Protein AF-A0A3M2DE42-F1 (afdb_monomer)

Mean predicted aligned error: 14.07 Å

Secondary structure (DSSP, 8-state):
-------------------------------B------S------------------------------------EEEEEETTBPPPP-SSSSPEEEETT-EEEEEEE-S---SSPPEEEEEEEETT--S--B---TT-SEEEEE--SSS-EEEEEEEEE-TT--EEEEEEEEEEEE--EEE---SS---EEEEEEETTEEEEEETTEEEEEETTTTEEEEHHHHSEESSS----S-EEEEEEETTTTEEEEEE-GGG-EEEEEETTTTEEEEE---TTSTT-TTPPEEEEEE-SSSEEEEETTEEEEETTSS-PPPP-SSPPS---EEEEETTEEEEESSSEEETTSTT-EE-TT---TT----EEEEEE-TTS-EEEEESSS-EEEE-TTT--EEEEE-GGGT-S-S-EEEEEEETTEEEEEETTEEEEEETTTTEEEEE-GGGTTTT--SEEEEEE-TTT--EEEEETTEEEEE---

Radius of gyration: 30.4 Å; Cα contacts (8 Å, |Δi|>4): 1182; chains: 1; bounding box: 80×72×104 Å

Foldseek 3Di:
DDDDDDDDDDDDDDPDDPDDPDPPPQPFPWLFAFDPDPDDQDDDPDDDDDDDDDDDDDDDDDDDDDDRPDPPDTKTKAKDKLNHGDRDDDPDQAAEFEQFIWIKIAIDDPGADVVGKWKWKFKDFPVPPDDTPTPDRHDRIDIDGDFFAPTWMWIKMWIAHNVGDIDIDRRHIYGYFFKAFQDDPPDQAFFQEWEDDPQWIWTAAQQAIWIARPVVSDIDGLQVQAAEPDPQGDGGAWREKYQDHVVRWIWTAHDDPSGAIWIAHPVRSYIYGQDADCQAQQPPVWGFQYWDQDVQFIKTWTLQAIWTDNVPRYIDHHLPPGPNGFNEWDDDVQWIWTKFCFIDTSNDPPDTHRLQPDDPDDRKIFQYWYDANPAWIKTQIQAQAIFTARPVRRHTPDGDAVVQPEQHSGWHYWEDQHQKIWTQGQFAIWIQDNVVRGIRGAGLSRNCPPFNGWHYKYADNVFRKIWTGGSRHIIITGGD

Solvent-accessible surface area (backbone atoms only — not comparable to full-atom values): 26750 Å² total; per-residue (Å²): 137,86,84,83,88,81,86,88,80,90,81,80,92,74,84,75,72,83,77,76,77,71,79,76,75,83,72,70,47,65,56,73,51,73,59,82,76,92,73,78,71,63,82,82,91,66,96,72,90,84,84,88,85,87,87,85,90,81,80,89,80,85,88,77,98,67,78,80,77,79,75,92,62,65,30,43,37,44,53,22,51,75,84,39,66,58,83,75,81,67,101,60,85,61,46,65,39,36,57,53,40,39,38,35,40,31,58,50,71,92,68,58,51,86,48,58,72,36,45,38,48,43,33,38,44,81,82,73,70,86,62,65,58,69,54,60,69,75,56,50,61,44,74,41,63,45,75,54,38,85,40,54,30,36,40,31,41,37,41,29,46,52,87,67,54,75,49,79,41,81,74,41,43,33,37,20,44,34,37,38,76,54,78,76,64,77,74,68,38,34,29,47,23,52,22,58,47,96,82,30,39,36,35,7,8,68,60,21,45,34,41,34,35,76,90,79,66,44,68,41,53,42,67,82,74,32,46,59,78,56,94,69,69,58,77,40,30,17,49,20,34,30,51,40,78,90,80,58,29,39,39,37,26,29,39,79,98,41,52,45,46,32,45,28,36,72,87,77,38,32,36,34,78,56,73,73,55,82,77,21,58,68,36,102,87,55,47,60,47,28,61,33,79,32,95,61,36,34,30,40,24,16,64,74,14,38,32,40,13,57,81,65,64,57,60,41,50,50,52,78,89,48,61,63,44,26,37,17,57,25,68,46,95,91,38,39,36,37,21,14,76,43,42,31,37,75,78,40,90,89,47,74,39,60,80,82,70,67,70,92,82,63,98,42,34,29,38,23,42,30,62,26,98,94,46,51,21,38,36,16,12,54,62,72,8,35,34,35,19,39,64,89,78,61,51,64,77,47,76,40,31,46,92,56,36,38,56,32,26,31,16,36,14,43,26,62,61,76,77,32,40,38,33,12,9,57,43,12,35,29,33,43,32,66,95,73,76,40,46,39,53,36,35,38,78,23,43,38,50,92,39,19,45,22,36,15,34,37,49,36,89,89,68,58,28,35,40,36,23,4,68,67,26,44,33,33,33,68,57,110

pLDDT: mean 72.66, std 22.52, range [23.69, 98.12]

Sequence (480 aa):
MSPRIPLARSATIVRRSPARSAPRARRNATATVALCAVAACSFDPRGAAGDAGTPPDAQADAARADAAPDCPAALLARISVDGQMPVPGASDPVVHIRLGDSVRLSAAGSCVQTPPIAYRWQIGPLDATTNTLVPSLQARDVDLVGRVPGRAYVAQLTVTDGAGNEAHANALAFDVHGWQKVDGLPGGQAIDDLSFGGGALWIASREGAFRFDPAAGTFTNLASAWTFTGPDTFDRDIGSVWYDPDAAVVWLAARGNAAGLWRGDPAAQTLSFVRYDAADALGASTTVNDIAPAFPGVRIATNLGVTTAPDGATFAGAIAPPPTVVEAIGAAPGTTWLGGIHLWALDRAGVDLDPFGVSAGGDSKIRDIAIADDGPMWLASDALGAAVADAATGEVTARYTMADGLPSDNVRAVAVDGRHAWLATKSGAARFNADRGQWIAMGAQSGLEDRTDLKSIVVDPATGDVYAGSGKGLVYIRRP

Nearest PDB structures (foldseek):
  7zcb-assembly2_C  TM=5.123E-01  e=1.378E+00  Homo sapiens
  4y5v-assembly1_C  TM=5.742E-01  e=2.079E+00  Homo sapiens
  5c14-assembly1_A  TM=3.780E-01  e=5.757E-01  Homo sapiens
  6xay-assembly3_C  TM=2.902E-01  e=4.019E-01  Homo sapiens
  6xay-assembly2_B  TM=2.920E-01  e=4.935E-01  Homo sapiens

Structure (mmCIF, N/CA/C/O backbone):
data_AF-A0A3M2DE42-F1
#
_entry.id   AF-A0A3M2DE42-F1
#
loop_
_atom_site.group_PDB
_atom_site.id
_atom_site.type_symbol
_atom_site.label_atom_id
_atom_site.label_alt_id
_atom_site.label_comp_id
_atom_site.label_asym_id
_atom_site.label_entity_id
_atom_site.label_seq_id
_atom_site.pdbx_PDB_ins_code
_atom_site.Cartn_x
_atom_site.Cartn_y
_atom_site.Cartn_z
_atom_site.occupancy
_atom_site.B_iso_or_equiv
_atom_site.auth_seq_id
_atom_site.auth_comp_id
_atom_site.auth_asym_id
_atom_site.auth_atom_id
_atom_site.pdbx_PDB_model_num
ATOM 1 N N . MET A 1 1 ? -49.576 44.672 -9.312 1.00 44.50 1 MET A N 1
ATOM 2 C CA . MET A 1 1 ? -48.518 43.758 -9.788 1.00 44.50 1 MET A CA 1
ATOM 3 C C . MET A 1 1 ? -49.187 42.498 -10.328 1.00 44.50 1 MET A C 1
ATOM 5 O O . MET A 1 1 ? -49.659 41.684 -9.553 1.00 44.50 1 MET A O 1
ATOM 9 N N . SER A 1 2 ? -49.342 42.411 -11.650 1.00 27.28 2 SER A N 1
ATOM 10 C CA . SER A 1 2 ? -49.655 41.168 -12.390 1.00 27.28 2 SER A CA 1
ATOM 11 C C . SER A 1 2 ? -48.386 40.291 -12.497 1.00 27.28 2 SER A C 1
ATOM 13 O O . SER A 1 2 ? -47.321 40.847 -12.220 1.00 27.28 2 SER A O 1
ATOM 15 N N . PRO A 1 3 ? -48.403 39.037 -13.020 1.00 40.84 3 PRO A N 1
ATOM 16 C CA . PRO A 1 3 ? -49.522 38.230 -13.550 1.00 40.84 3 PRO A CA 1
ATOM 17 C C . PRO A 1 3 ? -49.574 36.765 -13.005 1.00 40.84 3 PRO A C 1
ATOM 19 O O . PRO A 1 3 ? -48.603 36.251 -12.474 1.00 40.84 3 PRO A O 1
ATOM 22 N N . ARG A 1 4 ? -50.759 36.136 -12.945 1.00 26.62 4 ARG A N 1
ATOM 23 C CA . ARG A 1 4 ? -51.369 35.147 -13.883 1.00 26.62 4 ARG A CA 1
ATOM 24 C C . ARG A 1 4 ? -50.809 33.712 -13.858 1.00 26.62 4 ARG A C 1
ATOM 26 O O . ARG A 1 4 ? -49.694 33.457 -14.286 1.00 26.62 4 ARG A O 1
ATOM 33 N N . ILE A 1 5 ? -51.716 32.776 -13.572 1.00 32.75 5 ILE A N 1
ATOM 34 C CA . ILE A 1 5 ? -51.838 31.489 -14.283 1.00 32.75 5 ILE A CA 1
ATOM 35 C C . ILE A 1 5 ? -52.582 31.776 -15.610 1.00 32.75 5 ILE A C 1
ATOM 37 O O . ILE A 1 5 ? -53.513 32.590 -15.593 1.00 32.75 5 ILE A O 1
ATOM 41 N N . PRO A 1 6 ? -52.174 31.198 -16.762 1.00 32.88 6 PRO A N 1
ATOM 42 C CA . PRO A 1 6 ? -53.028 30.177 -17.383 1.00 32.88 6 PRO A CA 1
ATOM 43 C C . PRO A 1 6 ? -52.311 29.044 -18.157 1.00 32.88 6 PRO A C 1
ATOM 45 O O . PRO A 1 6 ? -51.353 29.264 -18.886 1.00 32.88 6 PRO A O 1
ATOM 48 N N . LEU A 1 7 ? -52.935 27.865 -18.047 1.00 25.08 7 LEU A N 1
ATOM 49 C CA . LEU A 1 7 ? -53.270 26.870 -19.083 1.00 25.08 7 LEU A CA 1
ATOM 50 C C . LEU A 1 7 ? -52.182 26.143 -19.899 1.00 25.08 7 LEU A C 1
ATOM 52 O O . LEU A 1 7 ? -51.386 26.703 -20.644 1.00 25.08 7 LEU A O 1
ATOM 56 N N . ALA A 1 8 ? -52.318 24.818 -19.824 1.00 30.25 8 ALA A N 1
ATOM 57 C CA . ALA A 1 8 ? -51.646 23.775 -20.577 1.00 30.25 8 ALA A CA 1
ATOM 58 C C . ALA A 1 8 ? -51.877 23.825 -22.098 1.00 30.25 8 ALA A C 1
ATOM 60 O O . ALA A 1 8 ? -52.965 24.159 -22.571 1.00 30.25 8 ALA A O 1
ATOM 61 N N . ARG A 1 9 ? -50.886 23.318 -22.846 1.00 24.36 9 ARG A N 1
ATOM 62 C CA . ARG A 1 9 ? -51.076 22.627 -24.130 1.00 24.36 9 ARG A CA 1
ATOM 63 C C . ARG A 1 9 ? -50.109 21.445 -24.241 1.00 24.36 9 ARG A C 1
ATOM 65 O O . ARG A 1 9 ? -48.910 21.590 -24.030 1.00 24.36 9 ARG A O 1
ATOM 72 N N . SER A 1 10 ? -50.678 20.290 -24.570 1.00 27.48 10 SER A N 1
ATOM 73 C CA . SER A 1 10 ? -50.025 19.031 -24.931 1.00 27.48 10 SER A CA 1
ATOM 74 C C . SER A 1 10 ? -48.992 19.175 -26.051 1.00 27.48 10 SER A C 1
ATOM 76 O O . SER A 1 10 ? -49.263 19.884 -27.016 1.00 27.48 10 SER A O 1
ATOM 78 N N . ALA A 1 11 ? -47.909 18.387 -25.998 1.00 23.69 11 ALA A N 1
ATOM 79 C CA . ALA A 1 11 ? -47.334 17.727 -27.178 1.00 23.69 11 ALA A CA 1
ATOM 80 C C . ALA A 1 11 ? -46.311 16.634 -26.800 1.00 23.69 11 ALA A C 1
ATOM 82 O O . ALA A 1 11 ? -45.236 16.908 -26.281 1.00 23.69 11 ALA A O 1
ATOM 83 N N . THR A 1 12 ? -46.684 15.399 -27.138 1.00 25.12 12 THR A N 1
ATOM 84 C CA . THR A 1 12 ? -45.858 14.361 -27.777 1.00 25.12 12 THR A CA 1
ATOM 85 C C . THR A 1 12 ? -44.583 13.881 -27.076 1.00 25.12 12 THR A C 1
ATOM 87 O O . THR A 1 12 ? -43.485 14.403 -27.248 1.00 25.12 12 THR A O 1
ATOM 90 N N . ILE A 1 13 ? -44.737 12.730 -26.418 1.00 28.19 13 ILE A N 1
ATOM 91 C CA . ILE A 1 13 ? -43.675 11.767 -26.121 1.00 28.19 13 ILE A CA 1
ATOM 92 C C . ILE A 1 13 ? -43.023 11.338 -27.443 1.00 28.19 13 ILE A C 1
ATOM 94 O O . ILE A 1 13 ? -43.613 10.585 -28.217 1.00 28.19 13 ILE A O 1
ATOM 98 N N . VAL A 1 14 ? -41.787 11.772 -27.683 1.00 26.17 14 VAL A N 1
ATOM 99 C CA . VAL A 1 14 ? -40.884 11.112 -28.632 1.00 26.17 14 VAL A CA 1
ATOM 100 C C . VAL A 1 14 ? -39.875 10.328 -27.806 1.00 26.17 14 VAL A C 1
ATOM 102 O O . VAL A 1 14 ? -38.907 10.878 -27.283 1.00 26.17 14 VAL A O 1
ATOM 105 N N . ARG A 1 15 ? -40.118 9.019 -27.676 1.00 24.53 15 ARG A N 1
ATOM 106 C CA . ARG A 1 15 ? -39.108 8.055 -27.229 1.00 24.53 15 ARG A CA 1
ATOM 107 C C . ARG A 1 15 ? -37.929 8.135 -28.201 1.00 24.53 15 ARG A C 1
ATOM 109 O O . ARG A 1 15 ? -38.027 7.642 -29.322 1.00 24.53 15 ARG A O 1
ATOM 116 N N . ARG A 1 16 ? -36.815 8.743 -27.792 1.00 24.03 16 ARG A N 1
ATOM 117 C CA . ARG A 1 16 ? -35.533 8.516 -28.464 1.00 24.03 16 ARG A CA 1
ATOM 118 C C . ARG A 1 16 ? -34.977 7.193 -27.955 1.00 24.03 16 ARG A C 1
ATOM 120 O O . ARG A 1 16 ? -34.574 7.090 -26.801 1.00 24.03 16 ARG A O 1
ATOM 127 N N . SER A 1 17 ? -35.004 6.184 -28.823 1.00 28.19 17 SER A N 1
ATOM 128 C CA . SER A 1 17 ? -34.215 4.962 -28.671 1.00 28.19 17 SER A CA 1
ATOM 129 C C . SER A 1 17 ? -32.753 5.301 -28.363 1.00 28.19 17 SER A C 1
ATOM 131 O O . SER A 1 17 ? -32.256 6.321 -28.855 1.00 28.19 17 SER A O 1
ATOM 133 N N . PRO A 1 18 ? -32.046 4.452 -27.599 1.00 24.92 18 PRO A N 1
ATOM 134 C CA . PRO A 1 18 ? -30.633 4.650 -27.341 1.00 24.92 18 PRO A CA 1
ATOM 135 C C . PRO A 1 18 ? -29.898 4.587 -28.678 1.00 24.92 18 PRO A C 1
ATOM 137 O O . PRO A 1 18 ? -29.973 3.591 -29.402 1.00 24.92 18 PRO A O 1
ATOM 140 N N . ALA A 1 19 ? -29.215 5.675 -29.028 1.00 26.08 19 ALA A N 1
ATOM 141 C CA . ALA A 1 19 ? -28.252 5.650 -30.108 1.00 26.08 19 ALA A CA 1
ATOM 142 C C . ALA A 1 19 ? -27.223 4.575 -29.746 1.00 26.08 19 ALA A C 1
ATOM 144 O O . ALA A 1 19 ? -26.476 4.729 -28.781 1.00 26.08 19 ALA A O 1
ATOM 145 N N . ARG A 1 20 ? -27.230 3.466 -30.497 1.00 26.92 20 ARG A N 1
ATOM 146 C CA . ARG A 1 20 ? -26.116 2.522 -30.537 1.00 26.92 20 ARG A CA 1
ATOM 147 C C . ARG A 1 20 ? -24.858 3.357 -30.727 1.00 26.92 20 ARG A C 1
ATOM 149 O O . ARG A 1 20 ? -24.689 3.988 -31.770 1.00 26.92 20 ARG A O 1
ATOM 156 N N . SER A 1 21 ? -24.017 3.386 -29.702 1.00 29.05 21 SER A N 1
ATOM 157 C CA . SER A 1 21 ? -22.652 3.860 -29.810 1.00 29.05 21 SER A CA 1
ATOM 158 C C . SER A 1 21 ? -22.003 3.068 -30.939 1.00 29.05 21 SER A C 1
ATOM 160 O O . SER A 1 21 ? -21.794 1.859 -30.845 1.00 29.05 21 SER A O 1
ATOM 162 N N . ALA A 1 22 ? -21.738 3.743 -32.057 1.00 26.97 22 ALA A N 1
ATOM 163 C CA . ALA A 1 22 ? -20.791 3.229 -33.028 1.00 26.97 22 ALA A CA 1
ATOM 164 C C . ALA A 1 22 ? -19.487 2.936 -32.266 1.00 26.97 22 ALA A C 1
ATOM 166 O O . ALA A 1 22 ? -19.117 3.734 -31.394 1.00 26.97 22 ALA A O 1
ATOM 167 N N . PRO A 1 23 ? -18.803 1.813 -32.533 1.00 25.14 23 PRO A N 1
ATOM 168 C CA . PRO A 1 23 ? -17.558 1.526 -31.852 1.00 25.14 23 PRO A CA 1
ATOM 169 C C . PRO A 1 23 ? -16.604 2.671 -32.186 1.00 25.14 23 PRO A C 1
ATOM 171 O O . PRO A 1 23 ? -16.227 2.860 -33.344 1.00 25.14 23 PRO A O 1
ATOM 174 N N . ARG A 1 24 ? -16.237 3.474 -31.178 1.00 28.38 24 ARG A N 1
ATOM 175 C CA . ARG A 1 24 ? -15.046 4.315 -31.272 1.00 28.38 24 ARG A CA 1
ATOM 176 C C . ARG A 1 24 ? -13.919 3.344 -31.582 1.00 28.38 24 ARG A C 1
ATOM 178 O O . ARG A 1 24 ? -13.542 2.546 -30.727 1.00 28.38 24 ARG A O 1
ATOM 185 N N . ALA A 1 25 ? -13.457 3.356 -32.829 1.00 26.00 25 ALA A N 1
ATOM 186 C CA . ALA A 1 25 ? -12.282 2.613 -33.231 1.00 26.00 25 ALA A CA 1
ATOM 187 C C . ALA A 1 25 ? -11.173 2.981 -32.243 1.00 26.00 25 ALA A C 1
ATOM 189 O O . ALA A 1 25 ? -10.797 4.152 -32.146 1.00 26.00 25 ALA A O 1
ATOM 190 N N . ARG A 1 26 ? -10.713 1.993 -31.468 1.00 26.19 26 ARG A N 1
ATOM 191 C CA . ARG A 1 26 ? -9.524 2.102 -30.627 1.00 26.19 26 ARG A CA 1
ATOM 192 C C . ARG A 1 26 ? -8.364 2.404 -31.573 1.00 26.19 26 ARG A C 1
ATOM 194 O O . ARG A 1 26 ? -7.813 1.501 -32.194 1.00 26.19 26 ARG A O 1
ATOM 201 N N . ARG A 1 27 ? -8.061 3.683 -31.788 1.00 28.02 27 ARG A N 1
ATOM 202 C CA . ARG A 1 27 ? -6.847 4.078 -32.498 1.00 28.02 27 ARG A CA 1
ATOM 203 C C . ARG A 1 27 ? -5.706 3.900 -31.508 1.00 28.02 27 ARG A C 1
ATOM 205 O O . ARG A 1 27 ? -5.534 4.712 -30.609 1.00 28.02 27 ARG A O 1
ATOM 212 N N . ASN A 1 28 ? -4.995 2.787 -31.656 1.00 30.47 28 ASN A N 1
ATOM 213 C CA . ASN A 1 28 ? -3.758 2.503 -30.939 1.00 30.47 28 ASN A CA 1
ATOM 214 C C . ASN A 1 28 ? -2.756 3.636 -31.201 1.00 30.47 28 ASN A C 1
ATOM 216 O O . ASN A 1 28 ? -2.583 4.029 -32.360 1.00 30.47 28 ASN A O 1
ATOM 220 N N . ALA A 1 29 ? -2.071 4.127 -30.166 1.00 35.31 29 ALA A N 1
ATOM 221 C CA . ALA A 1 29 ? -0.900 4.975 -30.353 1.00 35.31 29 ALA A CA 1
ATOM 222 C C . ALA A 1 29 ? 0.185 4.153 -31.064 1.00 35.31 29 ALA A C 1
ATOM 224 O O . ALA A 1 29 ? 0.868 3.330 -30.465 1.00 35.31 29 ALA A O 1
ATOM 225 N N . THR A 1 30 ? 0.287 4.310 -32.379 1.00 35.94 30 THR A N 1
ATOM 226 C CA . THR A 1 30 ? 1.344 3.699 -33.186 1.00 35.94 30 THR A CA 1
ATOM 227 C C . THR A 1 30 ? 2.334 4.811 -33.491 1.00 35.94 30 THR A C 1
ATOM 229 O O . THR A 1 30 ? 2.049 5.663 -34.332 1.00 35.94 30 THR A O 1
ATOM 232 N N . ALA A 1 31 ? 3.469 4.846 -32.794 1.00 36.69 31 ALA A N 1
ATOM 233 C CA . ALA A 1 31 ? 4.582 5.693 -33.204 1.00 36.69 31 ALA A CA 1
ATOM 234 C C . ALA A 1 31 ? 5.193 5.062 -34.464 1.00 36.69 31 ALA A C 1
ATOM 236 O O . ALA A 1 31 ? 5.896 4.058 -34.405 1.00 36.69 31 ALA A O 1
ATOM 237 N N . THR A 1 32 ? 4.847 5.591 -35.636 1.00 36.38 32 THR A N 1
ATOM 238 C CA . THR A 1 32 ? 5.406 5.096 -36.900 1.00 36.38 32 THR A CA 1
ATOM 239 C C . THR A 1 32 ? 6.760 5.760 -37.101 1.00 36.38 32 THR A C 1
ATOM 241 O O . THR A 1 32 ? 6.822 6.958 -37.363 1.00 36.38 32 THR A O 1
ATOM 244 N N . VAL A 1 33 ? 7.840 4.995 -36.963 1.00 38.34 33 VAL A N 1
ATOM 245 C CA . VAL A 1 33 ? 9.197 5.465 -37.251 1.00 38.34 33 VAL A CA 1
ATOM 246 C C . VAL A 1 33 ? 9.554 4.999 -38.658 1.00 38.34 33 VAL A C 1
ATOM 248 O O . VAL A 1 33 ? 10.023 3.885 -38.855 1.00 38.34 33 VAL A O 1
ATOM 251 N N . ALA A 1 34 ? 9.306 5.835 -39.665 1.00 35.16 34 ALA A N 1
ATOM 252 C CA . ALA A 1 34 ? 9.734 5.530 -41.025 1.00 35.16 34 ALA A CA 1
ATOM 253 C C . ALA A 1 34 ? 11.256 5.716 -41.134 1.00 35.16 34 ALA A C 1
ATOM 255 O O . ALA A 1 34 ? 11.751 6.840 -41.099 1.00 35.16 34 ALA A O 1
ATOM 256 N N . LEU A 1 35 ? 11.996 4.613 -41.258 1.00 39.19 35 LEU A N 1
ATOM 257 C CA . LEU A 1 35 ? 13.424 4.630 -41.566 1.00 39.19 35 LEU A CA 1
ATOM 258 C C . LEU A 1 35 ? 13.627 4.092 -42.984 1.00 39.19 35 LEU A C 1
ATOM 260 O O . LEU A 1 35 ? 13.427 2.903 -43.229 1.00 39.19 35 LEU A O 1
ATOM 264 N N . CYS A 1 36 ? 14.024 4.957 -43.918 1.00 34.19 36 CYS A N 1
ATOM 265 C CA . CYS A 1 36 ? 14.547 4.517 -45.209 1.00 34.19 36 CYS A CA 1
ATOM 266 C C . CYS A 1 36 ? 15.982 4.028 -44.992 1.00 34.19 36 CYS A C 1
ATOM 268 O O . CYS A 1 36 ? 16.924 4.817 -45.040 1.00 34.19 36 CYS A O 1
ATOM 270 N N . ALA A 1 37 ? 16.154 2.737 -44.710 1.00 37.44 37 ALA A N 1
ATOM 271 C CA . ALA A 1 37 ? 17.471 2.121 -44.797 1.00 37.44 37 ALA A CA 1
ATOM 272 C C . ALA A 1 37 ? 17.848 2.030 -46.282 1.00 37.44 37 ALA A C 1
ATOM 274 O O . ALA A 1 37 ? 17.185 1.355 -47.072 1.00 37.44 37 ALA A O 1
ATOM 275 N N . VAL A 1 38 ? 18.884 2.765 -46.680 1.00 38.50 38 VAL A N 1
ATOM 276 C CA . VAL A 1 38 ? 19.410 2.730 -48.044 1.00 38.50 38 VAL A CA 1
ATOM 277 C C . VAL A 1 38 ? 20.218 1.443 -48.204 1.00 38.50 38 VAL A C 1
ATOM 279 O O . VAL A 1 38 ? 21.396 1.439 -47.877 1.00 38.50 38 VAL A O 1
ATOM 282 N N . ALA A 1 39 ? 19.567 0.365 -48.658 1.00 38.09 39 ALA A N 1
ATOM 283 C CA . ALA A 1 39 ? 20.072 -0.629 -49.622 1.00 38.09 39 ALA A CA 1
ATOM 284 C C . ALA A 1 39 ? 19.337 -1.985 -49.517 1.00 38.09 39 ALA A C 1
ATOM 286 O O . ALA A 1 39 ? 19.281 -2.615 -48.467 1.00 38.09 39 ALA A O 1
ATOM 287 N N . ALA A 1 40 ? 18.834 -2.443 -50.671 1.00 36.25 40 ALA A N 1
ATOM 288 C CA . ALA A 1 40 ? 18.553 -3.834 -51.046 1.00 36.25 40 ALA A CA 1
ATOM 289 C C . ALA A 1 40 ? 17.618 -4.678 -50.147 1.00 36.25 40 ALA A C 1
ATOM 291 O O . ALA A 1 40 ? 18.006 -5.716 -49.615 1.00 36.25 40 ALA A O 1
ATOM 292 N N . CYS A 1 41 ? 16.327 -4.336 -50.102 1.00 35.16 41 CYS A N 1
ATOM 293 C CA . CYS A 1 41 ? 15.296 -5.341 -49.825 1.00 35.16 41 CYS A CA 1
ATOM 294 C C . CYS A 1 41 ? 15.014 -6.131 -51.120 1.00 35.16 41 CYS A C 1
ATOM 296 O O . CYS A 1 41 ? 14.378 -5.594 -52.026 1.00 35.16 41 CYS A O 1
ATOM 298 N N . SER A 1 42 ? 15.470 -7.385 -51.245 1.00 33.47 42 SER A N 1
ATOM 299 C CA . SER A 1 42 ? 15.010 -8.259 -52.337 1.00 33.47 42 SER A CA 1
ATOM 300 C C . SER A 1 42 ? 13.737 -8.985 -51.913 1.00 33.47 42 SER A C 1
ATOM 302 O O . SER A 1 42 ? 13.725 -9.687 -50.902 1.00 33.47 42 SER A O 1
ATOM 304 N N . PHE A 1 43 ? 12.671 -8.832 -52.689 1.00 27.44 43 PHE A N 1
ATOM 305 C CA . PHE A 1 43 ? 11.444 -9.604 -52.537 1.00 27.44 43 PHE A CA 1
ATOM 306 C C . PHE A 1 43 ? 11.585 -10.890 -53.365 1.00 27.44 43 PHE A C 1
ATOM 308 O O . PHE A 1 43 ? 11.820 -10.790 -54.567 1.00 27.44 43 PHE A O 1
ATOM 315 N N . ASP A 1 44 ? 11.446 -12.073 -52.760 1.00 27.97 44 ASP A N 1
ATOM 316 C CA . ASP A 1 44 ? 11.162 -13.301 -53.516 1.00 27.97 44 ASP A CA 1
ATOM 317 C C . ASP A 1 44 ? 9.634 -13.428 -53.642 1.00 27.97 44 ASP A C 1
ATOM 319 O O . ASP A 1 44 ? 8.962 -13.703 -52.644 1.00 27.97 44 ASP A O 1
ATOM 323 N N . PRO A 1 45 ? 9.036 -13.191 -54.825 1.00 27.25 45 PRO A N 1
ATOM 324 C CA . PRO A 1 45 ? 7.593 -13.254 -54.982 1.00 27.25 45 PRO A CA 1
ATOM 325 C C . PRO A 1 45 ? 7.078 -14.683 -55.204 1.00 27.25 45 PRO A C 1
ATOM 327 O O . PRO A 1 45 ? 5.888 -14.836 -55.483 1.00 27.25 45 PRO A O 1
ATOM 330 N N . ARG A 1 46 ? 7.913 -15.736 -55.154 1.00 25.91 46 ARG A N 1
ATOM 331 C CA . ARG A 1 46 ? 7.472 -17.097 -55.497 1.00 25.91 46 ARG A CA 1
ATOM 332 C C . ARG A 1 46 ? 7.964 -18.148 -54.511 1.00 25.91 46 ARG A C 1
ATOM 334 O O . ARG A 1 46 ? 8.940 -18.850 -54.740 1.00 25.91 46 ARG A O 1
ATOM 341 N N . GLY A 1 47 ? 7.138 -18.407 -53.503 1.00 31.03 47 GLY A N 1
ATOM 342 C CA . GLY A 1 47 ? 7.050 -19.761 -52.970 1.00 31.03 47 GLY A CA 1
ATOM 343 C C . GLY A 1 47 ? 6.496 -20.708 -54.041 1.00 31.03 47 GLY A C 1
ATOM 344 O O . GLY A 1 47 ? 5.288 -20.724 -54.255 1.00 31.03 47 GLY A O 1
ATOM 345 N N . ALA A 1 48 ? 7.359 -21.476 -54.713 1.00 26.47 48 ALA A N 1
ATOM 346 C CA . ALA A 1 48 ? 7.039 -22.788 -55.290 1.00 26.47 48 ALA A CA 1
ATOM 347 C C . ALA A 1 48 ? 8.314 -23.532 -55.737 1.00 26.47 48 ALA A C 1
ATOM 349 O O . ALA A 1 48 ? 9.165 -22.972 -56.422 1.00 26.47 48 ALA A O 1
ATOM 350 N N . ALA A 1 49 ? 8.410 -24.812 -55.372 1.00 34.69 49 ALA A N 1
ATOM 351 C CA . ALA A 1 49 ? 9.415 -25.759 -55.853 1.00 34.69 49 ALA A CA 1
ATOM 352 C C . ALA A 1 49 ? 9.171 -26.163 -57.326 1.00 34.69 49 ALA A C 1
ATOM 354 O O . ALA A 1 49 ? 8.014 -26.300 -57.722 1.00 34.69 49 ALA A O 1
ATOM 355 N N . GLY A 1 50 ? 10.237 -26.428 -58.101 1.00 27.23 50 GLY A N 1
ATOM 356 C CA . GLY A 1 50 ? 10.147 -27.142 -59.388 1.00 27.23 50 GLY A CA 1
ATOM 357 C C . GLY A 1 50 ? 11.252 -26.851 -60.422 1.00 27.23 50 GLY A C 1
ATOM 358 O O . GLY A 1 50 ? 11.222 -25.816 -61.073 1.00 27.23 50 GLY A O 1
ATOM 359 N N . ASP A 1 51 ? 12.189 -27.798 -60.540 1.00 28.34 51 ASP A N 1
ATOM 360 C CA . ASP A 1 51 ? 13.006 -28.291 -61.672 1.00 28.34 51 ASP A CA 1
ATOM 361 C C . ASP A 1 51 ? 13.377 -27.461 -62.936 1.00 28.34 51 ASP A C 1
ATOM 363 O O . ASP A 1 51 ? 12.538 -26.962 -63.676 1.00 28.34 51 ASP A O 1
ATOM 367 N N . ALA A 1 52 ? 14.691 -27.533 -63.228 1.00 32.56 52 ALA A N 1
ATOM 368 C CA . ALA A 1 52 ? 15.410 -27.753 -64.503 1.00 32.56 52 ALA A CA 1
ATOM 369 C C . ALA A 1 52 ? 15.139 -26.906 -65.778 1.00 32.56 52 ALA A C 1
ATOM 371 O O . ALA A 1 52 ? 14.078 -26.976 -66.388 1.00 32.56 52 ALA A O 1
ATOM 372 N N . GLY A 1 53 ? 16.209 -26.286 -66.316 1.00 27.03 53 GLY A N 1
ATOM 373 C CA . GLY A 1 53 ? 16.317 -25.891 -67.736 1.00 27.03 53 GLY A CA 1
ATOM 374 C C . GLY A 1 53 ? 17.301 -24.741 -68.033 1.00 27.03 53 GLY A C 1
ATOM 375 O O . GLY A 1 53 ? 17.254 -23.709 -67.387 1.00 27.03 53 GLY A O 1
ATOM 376 N N . THR A 1 54 ? 18.188 -24.944 -69.010 1.00 26.23 54 THR A N 1
ATOM 377 C CA . THR A 1 54 ? 19.390 -24.186 -69.460 1.00 26.23 54 THR A CA 1
ATOM 378 C C . THR A 1 54 ? 19.219 -22.734 -70.003 1.00 26.23 54 THR A C 1
ATOM 380 O O . THR A 1 54 ? 18.111 -22.370 -70.388 1.00 26.23 54 THR A O 1
ATOM 383 N N . PRO A 1 55 ? 20.319 -21.931 -70.108 1.00 38.22 55 PRO A N 1
ATOM 384 C CA . PRO A 1 55 ? 20.364 -20.510 -70.540 1.00 38.22 55 PRO A CA 1
ATOM 385 C C . PRO A 1 55 ? 20.627 -20.362 -72.071 1.00 38.22 55 PRO A C 1
ATOM 387 O O . PRO A 1 55 ? 20.948 -21.389 -72.681 1.00 38.22 55 PRO A O 1
ATOM 390 N N . PRO A 1 56 ? 20.505 -19.174 -72.734 1.00 41.75 56 PRO A N 1
ATOM 391 C CA . PRO A 1 56 ? 21.589 -18.159 -72.719 1.00 41.75 56 PRO A CA 1
ATOM 392 C C . PRO A 1 56 ? 21.205 -16.671 -73.006 1.00 41.75 56 PRO A C 1
ATOM 394 O O . PRO A 1 56 ? 20.082 -16.365 -73.394 1.00 41.75 56 PRO A O 1
ATOM 397 N N . ASP A 1 57 ? 22.224 -15.802 -72.865 1.00 24.80 57 ASP A N 1
ATOM 398 C CA . ASP A 1 57 ? 22.471 -14.499 -73.532 1.00 24.80 57 ASP A CA 1
ATOM 399 C C . ASP A 1 57 ? 21.556 -13.292 -73.220 1.00 24.80 57 ASP A C 1
ATOM 401 O O . ASP A 1 57 ? 20.346 -13.409 -73.120 1.00 24.80 57 ASP A O 1
ATOM 405 N N . ALA A 1 58 ? 22.007 -12.039 -73.124 1.00 27.88 58 ALA A N 1
ATOM 406 C CA . ALA A 1 58 ? 23.308 -11.380 -73.067 1.00 27.88 58 ALA A CA 1
ATOM 407 C C . ALA A 1 58 ? 23.033 -9.880 -72.788 1.00 27.88 58 ALA A C 1
ATOM 409 O O . ALA A 1 58 ? 21.911 -9.406 -72.944 1.00 27.88 58 ALA A O 1
ATOM 410 N N . GLN A 1 59 ? 24.109 -9.153 -72.484 1.00 26.55 59 GLN A N 1
ATOM 411 C CA . GLN A 1 59 ? 24.272 -7.695 -72.569 1.00 26.55 59 GLN A CA 1
ATOM 412 C C . GLN A 1 59 ? 23.841 -6.848 -71.367 1.00 26.55 59 GLN A C 1
ATOM 414 O O . GLN A 1 59 ? 22.708 -6.411 -71.194 1.00 26.55 59 GLN A O 1
ATOM 419 N N . ALA A 1 60 ? 24.881 -6.548 -70.587 1.00 32.31 60 ALA A N 1
ATOM 420 C CA . ALA A 1 60 ? 25.049 -5.295 -69.887 1.00 32.31 60 ALA A CA 1
ATOM 421 C C . ALA A 1 60 ? 24.927 -4.107 -70.852 1.00 32.31 60 ALA A C 1
ATOM 423 O O . ALA A 1 60 ? 25.594 -4.088 -71.883 1.00 32.31 60 ALA A O 1
ATOM 424 N N . ASP A 1 61 ? 24.171 -3.097 -70.439 1.00 25.70 61 ASP A N 1
ATOM 425 C CA . ASP A 1 61 ? 24.505 -1.707 -70.714 1.00 25.70 61 ASP A CA 1
ATOM 426 C C . ASP A 1 61 ? 24.235 -0.898 -69.448 1.00 25.70 61 ASP A C 1
ATOM 428 O O . ASP A 1 61 ? 23.141 -0.897 -68.880 1.00 25.70 61 ASP A O 1
ATOM 432 N N . ALA A 1 62 ? 25.301 -0.274 -68.962 1.00 29.58 62 ALA A N 1
ATOM 433 C CA . ALA A 1 62 ? 25.291 0.582 -67.799 1.00 29.58 62 ALA A CA 1
ATOM 434 C C . ALA A 1 62 ? 24.972 2.026 -68.204 1.00 29.58 62 ALA A C 1
ATOM 436 O O . ALA A 1 62 ? 25.398 2.505 -69.252 1.00 29.58 62 ALA A O 1
ATOM 437 N N . ALA A 1 63 ? 24.343 2.720 -67.255 1.00 32.44 63 ALA A N 1
ATOM 438 C CA . ALA A 1 63 ? 24.230 4.169 -67.114 1.00 32.44 63 ALA A CA 1
ATOM 439 C C . ALA A 1 63 ? 23.061 4.868 -67.832 1.00 32.44 63 ALA A C 1
ATOM 441 O O . ALA A 1 63 ? 23.209 5.506 -68.872 1.00 32.44 63 ALA A O 1
ATOM 442 N N . ARG A 1 64 ? 21.939 4.953 -67.110 1.00 24.89 64 ARG A N 1
ATOM 443 C CA . ARG A 1 64 ? 21.258 6.235 -66.892 1.00 24.89 64 ARG A CA 1
ATOM 444 C C . ARG A 1 64 ? 20.726 6.299 -65.465 1.00 24.89 64 ARG A C 1
ATOM 446 O O . ARG A 1 64 ? 20.279 5.302 -64.914 1.00 24.89 64 ARG A O 1
ATOM 453 N N . ALA A 1 65 ? 20.907 7.467 -64.861 1.00 32.53 65 ALA A N 1
ATOM 454 C CA . ALA A 1 65 ? 20.502 7.790 -63.509 1.00 32.53 65 ALA A CA 1
ATOM 455 C C . ALA A 1 65 ? 18.976 7.747 -63.399 1.00 32.53 65 ALA A C 1
ATOM 457 O O . ALA A 1 65 ? 18.316 8.691 -63.819 1.00 32.53 65 ALA A O 1
ATOM 458 N N . ASP A 1 66 ? 18.453 6.675 -62.817 1.00 24.08 66 ASP A N 1
ATOM 459 C CA . ASP A 1 66 ? 17.065 6.581 -62.388 1.00 24.08 66 ASP A CA 1
ATOM 460 C C . ASP A 1 66 ? 17.042 6.387 -60.871 1.00 24.08 66 ASP A C 1
ATOM 462 O O . ASP A 1 66 ? 17.922 5.753 -60.286 1.00 24.08 66 ASP A O 1
ATOM 466 N N . ALA A 1 67 ? 16.080 7.060 -60.248 1.00 29.34 67 ALA A N 1
ATOM 467 C CA . ALA A 1 67 ? 15.917 7.256 -58.818 1.00 29.34 67 ALA A CA 1
ATOM 468 C C . ALA A 1 67 ? 16.219 6.013 -57.961 1.00 29.34 67 ALA A C 1
ATOM 470 O O . ALA A 1 67 ? 15.879 4.886 -58.321 1.00 29.34 67 ALA A O 1
ATOM 471 N N . ALA A 1 68 ? 16.812 6.245 -56.783 1.00 31.06 68 ALA A N 1
ATOM 472 C CA . ALA A 1 68 ? 16.862 5.251 -55.716 1.00 31.06 68 ALA A CA 1
ATOM 473 C C . ALA A 1 68 ? 15.466 4.616 -55.549 1.00 31.06 68 ALA A C 1
ATOM 475 O O . ALA A 1 68 ? 14.486 5.363 -55.524 1.00 31.06 68 ALA A O 1
ATOM 476 N N . PRO A 1 69 ? 15.344 3.279 -55.468 1.00 38.47 69 PRO A N 1
ATOM 477 C CA . PRO A 1 69 ? 14.035 2.653 -55.391 1.00 38.47 69 PRO A CA 1
ATOM 478 C C . PRO A 1 69 ? 13.343 3.103 -54.104 1.00 38.47 69 PRO A C 1
ATOM 480 O O . PRO A 1 69 ? 13.884 2.935 -53.008 1.00 38.47 69 PRO A O 1
ATOM 483 N N . ASP A 1 70 ? 12.159 3.696 -54.263 1.00 39.06 70 ASP A N 1
ATOM 484 C CA . ASP A 1 70 ? 11.237 4.032 -53.184 1.00 39.06 70 ASP A CA 1
ATOM 485 C C . ASP A 1 70 ? 11.104 2.837 -52.233 1.00 39.06 70 ASP A C 1
ATOM 487 O O . ASP A 1 70 ? 10.714 1.742 -52.635 1.00 39.06 70 ASP A O 1
ATOM 491 N N . CYS A 1 71 ? 11.458 3.043 -50.965 1.00 43.38 71 CYS A N 1
ATOM 492 C CA . CYS A 1 71 ? 11.397 2.038 -49.910 1.00 43.38 71 CYS A CA 1
ATOM 493 C C . CYS A 1 71 ? 9.920 1.844 -49.509 1.00 43.38 71 CYS A C 1
ATOM 495 O O . CYS A 1 71 ? 9.366 2.725 -48.849 1.00 43.38 71 CYS A O 1
ATOM 497 N N . PRO A 1 72 ? 9.228 0.745 -49.875 1.00 42.03 72 PRO A N 1
ATOM 498 C CA . PRO A 1 72 ? 7.770 0.712 -49.776 1.00 42.03 72 PRO A CA 1
ATOM 499 C C . PRO A 1 72 ? 7.252 0.302 -48.390 1.00 42.03 72 PRO A C 1
ATOM 501 O O . PRO A 1 72 ? 6.049 0.109 -48.228 1.00 42.03 72 PRO A O 1
ATOM 504 N N . ALA A 1 73 ? 8.109 0.148 -47.375 1.00 46.19 73 ALA A N 1
ATOM 505 C CA . ALA A 1 73 ? 7.668 -0.345 -46.078 1.00 46.19 73 ALA A CA 1
ATOM 506 C C . ALA A 1 73 ? 8.276 0.411 -44.898 1.00 46.19 73 ALA A C 1
ATOM 508 O O . ALA A 1 73 ? 9.480 0.374 -44.650 1.00 46.19 73 ALA A O 1
ATOM 509 N N . ALA A 1 74 ? 7.398 1.076 -44.148 1.00 47.50 74 ALA A N 1
ATOM 510 C CA . ALA A 1 74 ? 7.740 1.713 -42.891 1.00 47.50 74 ALA A CA 1
ATOM 511 C C . ALA A 1 74 ? 8.116 0.652 -41.846 1.00 47.50 74 ALA A C 1
ATOM 513 O O . ALA A 1 74 ? 7.369 -0.302 -41.614 1.00 47.50 74 ALA A O 1
ATOM 514 N N . LEU A 1 75 ? 9.255 0.850 -41.184 1.00 50.12 75 LEU A N 1
ATOM 515 C CA . LEU A 1 75 ? 9.564 0.167 -39.935 1.00 50.12 75 LEU A CA 1
ATOM 516 C C . LEU A 1 75 ? 8.495 0.565 -38.902 1.00 50.12 75 LEU A C 1
ATOM 518 O O . LEU A 1 75 ? 8.188 1.745 -38.723 1.00 50.12 75 LEU A O 1
ATOM 522 N N . LEU A 1 76 ? 7.882 -0.414 -38.241 1.00 53.19 76 LEU A N 1
ATOM 523 C CA . LEU A 1 76 ? 6.888 -0.139 -37.204 1.00 53.19 76 LEU A CA 1
ATOM 524 C C . LEU A 1 76 ? 7.518 -0.382 -35.839 1.00 53.19 76 LEU A C 1
ATOM 526 O O . LEU A 1 76 ? 7.934 -1.504 -35.542 1.00 53.19 76 LEU A O 1
ATOM 530 N N . ALA A 1 77 ? 7.549 0.669 -35.017 1.00 56.94 77 ALA A N 1
ATOM 531 C CA . ALA A 1 77 ? 7.836 0.566 -33.597 1.00 56.94 77 ALA A CA 1
ATOM 532 C C . ALA A 1 77 ? 6.520 0.614 -32.808 1.00 56.94 77 ALA A C 1
ATOM 534 O O . ALA A 1 77 ? 5.643 1.430 -33.100 1.00 56.94 77 ALA A O 1
ATOM 535 N N . ARG A 1 78 ? 6.336 -0.269 -31.822 1.00 61.84 78 ARG A N 1
ATOM 536 C CA . ARG A 1 78 ? 5.175 -0.200 -30.910 1.00 61.84 78 ARG A CA 1
ATOM 537 C C . ARG A 1 78 ? 5.627 -0.155 -29.466 1.00 61.84 78 ARG A C 1
ATOM 539 O O . ARG A 1 78 ? 6.648 -0.747 -29.127 1.00 61.84 78 ARG A O 1
ATOM 546 N N . ILE A 1 79 ? 4.833 0.527 -28.647 1.00 63.03 79 ILE A N 1
ATOM 547 C CA . ILE A 1 79 ? 5.103 0.756 -27.231 1.00 63.03 79 ILE A CA 1
ATOM 548 C C . ILE A 1 79 ? 3.883 0.325 -26.428 1.00 63.03 79 ILE A C 1
ATOM 550 O O . ILE A 1 79 ? 2.769 0.739 -26.748 1.00 63.03 79 ILE A O 1
ATOM 554 N N . SER A 1 80 ? 4.100 -0.440 -25.365 1.00 66.31 80 SER A N 1
ATOM 555 C CA . SER A 1 80 ? 3.099 -0.652 -24.320 1.00 66.31 80 SER A CA 1
ATOM 556 C C . SER A 1 80 ? 3.712 -0.457 -22.938 1.00 66.31 80 SER A C 1
ATOM 558 O O . SER A 1 80 ? 4.818 -0.936 -22.702 1.00 66.31 80 SER A O 1
ATOM 560 N N . VAL A 1 81 ? 2.992 0.197 -22.034 1.00 70.25 81 VAL A N 1
ATOM 561 C CA . VAL A 1 81 ? 3.343 0.363 -20.618 1.00 70.25 81 VAL A CA 1
ATOM 562 C C . VAL A 1 81 ? 2.504 -0.626 -19.811 1.00 70.25 81 VAL A C 1
ATOM 564 O O . VAL A 1 81 ? 1.283 -0.638 -19.951 1.00 70.25 81 VAL A O 1
ATOM 567 N N . ASP A 1 82 ? 3.150 -1.512 -19.051 1.00 69.06 82 ASP A N 1
ATOM 568 C CA . ASP A 1 82 ? 2.525 -2.634 -18.327 1.00 69.06 82 ASP A CA 1
ATOM 569 C C . ASP A 1 82 ? 1.555 -3.447 -19.213 1.00 69.06 82 ASP A C 1
ATOM 571 O O . ASP A 1 82 ? 0.434 -3.802 -18.840 1.00 69.06 82 ASP A O 1
ATOM 575 N N . GLY A 1 83 ? 1.967 -3.680 -20.463 1.00 66.94 83 GLY A N 1
ATOM 576 C CA . GLY A 1 83 ? 1.176 -4.397 -21.466 1.00 66.94 83 GLY A CA 1
ATOM 577 C C . GLY A 1 83 ? -0.010 -3.618 -22.056 1.00 66.94 83 GLY A C 1
ATOM 578 O O . GLY A 1 83 ? -0.726 -4.166 -22.894 1.00 66.94 83 GLY A O 1
ATOM 579 N N . GLN A 1 84 ? -0.223 -2.351 -21.680 1.00 66.75 84 GLN A N 1
ATOM 580 C CA . GLN A 1 84 ? -1.256 -1.471 -22.242 1.00 66.75 84 GLN A CA 1
ATOM 581 C C . GLN A 1 84 ? -0.661 -0.443 -23.217 1.00 66.75 84 GLN A C 1
ATOM 583 O O . GLN A 1 84 ? 0.380 0.154 -22.960 1.00 66.75 84 GLN A O 1
ATOM 588 N N . MET A 1 85 ? -1.321 -0.202 -24.354 1.00 63.19 85 MET A N 1
ATOM 589 C CA . MET A 1 85 ? -0.892 0.843 -25.297 1.00 63.19 85 MET A CA 1
ATOM 590 C C . MET A 1 85 ? -1.139 2.238 -24.688 1.00 63.19 85 MET A C 1
ATOM 592 O O . MET A 1 85 ? -2.256 2.471 -24.216 1.00 63.19 85 MET A O 1
ATOM 596 N N . PRO A 1 86 ? -0.179 3.183 -24.753 1.00 60.28 86 PRO A N 1
ATOM 597 C CA . PRO A 1 86 ? -0.401 4.562 -24.317 1.00 60.28 86 PRO A CA 1
ATOM 598 C C . PRO A 1 86 ? -1.610 5.191 -25.027 1.00 60.28 86 PRO A C 1
ATOM 600 O O . PRO A 1 86 ? -1.832 4.953 -26.220 1.00 60.28 86 PRO A O 1
ATOM 603 N N . VAL A 1 87 ? -2.402 5.996 -24.313 1.00 53.34 87 VAL A N 1
ATOM 604 C CA . VAL A 1 87 ? -3.578 6.680 -24.880 1.00 53.34 87 VAL A CA 1
ATOM 605 C C . VAL A 1 87 ? -3.122 7.939 -25.637 1.00 53.34 87 VAL A C 1
ATOM 607 O O . VAL A 1 87 ? -2.497 8.807 -25.034 1.00 53.34 87 VAL A O 1
ATOM 610 N N . PRO A 1 88 ? -3.423 8.096 -26.941 1.00 43.03 88 PRO A N 1
ATOM 611 C CA . PRO A 1 88 ? -3.043 9.298 -27.682 1.00 43.03 88 PRO A CA 1
ATOM 612 C C . PRO A 1 88 ? -3.993 10.470 -27.376 1.00 43.03 88 PRO A C 1
ATOM 614 O O . PRO A 1 88 ? -5.210 10.324 -27.511 1.00 43.03 88 PRO A O 1
ATOM 617 N N . GLY A 1 89 ? -3.452 11.646 -27.018 1.00 44.00 89 GLY A N 1
ATOM 618 C CA . GLY A 1 89 ? -4.276 12.851 -26.834 1.00 44.00 89 GLY A CA 1
ATOM 619 C C . GLY A 1 89 ? -3.654 14.088 -26.172 1.00 44.00 89 GLY A C 1
ATOM 620 O O . GLY A 1 89 ? -4.247 15.156 -26.295 1.00 44.00 89 GLY A O 1
ATOM 621 N N . ALA A 1 90 ? -2.496 14.009 -25.514 1.00 37.78 90 ALA A N 1
ATOM 622 C CA . ALA A 1 90 ? -1.792 15.205 -25.045 1.00 37.78 90 ALA A CA 1
ATOM 623 C C . ALA A 1 90 ? -0.856 15.716 -26.149 1.00 37.78 90 ALA A C 1
ATOM 625 O O . ALA A 1 90 ? -0.258 14.928 -26.876 1.00 37.78 90 ALA A O 1
ATOM 626 N N . SER A 1 91 ? -0.758 17.028 -26.319 1.00 40.09 91 SER A N 1
ATOM 627 C CA . SER A 1 91 ? 0.048 17.695 -27.345 1.00 40.09 91 SER A CA 1
ATOM 628 C C . SER A 1 91 ? 1.564 17.641 -27.075 1.00 40.09 91 SER A C 1
ATOM 630 O O . SER A 1 91 ? 2.235 18.658 -27.203 1.00 40.09 91 SER A O 1
ATOM 632 N N . ASP A 1 92 ? 2.094 16.465 -26.731 1.00 48.56 92 ASP A N 1
ATOM 633 C CA . ASP A 1 92 ? 3.525 16.181 -26.568 1.00 48.56 92 ASP A CA 1
ATOM 634 C C . ASP A 1 92 ? 3.808 14.697 -26.914 1.00 48.56 92 ASP A C 1
ATOM 636 O O . ASP A 1 92 ? 2.984 13.838 -26.592 1.00 48.56 92 ASP A O 1
ATOM 640 N N . PRO A 1 93 ? 4.934 14.338 -27.565 1.00 55.66 93 PRO A N 1
ATOM 641 C CA . PRO A 1 93 ? 5.298 12.942 -27.830 1.00 55.66 93 PRO A CA 1
ATOM 642 C C . PRO A 1 93 ? 5.910 12.221 -26.613 1.00 55.66 93 PRO A C 1
ATOM 644 O O . PRO A 1 93 ? 6.297 11.058 -26.742 1.00 55.66 93 PRO A O 1
ATOM 647 N N . VAL A 1 94 ? 6.048 12.896 -25.464 1.00 62.56 94 VAL A N 1
ATOM 648 C CA . VAL A 1 94 ? 6.694 12.344 -24.265 1.00 62.56 94 VAL A CA 1
ATOM 649 C C . VAL A 1 94 ? 5.721 11.438 -23.513 1.00 62.56 94 VAL A C 1
ATOM 651 O O . VAL A 1 94 ? 4.660 11.870 -23.068 1.00 62.56 94 VAL A O 1
ATOM 654 N N . VAL A 1 95 ? 6.080 10.161 -23.368 1.00 72.12 95 VAL A N 1
ATOM 655 C CA . VAL A 1 95 ? 5.313 9.210 -22.549 1.00 72.12 95 VAL A CA 1
ATOM 656 C C . VAL A 1 95 ? 5.734 9.376 -21.091 1.00 72.12 95 VAL A C 1
ATOM 658 O O . VAL A 1 95 ? 6.912 9.280 -20.766 1.00 72.12 95 VAL A O 1
ATOM 661 N N . HIS A 1 96 ? 4.783 9.608 -20.197 1.00 76.69 96 HIS A N 1
ATOM 662 C CA . HIS A 1 96 ? 5.041 9.619 -18.762 1.00 76.69 96 HIS A CA 1
ATOM 663 C C . HIS A 1 96 ? 4.859 8.207 -18.209 1.00 76.69 96 HIS A C 1
ATOM 665 O O . HIS A 1 96 ? 3.834 7.578 -18.460 1.00 76.69 96 HIS A O 1
ATOM 671 N N . ILE A 1 97 ? 5.852 7.705 -17.478 1.00 77.62 97 ILE A N 1
ATOM 672 C CA . ILE A 1 97 ? 5.796 6.388 -16.837 1.00 77.62 97 ILE A CA 1
ATOM 673 C C . ILE A 1 97 ? 6.111 6.510 -15.356 1.00 77.62 97 ILE A C 1
ATOM 675 O O . ILE A 1 97 ? 6.896 7.363 -14.934 1.00 77.62 97 ILE A O 1
ATOM 679 N N . ARG A 1 98 ? 5.524 5.635 -14.553 1.00 83.81 98 ARG A N 1
ATOM 680 C CA . ARG A 1 98 ? 5.868 5.500 -13.148 1.00 83.81 98 ARG A CA 1
ATOM 681 C C . ARG A 1 98 ? 7.183 4.743 -13.002 1.00 83.81 98 ARG A C 1
ATOM 683 O O . ARG A 1 98 ? 7.493 3.813 -13.747 1.00 83.81 98 ARG A O 1
ATOM 690 N N . LEU A 1 99 ? 7.954 5.097 -11.983 1.00 80.81 99 LEU A N 1
ATOM 691 C CA . LEU A 1 99 ? 9.086 4.304 -11.548 1.00 80.81 99 LEU A CA 1
ATOM 692 C C . LEU A 1 99 ? 8.632 2.875 -11.223 1.00 80.81 99 LEU A C 1
ATOM 694 O O . LEU A 1 99 ? 7.722 2.647 -10.425 1.00 80.81 99 LEU A O 1
ATOM 698 N N . GLY A 1 100 ? 9.269 1.911 -11.876 1.00 73.88 100 GLY A N 1
ATOM 699 C CA . GLY A 1 100 ? 8.891 0.509 -11.788 1.00 73.88 100 GLY A CA 1
ATOM 700 C C . GLY A 1 100 ? 7.898 0.009 -12.842 1.00 73.88 100 GLY A C 1
ATOM 701 O O . GLY A 1 100 ? 7.666 -1.196 -12.877 1.00 73.88 100 GLY A O 1
ATOM 702 N N . ASP A 1 101 ? 7.345 0.876 -13.699 1.00 77.19 101 ASP A N 1
ATOM 703 C CA . ASP A 1 101 ? 6.577 0.435 -14.873 1.00 77.19 101 ASP A CA 1
ATOM 704 C C . ASP A 1 101 ? 7.472 -0.344 -15.845 1.00 77.19 101 ASP A C 1
ATOM 706 O O . ASP A 1 101 ? 8.665 -0.048 -15.999 1.00 77.19 101 ASP A O 1
ATOM 710 N N . SER A 1 102 ? 6.866 -1.304 -16.545 1.00 73.12 102 SER A N 1
ATOM 711 C CA . SER A 1 102 ? 7.483 -2.019 -17.661 1.00 73.12 102 SER A CA 1
ATOM 712 C C . SER A 1 102 ? 7.107 -1.359 -18.976 1.00 73.12 102 SER A C 1
ATOM 714 O O . SER A 1 102 ? 5.945 -1.384 -19.375 1.00 73.12 102 SER A O 1
ATOM 716 N N . VAL A 1 103 ? 8.078 -0.821 -19.707 1.00 71.88 103 VAL A N 1
ATOM 717 C CA . VAL A 1 103 ? 7.838 -0.308 -21.063 1.00 71.88 103 VAL A CA 1
ATOM 718 C C . VAL A 1 103 ? 8.308 -1.327 -22.076 1.00 71.88 103 VAL A C 1
ATOM 720 O O . VAL A 1 103 ? 9.509 -1.462 -22.279 1.00 71.88 103 VAL A O 1
ATOM 723 N N . ARG A 1 104 ? 7.386 -2.015 -22.745 1.00 72.75 104 ARG A N 1
ATOM 724 C CA . ARG A 1 104 ? 7.717 -2.916 -23.847 1.00 72.75 104 ARG A CA 1
ATOM 725 C C . ARG A 1 104 ? 7.844 -2.140 -25.148 1.00 72.75 104 ARG A C 1
ATOM 727 O O . ARG A 1 104 ? 6.890 -1.499 -25.587 1.00 72.75 104 ARG A O 1
ATOM 734 N N . LEU A 1 105 ? 9.013 -2.234 -25.766 1.00 70.00 105 LEU A N 1
ATOM 735 C CA . LEU A 1 105 ? 9.319 -1.692 -27.083 1.00 70.00 105 LEU A CA 1
ATOM 736 C C . LEU A 1 105 ? 9.421 -2.822 -28.088 1.00 70.00 105 LEU A C 1
ATOM 738 O O . LEU A 1 105 ? 10.175 -3.759 -27.854 1.00 70.00 105 LEU A O 1
ATOM 742 N N . SER A 1 106 ? 8.743 -2.696 -29.223 1.00 65.25 106 SER A N 1
ATOM 743 C CA . SER A 1 106 ? 8.879 -3.646 -30.323 1.00 65.25 106 SER A CA 1
ATOM 744 C C . SER A 1 106 ? 9.310 -2.979 -31.610 1.00 65.25 106 SER A C 1
ATOM 746 O O . SER A 1 106 ? 8.952 -1.828 -31.850 1.00 65.25 106 SER A O 1
ATOM 748 N N . ALA A 1 107 ? 10.071 -3.701 -32.430 1.00 64.12 107 ALA A N 1
ATOM 749 C CA . ALA A 1 107 ? 10.469 -3.272 -33.765 1.00 64.12 107 ALA A CA 1
ATOM 750 C C . ALA A 1 107 ? 10.276 -4.417 -34.762 1.00 64.12 107 ALA A C 1
ATOM 752 O O . ALA A 1 107 ? 10.685 -5.553 -34.514 1.00 64.12 107 ALA A O 1
ATOM 753 N N . ALA A 1 108 ? 9.665 -4.111 -35.905 1.00 58.56 108 ALA A N 1
ATOM 754 C CA . ALA A 1 108 ? 9.528 -5.049 -37.010 1.00 58.56 108 ALA A CA 1
ATOM 755 C C . ALA A 1 108 ? 9.797 -4.351 -38.345 1.00 58.56 108 ALA A C 1
ATOM 757 O O . ALA A 1 108 ? 9.256 -3.278 -38.621 1.00 58.56 108 ALA A O 1
ATOM 758 N N . GLY A 1 109 ? 10.625 -4.988 -39.174 1.00 58.31 109 GLY A N 1
ATOM 759 C CA . GLY A 1 109 ? 10.801 -4.658 -40.584 1.00 58.31 109 GLY A CA 1
ATOM 760 C C . GLY A 1 109 ? 10.137 -5.705 -41.470 1.00 58.31 109 GLY A C 1
ATOM 761 O O . GLY A 1 109 ? 10.015 -6.868 -41.092 1.00 58.31 109 GLY A O 1
ATOM 762 N N . SER A 1 110 ? 9.703 -5.296 -42.657 1.00 51.84 110 SER A N 1
ATOM 763 C CA . SER A 1 110 ? 9.110 -6.194 -43.656 1.00 51.84 110 SER A CA 1
ATOM 764 C C . SER A 1 110 ? 10.133 -6.768 -44.642 1.00 51.84 110 SER A C 1
ATOM 766 O O . SER A 1 110 ? 9.750 -7.500 -45.550 1.00 51.84 110 SER A O 1
ATOM 768 N N . CYS A 1 111 ? 11.410 -6.397 -44.524 1.00 53.75 111 CYS A N 1
ATOM 769 C CA . CYS A 1 111 ? 12.460 -6.803 -45.453 1.00 53.75 111 CYS A CA 1
ATOM 770 C C . CYS A 1 111 ? 13.232 -8.020 -44.938 1.00 53.75 111 CYS A C 1
ATOM 772 O O . CYS A 1 111 ? 13.629 -8.064 -43.774 1.00 53.75 111 CYS A O 1
ATOM 774 N N . VAL A 1 112 ? 13.493 -8.976 -45.831 1.00 56.94 112 VAL A N 1
ATOM 775 C CA . VAL A 1 112 ? 14.348 -10.144 -45.585 1.00 56.94 112 VAL A CA 1
ATOM 776 C C . VAL A 1 112 ? 15.642 -9.958 -46.379 1.00 56.94 112 VAL A C 1
ATOM 778 O O . VAL A 1 112 ? 15.592 -9.661 -47.569 1.00 56.94 112 VAL A O 1
ATOM 781 N N . GLN A 1 113 ? 16.793 -10.106 -45.724 1.00 62.66 113 GLN A N 1
ATOM 782 C CA . GLN A 1 113 ? 18.120 -10.061 -46.349 1.00 62.66 113 GLN A CA 1
ATOM 783 C C . GLN A 1 113 ? 19.049 -11.103 -45.712 1.00 62.66 113 GLN A C 1
ATOM 785 O O . GLN A 1 113 ? 18.750 -11.622 -44.636 1.00 62.66 113 GLN A O 1
ATOM 790 N N . THR A 1 114 ? 20.145 -11.439 -46.399 1.00 65.94 114 THR A N 1
ATOM 791 C CA . THR A 1 114 ? 21.189 -12.347 -45.901 1.00 65.94 114 THR A CA 1
ATOM 792 C C . THR A 1 114 ? 22.540 -11.637 -45.977 1.00 65.94 114 THR A C 1
ATOM 794 O O . THR A 1 114 ? 22.964 -11.323 -47.090 1.00 65.94 114 THR A O 1
ATOM 797 N N . PRO A 1 115 ? 23.242 -11.414 -44.850 1.00 70.00 115 PRO A N 1
ATOM 798 C CA . PRO A 1 115 ? 22.845 -11.678 -43.459 1.00 70.00 115 PRO A CA 1
ATOM 799 C C . PRO A 1 115 ? 21.567 -10.931 -43.015 1.00 70.00 115 PRO A C 1
ATOM 801 O O . PRO A 1 115 ? 21.225 -9.911 -43.612 1.00 70.00 115 PRO A O 1
ATOM 804 N N . PRO A 1 116 ? 20.835 -11.434 -42.003 1.00 69.56 116 PRO A N 1
ATOM 805 C CA . PRO A 1 116 ? 19.588 -10.824 -41.546 1.00 69.56 116 PRO A CA 1
ATOM 806 C C . PRO A 1 116 ? 19.809 -9.452 -40.903 1.00 69.56 116 PRO A C 1
ATOM 808 O O . PRO A 1 116 ? 20.859 -9.190 -40.321 1.00 69.56 116 PRO A O 1
ATOM 811 N N . ILE A 1 117 ? 18.769 -8.612 -40.950 1.00 70.75 117 ILE A N 1
ATOM 812 C CA . ILE A 1 117 ? 18.729 -7.339 -40.220 1.00 70.75 117 ILE A CA 1
ATOM 813 C C . ILE A 1 117 ? 18.877 -7.612 -38.724 1.00 70.75 117 ILE A C 1
ATOM 815 O O . ILE A 1 117 ? 18.144 -8.434 -38.165 1.00 70.75 117 ILE A O 1
ATOM 819 N N . ALA A 1 118 ? 19.772 -6.874 -38.077 1.00 73.19 118 ALA A N 1
ATOM 820 C CA . ALA A 1 118 ? 19.890 -6.842 -36.629 1.00 73.19 118 ALA A CA 1
ATOM 821 C C . ALA A 1 118 ? 19.237 -5.576 -36.060 1.00 73.19 118 ALA A C 1
ATOM 823 O O . ALA A 1 118 ? 19.294 -4.497 -36.655 1.00 73.19 118 ALA A O 1
ATOM 824 N N . TYR A 1 119 ? 18.633 -5.714 -34.881 1.00 71.69 119 TYR A N 1
ATOM 825 C CA . TYR A 1 119 ? 18.034 -4.613 -34.133 1.00 71.69 119 TYR A CA 1
ATOM 826 C C . TYR A 1 119 ? 18.780 -4.448 -32.815 1.00 71.69 119 TYR A C 1
ATOM 828 O O . TYR A 1 119 ? 18.989 -5.417 -32.084 1.00 71.69 119 TYR A O 1
ATOM 836 N N . ARG A 1 120 ? 19.157 -3.212 -32.496 1.00 73.75 120 ARG A N 1
ATOM 837 C CA . ARG A 1 120 ? 19.800 -2.859 -31.231 1.00 73.75 120 ARG A CA 1
ATOM 838 C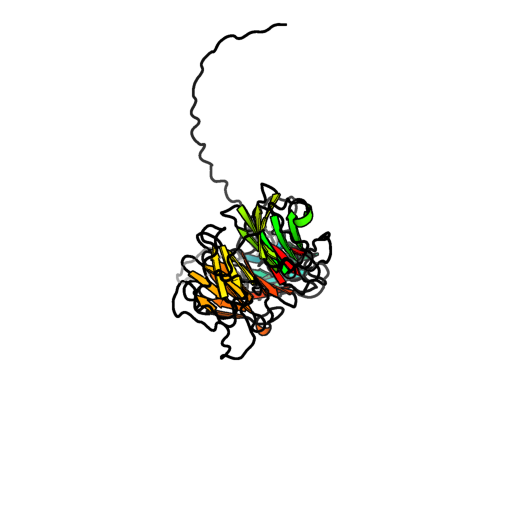 C . ARG A 1 120 ? 19.106 -1.646 -30.645 1.00 73.75 120 ARG A C 1
ATOM 840 O O . ARG A 1 120 ? 19.045 -0.598 -31.272 1.00 73.75 120 ARG A O 1
ATOM 847 N N . TRP A 1 121 ? 18.629 -1.772 -29.419 1.00 71.25 121 TRP A N 1
ATOM 848 C CA . TRP A 1 121 ? 18.080 -0.652 -28.667 1.00 71.25 121 TRP A CA 1
ATOM 849 C C . TRP A 1 121 ? 19.161 -0.052 -27.762 1.00 71.25 121 TRP A C 1
ATOM 851 O O . TRP A 1 121 ? 19.974 -0.770 -27.185 1.00 71.25 121 TRP A O 1
ATOM 861 N N . GLN A 1 122 ? 19.182 1.266 -27.637 1.00 70.75 122 GLN A N 1
ATOM 862 C CA . GLN A 1 122 ? 19.979 1.992 -26.655 1.00 70.75 122 GLN A CA 1
ATOM 863 C C . GLN A 1 122 ? 19.033 2.880 -25.860 1.00 70.75 122 GLN A C 1
ATOM 865 O O . GLN A 1 122 ? 18.277 3.659 -26.437 1.00 70.75 122 GLN A O 1
ATOM 870 N N . ILE A 1 123 ? 19.047 2.735 -24.536 1.00 71.12 123 ILE A N 1
ATOM 871 C CA . ILE A 1 123 ? 18.216 3.533 -23.636 1.00 71.12 123 ILE A CA 1
ATOM 872 C C . ILE A 1 123 ? 19.120 4.251 -22.658 1.00 71.12 123 ILE A C 1
ATOM 874 O O . ILE A 1 123 ? 19.944 3.616 -22.012 1.00 71.12 123 ILE A O 1
ATOM 878 N N . GLY A 1 124 ? 18.955 5.555 -22.512 1.00 66.75 124 GLY A N 1
ATOM 879 C CA . GLY A 1 124 ? 19.707 6.306 -21.521 1.00 66.75 124 GLY A CA 1
ATOM 880 C C . GLY A 1 124 ? 19.037 7.627 -21.184 1.00 66.75 124 GLY A C 1
ATOM 881 O O . GLY A 1 124 ? 18.209 8.112 -21.962 1.00 66.75 124 GLY A O 1
ATOM 882 N N . PRO A 1 125 ? 19.377 8.211 -20.026 1.00 63.16 125 PRO A N 1
ATOM 883 C CA . PRO A 1 125 ? 19.071 9.608 -19.790 1.00 63.16 125 PRO A CA 1
ATOM 884 C C . PRO A 1 125 ? 19.808 10.454 -20.838 1.00 63.16 125 PRO A C 1
ATOM 886 O O . PRO A 1 125 ? 20.946 10.151 -21.207 1.00 63.16 125 PRO A O 1
ATOM 889 N N . LEU A 1 126 ? 19.166 11.523 -21.314 1.00 58.22 126 LEU A N 1
ATOM 890 C CA . LEU A 1 126 ? 19.749 12.455 -22.295 1.00 58.22 126 LEU A CA 1
ATOM 891 C C . LEU A 1 126 ? 21.095 13.062 -21.842 1.00 58.22 126 LEU A C 1
ATOM 893 O O . LEU A 1 126 ? 21.852 13.561 -22.669 1.00 58.22 126 LEU A O 1
ATOM 897 N N . ASP A 1 127 ? 21.404 12.992 -20.544 1.00 52.38 127 ASP A N 1
ATOM 898 C CA . ASP A 1 127 ? 22.602 13.542 -19.903 1.00 52.38 127 ASP A CA 1
ATOM 899 C C . ASP A 1 127 ? 23.800 12.568 -19.798 1.00 52.38 127 ASP A C 1
ATOM 901 O O . ASP A 1 127 ? 24.786 12.874 -19.129 1.00 52.38 127 ASP A O 1
ATOM 905 N N . ALA A 1 128 ? 23.742 11.406 -20.463 1.00 46.72 128 ALA A N 1
ATOM 906 C CA . ALA A 1 128 ? 24.820 10.409 -20.548 1.00 46.72 128 ALA A CA 1
ATOM 907 C C . ALA A 1 128 ? 25.287 9.782 -19.212 1.00 46.72 128 ALA A C 1
ATOM 909 O O . ALA A 1 128 ? 26.289 9.061 -19.187 1.00 46.72 128 ALA A O 1
ATOM 910 N N . THR A 1 129 ? 24.561 9.967 -18.103 1.00 43.03 129 THR A N 1
ATOM 911 C CA . THR A 1 129 ? 24.901 9.303 -16.834 1.00 43.03 129 THR A CA 1
ATOM 912 C C . THR A 1 129 ? 24.346 7.868 -16.774 1.00 43.03 129 THR A C 1
ATOM 914 O O . THR A 1 129 ? 23.186 7.625 -16.459 1.00 43.03 129 THR A O 1
ATOM 917 N N . THR A 1 130 ? 25.211 6.925 -17.165 1.00 40.72 130 THR A N 1
ATOM 918 C CA . THR A 1 130 ? 25.254 5.481 -16.837 1.00 40.72 130 THR A CA 1
ATOM 919 C C . THR A 1 130 ? 23.941 4.773 -16.467 1.00 40.72 130 THR A C 1
ATOM 921 O O . THR A 1 130 ? 23.599 4.609 -15.299 1.00 40.72 130 THR A O 1
ATOM 924 N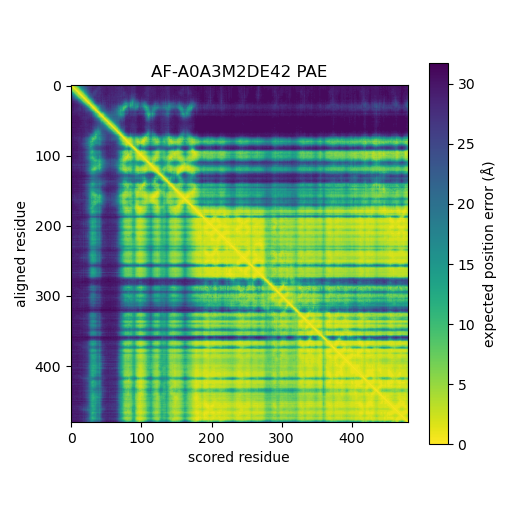 N . ASN A 1 131 ? 23.274 4.220 -17.482 1.00 41.06 131 ASN A N 1
ATOM 925 C CA . ASN A 1 131 ? 22.869 2.808 -17.543 1.00 41.06 131 ASN A CA 1
ATOM 926 C C . ASN A 1 131 ? 22.180 2.569 -18.887 1.00 41.06 131 ASN A C 1
ATOM 928 O O . ASN A 1 131 ? 20.954 2.570 -18.992 1.00 41.06 131 ASN A O 1
ATOM 932 N N . THR A 1 132 ? 22.983 2.367 -19.929 1.00 43.19 132 THR A N 1
ATOM 933 C CA . THR A 1 132 ? 22.494 1.749 -21.154 1.00 43.19 132 THR A CA 1
ATOM 934 C C . THR A 1 132 ? 22.209 0.288 -20.859 1.00 43.19 132 THR A C 1
ATOM 936 O O . THR A 1 132 ? 23.107 -0.551 -20.849 1.00 43.19 132 THR A O 1
ATOM 939 N N . LEU A 1 133 ? 20.937 -0.036 -20.616 1.00 46.56 133 LEU A N 1
ATOM 940 C CA . LEU A 1 133 ? 20.476 -1.385 -20.914 1.00 46.56 133 LEU A CA 1
ATOM 941 C C . LEU A 1 133 ? 20.758 -1.576 -22.403 1.00 46.56 133 LEU A C 1
ATOM 943 O O . LEU A 1 133 ? 20.225 -0.829 -23.220 1.00 46.56 133 LEU A O 1
ATOM 947 N N . VAL A 1 134 ? 21.658 -2.500 -22.733 1.00 45.62 134 VAL A N 1
ATOM 948 C CA . VAL A 1 134 ? 21.867 -2.977 -24.098 1.00 45.62 134 VAL A CA 1
ATOM 949 C C . VAL A 1 134 ? 20.960 -4.194 -24.229 1.00 45.62 134 VAL A C 1
ATOM 951 O O . VAL A 1 134 ? 21.295 -5.254 -23.695 1.00 45.62 134 VAL A O 1
ATOM 954 N N . PRO A 1 135 ? 19.778 -4.087 -24.850 1.00 49.69 135 PRO A N 1
ATOM 955 C CA . PRO A 1 135 ? 18.938 -5.246 -25.063 1.00 49.69 135 PRO A CA 1
ATOM 956 C C . PRO A 1 135 ? 19.621 -6.147 -26.086 1.00 49.69 135 PRO A C 1
ATOM 958 O O . PRO A 1 135 ? 20.346 -5.674 -26.965 1.00 49.69 135 PRO A O 1
ATOM 961 N N . SER A 1 136 ? 19.419 -7.454 -25.941 1.00 42.84 136 SER A N 1
ATOM 962 C CA . SER A 1 136 ? 20.052 -8.463 -26.793 1.00 42.84 136 SER A CA 1
ATOM 963 C C . SER A 1 136 ? 19.888 -8.142 -28.283 1.00 42.84 136 SER A C 1
ATOM 965 O O . SER A 1 136 ? 18.830 -7.663 -28.692 1.00 42.84 136 SER A O 1
ATOM 967 N N . LEU A 1 137 ? 20.889 -8.514 -29.087 1.00 42.84 137 LEU A N 1
ATOM 968 C CA . LEU A 1 137 ? 20.985 -8.322 -30.546 1.00 42.84 137 LEU A CA 1
ATOM 969 C C . LEU A 1 137 ? 19.821 -8.922 -31.380 1.00 42.84 137 LEU A C 1
ATOM 971 O O . LEU A 1 137 ? 19.853 -8.858 -32.606 1.00 42.84 137 LEU A O 1
ATOM 975 N N . GLN A 1 138 ? 18.813 -9.534 -30.745 1.00 47.91 138 GLN A N 1
ATOM 976 C CA . GLN A 1 138 ? 17.703 -10.250 -31.389 1.00 47.91 138 GLN A CA 1
ATOM 977 C C . GLN A 1 138 ? 16.305 -9.909 -30.833 1.00 47.91 138 GLN A C 1
ATOM 979 O O . GLN A 1 138 ? 15.315 -10.498 -31.269 1.00 47.91 138 GLN A O 1
ATOM 984 N N . ALA A 1 139 ? 16.180 -8.991 -29.871 1.00 50.16 139 ALA A N 1
ATOM 985 C CA . ALA A 1 139 ? 14.903 -8.768 -29.195 1.00 50.16 139 ALA A CA 1
ATOM 986 C C . ALA A 1 139 ? 13.915 -7.969 -30.067 1.00 50.16 139 ALA A C 1
ATOM 988 O O . ALA A 1 139 ? 14.071 -6.765 -30.267 1.00 50.16 139 ALA A O 1
ATOM 989 N N . ARG A 1 140 ? 12.861 -8.646 -30.550 1.00 55.56 140 ARG A N 1
ATOM 990 C CA . ARG A 1 140 ? 11.667 -8.006 -31.135 1.00 55.56 140 ARG A CA 1
ATOM 991 C C . ARG A 1 140 ? 10.822 -7.268 -30.100 1.00 55.56 140 ARG A C 1
ATOM 993 O O . ARG A 1 140 ? 10.029 -6.442 -30.522 1.00 55.56 140 ARG A O 1
ATOM 1000 N N . ASP A 1 141 ? 11.012 -7.560 -28.812 1.00 58.38 141 ASP A N 1
ATOM 1001 C CA . ASP A 1 141 ? 10.360 -6.938 -27.659 1.00 58.38 141 ASP A CA 1
ATOM 1002 C C . ASP A 1 141 ? 11.401 -6.679 -26.555 1.00 58.38 141 ASP A C 1
ATOM 1004 O O . ASP A 1 141 ? 12.135 -7.588 -26.170 1.00 58.38 141 ASP A O 1
ATOM 1008 N N . VAL A 1 142 ? 11.471 -5.457 -26.028 1.00 62.91 142 VAL A N 1
ATOM 1009 C CA . VAL A 1 142 ? 12.358 -5.074 -24.918 1.00 62.91 142 VAL A CA 1
ATOM 1010 C C . VAL A 1 142 ? 11.524 -4.437 -23.824 1.00 62.91 142 VAL A C 1
ATOM 1012 O O . VAL A 1 142 ? 10.965 -3.376 -24.080 1.00 62.91 142 VAL A O 1
ATOM 1015 N N . ASP A 1 143 ? 11.489 -5.000 -22.609 1.00 62.69 143 ASP A N 1
ATOM 1016 C CA . ASP A 1 143 ? 10.932 -4.252 -21.473 1.00 62.69 143 ASP A CA 1
ATOM 1017 C C . ASP A 1 143 ? 11.992 -3.368 -20.803 1.00 62.69 143 ASP A C 1
ATOM 1019 O O . ASP A 1 143 ? 13.100 -3.805 -20.461 1.00 62.69 143 ASP A O 1
ATOM 1023 N N . LEU A 1 144 ? 11.632 -2.110 -20.601 1.00 63.34 144 LEU A N 1
ATOM 1024 C CA . LEU A 1 144 ? 12.404 -1.128 -19.864 1.00 63.34 144 LEU A CA 1
ATOM 1025 C C . LEU A 1 144 ? 11.805 -0.968 -18.485 1.00 63.34 144 LEU A C 1
ATOM 1027 O O . LEU A 1 144 ? 10.590 -0.959 -18.334 1.00 63.34 144 LEU A O 1
ATOM 1031 N N . VAL A 1 145 ? 12.677 -0.771 -17.508 1.00 65.38 145 VAL A N 1
ATOM 1032 C CA . VAL A 1 145 ? 12.279 -0.371 -16.167 1.00 65.38 145 VAL A CA 1
ATOM 1033 C C . VAL A 1 145 ? 12.919 0.979 -15.901 1.00 65.38 145 VAL A C 1
ATOM 1035 O O . VAL A 1 145 ? 14.149 1.077 -15.851 1.00 65.38 145 VAL A O 1
ATOM 1038 N N . GLY A 1 146 ? 12.099 2.018 -15.742 1.00 63.47 146 GLY A N 1
ATOM 1039 C CA . GLY A 1 146 ? 12.572 3.302 -15.232 1.00 63.47 146 GLY A CA 1
ATOM 1040 C C . GLY A 1 146 ? 13.188 3.094 -13.848 1.00 63.47 146 GLY A C 1
ATOM 1041 O O . GLY A 1 146 ? 12.573 2.448 -12.999 1.00 63.47 146 GLY A O 1
ATOM 1042 N N . ARG A 1 147 ? 14.410 3.597 -13.625 1.00 66.06 147 ARG A N 1
ATOM 1043 C CA . ARG A 1 147 ? 15.138 3.434 -12.347 1.00 66.06 147 ARG A CA 1
ATOM 1044 C C . ARG A 1 147 ? 15.459 4.746 -11.639 1.00 66.06 147 ARG A C 1
ATOM 1046 O O . ARG A 1 147 ? 15.659 4.729 -10.428 1.00 66.06 147 ARG A O 1
ATOM 1053 N N . VAL A 1 148 ? 15.469 5.867 -12.360 1.00 71.69 148 VAL A N 1
ATOM 1054 C CA . VAL A 1 148 ? 15.738 7.187 -11.783 1.00 71.69 148 VAL A CA 1
ATOM 1055 C C . VAL A 1 148 ? 14.660 8.160 -12.253 1.00 71.69 148 VAL A C 1
ATOM 1057 O O . VAL A 1 148 ? 14.489 8.322 -13.459 1.00 71.69 148 VAL A O 1
ATOM 1060 N N . PRO A 1 149 ? 13.913 8.789 -11.340 1.00 77.06 149 PRO A N 1
ATOM 1061 C CA . PRO A 1 149 ? 12.893 9.755 -11.706 1.00 77.06 149 PRO A CA 1
ATOM 1062 C C . PRO A 1 149 ? 13.465 11.141 -12.023 1.00 77.06 149 PRO A C 1
ATOM 1064 O O . PRO A 1 149 ? 14.618 11.436 -11.711 1.00 77.06 149 PRO A O 1
ATOM 1067 N N . GLY A 1 150 ? 12.643 12.007 -12.623 1.00 72.06 150 GLY A N 1
ATOM 1068 C CA . GLY A 1 150 ? 13.006 13.406 -12.898 1.00 72.06 150 GLY A CA 1
ATOM 1069 C C . GLY A 1 150 ? 14.031 13.572 -14.023 1.00 72.06 150 GLY A C 1
ATOM 1070 O O . GLY A 1 150 ? 14.677 14.613 -14.128 1.00 72.06 150 GLY A O 1
ATOM 1071 N N . ARG A 1 151 ? 14.198 12.537 -14.851 1.00 70.50 151 ARG A N 1
ATOM 1072 C CA . ARG A 1 151 ? 15.067 12.535 -16.027 1.00 70.50 151 ARG A CA 1
ATOM 1073 C C . ARG A 1 151 ? 14.264 12.167 -17.261 1.00 70.50 151 ARG A C 1
ATOM 1075 O O . ARG A 1 151 ? 13.476 11.222 -17.222 1.00 70.50 151 ARG A O 1
ATOM 1082 N N . ALA A 1 152 ? 14.546 12.871 -18.350 1.00 74.00 152 ALA A N 1
ATOM 1083 C CA . ALA A 1 152 ? 14.073 12.500 -19.668 1.00 74.00 152 ALA A CA 1
ATOM 1084 C C . ALA A 1 152 ? 14.959 11.375 -20.219 1.00 74.00 152 ALA A C 1
ATOM 1086 O O . ALA A 1 152 ? 16.179 11.522 -20.373 1.00 74.00 152 ALA A O 1
ATOM 1087 N N . TYR A 1 153 ? 14.334 10.238 -20.493 1.00 75.44 153 TYR A N 1
ATOM 1088 C CA . TYR A 1 153 ? 14.949 9.090 -21.137 1.00 75.44 153 TYR A CA 1
ATOM 1089 C C . TYR A 1 153 ? 14.643 9.108 -22.625 1.00 75.44 153 TYR A C 1
ATOM 1091 O O . TYR A 1 153 ? 13.551 9.489 -23.043 1.00 75.44 153 TYR A O 1
ATOM 1099 N N . VAL A 1 154 ? 15.594 8.629 -23.422 1.00 74.56 154 VAL A N 1
ATOM 1100 C CA . VAL A 1 154 ? 15.365 8.355 -24.840 1.00 74.56 154 VAL A CA 1
ATOM 1101 C C . VAL A 1 154 ? 15.633 6.888 -25.120 1.00 74.56 154 VAL A C 1
ATOM 1103 O O . VAL A 1 154 ? 16.652 6.343 -24.695 1.00 74.56 154 VAL A O 1
ATOM 1106 N N . ALA A 1 155 ? 14.713 6.258 -25.846 1.00 73.50 155 ALA A N 1
ATOM 1107 C CA . ALA A 1 155 ? 14.930 4.967 -26.473 1.00 73.50 155 ALA A CA 1
ATOM 1108 C C . ALA A 1 155 ? 15.296 5.185 -27.942 1.00 73.50 155 ALA A C 1
ATOM 1110 O O . ALA A 1 155 ? 14.480 5.636 -28.752 1.00 73.50 155 ALA A O 1
ATOM 1111 N N . GLN A 1 156 ? 16.536 4.858 -28.280 1.00 74.38 156 GLN A N 1
ATOM 1112 C CA . GLN A 1 156 ? 17.062 4.916 -29.631 1.00 74.38 156 GLN A CA 1
ATOM 1113 C C . GLN A 1 156 ? 17.139 3.504 -30.213 1.00 74.38 156 GLN A C 1
ATOM 1115 O O . GLN A 1 156 ? 17.658 2.587 -29.578 1.00 74.38 156 GLN A O 1
ATOM 1120 N N . LEU A 1 157 ? 16.626 3.327 -31.425 1.00 73.50 157 LEU A N 1
ATOM 1121 C CA . LEU A 1 157 ? 16.750 2.095 -32.193 1.00 73.50 157 LEU A CA 1
ATOM 1122 C C . LEU A 1 157 ? 17.868 2.258 -33.221 1.00 73.50 157 LEU A C 1
ATOM 1124 O O . LEU A 1 157 ? 17.819 3.163 -34.052 1.00 73.50 157 LEU A O 1
ATOM 1128 N N . THR A 1 158 ? 18.844 1.359 -33.188 1.00 75.19 158 THR A N 1
ATOM 1129 C CA . THR A 1 158 ? 19.771 1.110 -34.287 1.00 75.19 158 THR A CA 1
ATOM 1130 C C . THR A 1 158 ? 19.307 -0.110 -35.071 1.00 75.19 158 THR A C 1
ATOM 1132 O O . THR A 1 158 ? 19.032 -1.167 -34.497 1.00 75.19 158 THR A O 1
ATOM 1135 N N . VAL A 1 159 ? 19.260 0.033 -36.388 1.00 73.81 159 VAL A N 1
ATOM 1136 C CA . VAL A 1 159 ? 19.037 -1.056 -37.337 1.00 73.81 159 VAL A CA 1
ATOM 1137 C C . VAL A 1 159 ? 20.328 -1.264 -38.115 1.00 73.81 159 VAL A C 1
ATOM 1139 O O . VAL A 1 159 ? 20.849 -0.302 -38.674 1.00 73.81 159 VAL A O 1
ATOM 1142 N N . THR A 1 160 ? 20.829 -2.497 -38.153 1.00 75.56 160 THR A N 1
ATOM 1143 C CA . THR A 1 160 ? 22.023 -2.867 -38.923 1.00 75.56 160 THR A CA 1
ATOM 1144 C C . THR A 1 160 ? 21.617 -3.807 -40.050 1.00 75.56 160 THR A C 1
ATOM 1146 O O . THR A 1 160 ? 20.948 -4.814 -39.799 1.00 75.56 160 THR A O 1
ATOM 1149 N N . ASP A 1 161 ? 21.981 -3.477 -41.287 1.00 72.94 161 ASP A N 1
ATOM 1150 C CA . ASP A 1 161 ? 21.741 -4.344 -42.443 1.00 72.94 161 ASP A CA 1
ATOM 1151 C C . ASP A 1 161 ? 22.767 -5.496 -42.532 1.00 72.94 161 ASP A C 1
ATOM 1153 O O . ASP A 1 161 ? 23.719 -5.579 -41.753 1.00 72.94 161 ASP A O 1
ATOM 1157 N N . GLY A 1 162 ? 22.582 -6.407 -43.490 1.00 68.44 162 GLY A N 1
ATOM 1158 C CA . GLY A 1 162 ? 23.477 -7.545 -43.708 1.00 68.44 162 GLY A CA 1
ATOM 1159 C C . GLY A 1 162 ? 24.866 -7.164 -44.235 1.00 68.44 162 GLY A C 1
ATOM 1160 O O . GLY A 1 162 ? 25.787 -7.977 -44.166 1.00 68.44 162 GLY A O 1
ATOM 1161 N N . ALA A 1 163 ? 25.040 -5.938 -44.732 1.00 74.75 163 ALA A N 1
ATOM 1162 C CA . ALA A 1 163 ? 26.329 -5.391 -45.147 1.00 74.75 163 ALA A CA 1
ATOM 1163 C C . ALA A 1 163 ? 27.070 -4.683 -43.995 1.00 74.75 163 ALA A C 1
ATOM 1165 O O . ALA A 1 163 ? 28.230 -4.303 -44.158 1.00 74.75 163 ALA A O 1
ATOM 1166 N N . GLY A 1 164 ? 26.431 -4.538 -42.828 1.00 72.56 164 GLY A N 1
ATOM 1167 C CA . GLY A 1 164 ? 26.986 -3.879 -41.650 1.00 72.56 164 GLY A CA 1
ATOM 1168 C C . GLY A 1 164 ? 26.728 -2.371 -41.583 1.00 72.56 164 GLY A C 1
ATOM 1169 O O . GLY A 1 164 ? 27.295 -1.714 -40.711 1.00 72.56 164 GLY A O 1
ATOM 1170 N N . ASN A 1 165 ? 25.889 -1.803 -42.455 1.00 73.62 165 ASN A N 1
ATOM 1171 C CA . ASN A 1 165 ? 25.509 -0.393 -42.365 1.00 73.62 165 ASN A CA 1
ATOM 1172 C C . ASN A 1 165 ? 24.497 -0.192 -41.234 1.00 73.62 165 ASN A C 1
ATOM 1174 O O . ASN A 1 165 ? 23.527 -0.944 -41.122 1.00 73.62 165 ASN A O 1
ATOM 1178 N N . GLU A 1 166 ? 24.695 0.847 -40.420 1.00 77.25 166 GLU A N 1
ATOM 1179 C CA . GLU A 1 166 ? 23.797 1.201 -39.317 1.00 77.25 166 GLU A CA 1
ATOM 1180 C C . GLU A 1 166 ? 22.931 2.423 -39.664 1.00 77.25 166 GLU A C 1
ATOM 1182 O O . GLU A 1 166 ? 23.404 3.409 -40.231 1.00 77.25 166 GLU A O 1
ATOM 1187 N N . ALA A 1 167 ? 21.662 2.384 -39.262 1.00 66.19 167 ALA A N 1
ATOM 1188 C CA . ALA A 1 167 ? 20.762 3.531 -39.247 1.00 66.19 167 ALA A CA 1
ATOM 1189 C C . ALA A 1 167 ? 20.162 3.697 -37.846 1.00 66.19 167 ALA A C 1
ATOM 1191 O O . ALA A 1 167 ? 19.810 2.713 -37.195 1.00 66.19 167 ALA A O 1
ATOM 1192 N N . HIS A 1 168 ? 20.034 4.941 -37.379 1.00 71.31 168 HIS A N 1
ATOM 1193 C CA . HIS A 1 168 ? 19.574 5.253 -36.025 1.00 71.31 168 HIS A CA 1
ATOM 1194 C C . HIS A 1 168 ? 18.280 6.063 -36.046 1.00 71.31 168 HIS A C 1
ATOM 1196 O O . HIS A 1 168 ? 18.125 6.973 -36.860 1.00 71.31 168 HIS A O 1
ATOM 1202 N N . ALA A 1 169 ? 17.388 5.786 -35.099 1.00 65.31 169 ALA A N 1
ATOM 1203 C CA . ALA A 1 169 ? 16.170 6.551 -34.887 1.00 65.31 169 ALA A CA 1
ATOM 1204 C C . ALA A 1 169 ? 15.895 6.743 -33.397 1.00 65.31 169 ALA A C 1
ATOM 1206 O O . ALA A 1 169 ? 15.873 5.771 -32.642 1.00 65.31 169 ALA A O 1
ATOM 1207 N N . ASN A 1 170 ? 15.626 7.980 -32.975 1.00 65.38 170 ASN A N 1
ATOM 1208 C CA . ASN A 1 170 ? 15.026 8.222 -31.665 1.00 65.38 170 ASN A CA 1
ATOM 1209 C C . ASN A 1 170 ? 13.568 7.781 -31.754 1.00 65.38 170 ASN A C 1
ATOM 1211 O O . ASN A 1 170 ? 12.761 8.433 -32.413 1.00 65.38 170 ASN A O 1
ATOM 1215 N N . ALA A 1 171 ? 13.251 6.638 -31.154 1.00 60.59 171 ALA A N 1
ATOM 1216 C CA . ALA A 1 171 ? 11.917 6.070 -31.248 1.00 60.59 171 ALA A CA 1
ATOM 1217 C C . ALA A 1 171 ? 10.965 6.689 -30.221 1.00 60.59 171 ALA A C 1
ATOM 1219 O O . ALA A 1 171 ? 9.767 6.774 -30.482 1.00 60.59 171 ALA A O 1
ATOM 1220 N N . LEU A 1 172 ? 11.487 7.094 -29.055 1.00 68.19 172 LEU A N 1
ATOM 1221 C CA . LEU A 1 172 ? 10.670 7.594 -27.954 1.00 68.19 172 LEU A CA 1
ATOM 1222 C C . LEU A 1 172 ? 11.476 8.443 -26.969 1.00 68.19 172 LEU A C 1
ATOM 1224 O O . LEU A 1 172 ? 12.572 8.042 -26.579 1.00 68.19 172 LEU A O 1
ATOM 1228 N N . ALA A 1 173 ? 10.885 9.549 -26.516 1.00 72.94 173 ALA A N 1
ATOM 1229 C CA . ALA A 1 173 ? 11.254 10.215 -25.272 1.00 72.94 173 ALA A CA 1
ATOM 1230 C C . ALA A 1 173 ? 10.218 9.866 -24.193 1.00 72.94 173 ALA A C 1
ATOM 1232 O O . ALA A 1 173 ? 9.017 9.844 -24.474 1.00 72.94 173 ALA A O 1
ATOM 1233 N N . PHE A 1 174 ? 10.665 9.566 -22.979 1.00 75.50 174 PHE A N 1
ATOM 1234 C CA . PHE A 1 174 ? 9.771 9.306 -21.856 1.00 75.50 174 PHE A CA 1
ATOM 1235 C C . PHE A 1 174 ? 10.330 9.871 -20.555 1.00 75.50 174 PHE A C 1
ATOM 1237 O O . PHE A 1 174 ? 11.540 9.847 -20.326 1.00 75.50 174 PHE A O 1
ATOM 1244 N N . ASP A 1 175 ? 9.435 10.342 -19.696 1.00 78.50 175 ASP A N 1
ATOM 1245 C CA . ASP A 1 175 ? 9.779 10.823 -18.363 1.00 78.50 175 ASP A CA 1
ATOM 1246 C C . ASP A 1 175 ? 9.404 9.773 -17.332 1.00 78.50 175 ASP A C 1
ATOM 1248 O O . ASP A 1 175 ? 8.288 9.249 -17.323 1.00 78.50 175 ASP A O 1
ATOM 1252 N N . VAL A 1 176 ? 10.342 9.501 -16.433 1.00 78.69 176 VAL A N 1
ATOM 1253 C CA . VAL A 1 176 ? 10.103 8.628 -15.289 1.00 78.69 176 VAL A CA 1
ATOM 1254 C C . VAL A 1 176 ? 9.703 9.486 -14.095 1.00 78.69 176 VAL A C 1
ATOM 1256 O O . VAL A 1 176 ? 10.476 10.326 -13.627 1.00 78.69 176 VAL A O 1
ATOM 1259 N N . HIS A 1 177 ? 8.507 9.248 -13.572 1.00 84.56 177 HIS A N 1
ATOM 1260 C CA . HIS A 1 177 ? 8.017 9.850 -12.336 1.00 84.56 177 HIS A CA 1
ATOM 1261 C C . HIS A 1 177 ? 8.347 8.949 -11.158 1.00 84.56 177 HIS A C 1
ATOM 1263 O O . HIS A 1 177 ? 8.135 7.744 -11.222 1.00 84.56 177 HIS A O 1
ATOM 1269 N N . GLY A 1 178 ? 8.878 9.525 -10.086 1.00 88.12 178 GLY A N 1
ATOM 1270 C CA . GLY A 1 178 ? 9.237 8.803 -8.867 1.00 88.12 178 GLY A CA 1
ATOM 1271 C C . GLY A 1 178 ? 8.368 9.215 -7.701 1.00 88.12 178 GLY A C 1
ATOM 1272 O O . GLY A 1 178 ? 7.336 9.861 -7.872 1.00 88.12 178 GLY A O 1
ATOM 1273 N N . TRP A 1 179 ? 8.828 8.863 -6.508 1.00 93.38 179 TRP A N 1
ATOM 1274 C CA . TRP A 1 179 ? 8.198 9.313 -5.282 1.00 93.38 179 TRP A CA 1
ATOM 1275 C C . TRP A 1 179 ? 8.299 10.832 -5.156 1.00 93.38 179 TRP A C 1
ATOM 1277 O O . TRP A 1 179 ? 9.323 11.440 -5.459 1.00 93.38 179 TRP A O 1
ATOM 1287 N N . GLN A 1 180 ? 7.211 11.434 -4.710 1.00 93.56 180 GLN A N 1
ATOM 1288 C CA . GLN A 1 180 ? 7.078 12.853 -4.451 1.00 93.56 180 GLN A CA 1
ATOM 1289 C C . GLN A 1 180 ? 6.721 13.039 -2.988 1.00 93.56 180 GLN A C 1
ATOM 1291 O O . GLN A 1 180 ? 5.849 12.356 -2.450 1.00 93.56 180 GLN A O 1
ATOM 1296 N N . LYS A 1 181 ? 7.404 13.973 -2.336 1.00 92.69 181 LYS A N 1
ATOM 1297 C CA . LYS A 1 181 ? 7.117 14.347 -0.958 1.00 92.69 181 LYS A CA 1
ATOM 1298 C C . LYS A 1 181 ? 5.789 15.096 -0.874 1.00 92.69 181 LYS A C 1
ATOM 1300 O O . LYS A 1 181 ? 5.502 15.954 -1.707 1.00 92.69 181 LYS A O 1
ATOM 1305 N N . VAL A 1 182 ? 5.023 14.814 0.175 1.00 93.56 182 VAL A N 1
ATOM 1306 C CA . VAL A 1 182 ? 3.906 15.660 0.594 1.00 93.56 182 VAL A CA 1
ATOM 1307 C C . VAL A 1 182 ? 4.323 16.434 1.839 1.00 93.56 182 VAL A C 1
ATOM 1309 O O . VAL A 1 182 ? 4.628 15.851 2.880 1.00 93.56 182 VAL A O 1
ATOM 1312 N N . ASP A 1 183 ? 4.358 17.755 1.716 1.00 88.56 183 ASP A N 1
ATOM 1313 C CA . ASP A 1 183 ? 4.633 18.679 2.813 1.00 88.56 183 ASP A CA 1
ATOM 1314 C C . ASP A 1 183 ? 3.349 19.103 3.532 1.00 88.56 183 AS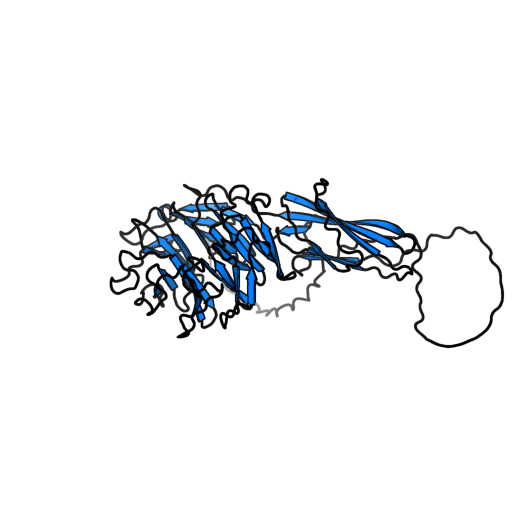P A C 1
ATOM 1316 O O . ASP A 1 183 ? 2.260 19.069 2.965 1.00 88.56 183 ASP A O 1
ATOM 1320 N N . GLY A 1 184 ? 3.486 19.570 4.775 1.00 86.62 184 GLY A N 1
ATOM 1321 C CA . GLY A 1 184 ? 2.390 20.218 5.500 1.00 86.62 184 GLY A CA 1
ATOM 1322 C C . GLY A 1 184 ? 1.566 19.304 6.405 1.00 86.62 184 GLY A C 1
ATOM 1323 O O . GLY A 1 184 ? 0.538 19.753 6.909 1.00 86.62 184 GLY A O 1
ATOM 1324 N N . LEU A 1 185 ? 2.011 18.067 6.662 1.00 89.44 185 LEU A N 1
ATOM 1325 C CA . LEU A 1 185 ? 1.447 17.257 7.745 1.00 89.44 185 LEU A CA 1
ATOM 1326 C C . LEU A 1 185 ? 1.671 18.002 9.080 1.00 89.44 185 LEU A C 1
ATOM 1328 O O . LEU A 1 185 ? 2.825 18.302 9.400 1.00 89.44 185 LEU A O 1
ATOM 1332 N N . PRO A 1 186 ? 0.623 18.366 9.842 1.00 83.19 186 PRO A N 1
ATOM 1333 C CA . PRO A 1 186 ? 0.798 19.128 11.076 1.00 83.19 186 PRO A CA 1
ATOM 1334 C C . PRO A 1 186 ? 1.449 18.293 12.187 1.00 83.19 186 PRO A C 1
ATOM 1336 O O . PRO A 1 18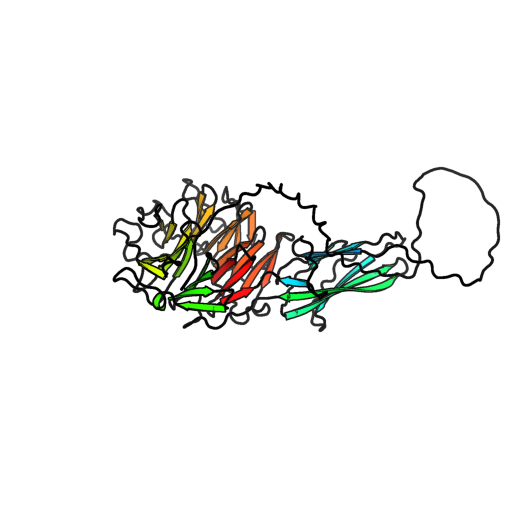6 ? 1.072 17.147 12.402 1.00 83.19 186 PRO A O 1
ATOM 1339 N N . GLY A 1 187 ? 2.378 18.897 12.935 1.00 78.19 187 GLY A N 1
ATOM 1340 C CA . GLY A 1 187 ? 3.103 18.230 14.022 1.00 78.19 187 GLY A CA 1
ATOM 1341 C C . GLY A 1 187 ? 4.327 17.436 13.550 1.00 78.19 187 GLY A C 1
ATOM 1342 O O . GLY A 1 187 ? 4.925 17.714 12.503 1.00 78.19 187 GLY A O 1
ATOM 1343 N N . GLY A 1 188 ? 4.741 16.466 14.363 1.00 73.75 188 GLY A N 1
ATOM 1344 C CA . GLY A 1 188 ? 5.712 15.445 13.971 1.00 73.75 188 GLY A CA 1
ATOM 1345 C C . GLY A 1 188 ? 5.289 14.707 12.694 1.00 73.75 188 GLY A C 1
ATOM 1346 O O . GLY A 1 188 ? 4.121 14.435 12.451 1.00 73.75 188 GLY A O 1
ATOM 1347 N N . GLN A 1 189 ? 6.263 14.395 11.843 1.00 84.06 189 GLN A N 1
ATOM 1348 C CA . GLN A 1 189 ? 6.002 13.872 10.497 1.00 84.06 189 GLN A CA 1
ATOM 1349 C C . GLN A 1 189 ? 5.834 12.343 10.455 1.00 84.06 189 GLN A C 1
ATOM 1351 O O . GLN A 1 189 ? 5.711 11.766 9.381 1.00 84.06 189 GLN A O 1
ATOM 1356 N N . ALA A 1 190 ? 5.913 11.653 11.593 1.00 91.81 190 ALA A N 1
ATOM 1357 C CA . ALA A 1 190 ? 5.951 10.197 11.611 1.00 91.81 190 ALA A CA 1
ATOM 1358 C C . ALA A 1 190 ? 4.573 9.607 11.308 1.00 91.81 190 ALA A C 1
ATOM 1360 O O . ALA A 1 190 ? 3.661 9.763 12.105 1.00 91.81 190 ALA A O 1
ATOM 1361 N N . ILE A 1 191 ? 4.446 8.883 10.203 1.00 95.62 191 ILE A N 1
ATOM 1362 C CA . ILE A 1 191 ? 3.243 8.122 9.863 1.00 95.62 191 ILE A CA 1
ATOM 1363 C C . ILE A 1 191 ? 3.454 6.689 10.328 1.00 95.62 191 ILE A C 1
ATOM 1365 O O . ILE A 1 191 ? 4.514 6.118 10.067 1.00 95.62 191 ILE A O 1
ATOM 1369 N N . ASP A 1 192 ? 2.476 6.143 11.042 1.00 94.25 192 ASP A N 1
ATOM 1370 C CA . ASP A 1 192 ? 2.491 4.760 11.515 1.00 94.25 192 ASP A CA 1
ATOM 1371 C C . ASP A 1 192 ? 1.658 3.856 10.606 1.00 94.25 192 ASP A C 1
ATOM 1373 O O . ASP A 1 192 ? 2.132 2.778 10.263 1.00 94.25 192 ASP A O 1
ATOM 1377 N N . ASP A 1 193 ? 0.494 4.325 10.148 1.00 96.12 193 ASP A N 1
ATOM 1378 C CA . ASP A 1 193 ? -0.408 3.548 9.296 1.00 96.12 193 ASP A CA 1
ATOM 1379 C C . ASP A 1 193 ? -1.210 4.447 8.333 1.00 96.12 193 ASP A C 1
ATOM 1381 O O . ASP A 1 193 ? -1.364 5.653 8.567 1.00 96.12 193 ASP A O 1
ATOM 1385 N N . LEU A 1 194 ? -1.669 3.874 7.221 1.00 97.56 194 LEU A N 1
ATOM 1386 C CA . LEU A 1 194 ? -2.404 4.549 6.155 1.00 97.56 194 LEU A CA 1
ATOM 1387 C C . LEU A 1 194 ? -3.593 3.703 5.702 1.00 97.56 194 LEU A C 1
ATOM 1389 O O . LEU A 1 194 ? -3.472 2.503 5.511 1.00 97.56 194 LEU A O 1
ATOM 1393 N N . SER A 1 195 ? -4.708 4.358 5.391 1.00 96.75 195 SER A N 1
ATOM 1394 C CA . SER A 1 195 ? -5.833 3.728 4.701 1.00 96.75 195 SER A CA 1
ATOM 1395 C C . SER A 1 195 ? -6.419 4.683 3.674 1.00 96.75 195 SER A C 1
ATOM 1397 O O . SER A 1 195 ? -6.565 5.873 3.947 1.00 96.75 195 SER A O 1
ATOM 1399 N N . PHE A 1 196 ? -6.745 4.195 2.479 1.00 96.38 196 PHE A N 1
ATOM 1400 C CA . PHE A 1 196 ? -7.355 5.018 1.438 1.00 96.38 196 PHE A CA 1
ATOM 1401 C C . PHE A 1 196 ? -8.822 4.647 1.245 1.00 96.38 196 PHE A C 1
ATOM 1403 O O . PHE A 1 196 ? -9.164 3.478 1.087 1.00 96.38 196 PHE A O 1
ATOM 1410 N N . GLY A 1 197 ? -9.694 5.651 1.206 1.00 95.62 197 GLY A N 1
ATOM 1411 C CA . GLY A 1 197 ? -11.103 5.444 0.906 1.00 95.62 197 GLY A CA 1
ATOM 1412 C C . GLY A 1 197 ? -11.954 6.689 1.126 1.00 95.62 197 GLY A C 1
ATOM 1413 O O . GLY A 1 197 ? -11.529 7.665 1.747 1.00 95.62 197 GLY A O 1
ATOM 1414 N N . GLY A 1 198 ? -13.148 6.707 0.529 1.00 94.56 198 GLY A N 1
ATOM 1415 C CA . GLY A 1 198 ? -13.999 7.902 0.516 1.00 94.56 198 GLY A CA 1
ATOM 1416 C C . GLY A 1 198 ? -13.360 9.090 -0.220 1.00 94.56 198 GLY A C 1
ATOM 1417 O O . GLY A 1 198 ? -13.653 10.243 0.095 1.00 94.56 198 GLY A O 1
ATOM 1418 N N . GLY A 1 199 ? -12.446 8.815 -1.161 1.00 94.38 199 GLY A N 1
ATOM 1419 C CA . GLY A 1 199 ? -11.692 9.827 -1.910 1.00 94.38 199 GLY A CA 1
ATOM 1420 C C . GLY A 1 199 ? -10.624 10.560 -1.092 1.00 94.38 199 GLY A C 1
ATOM 1421 O O . GLY A 1 199 ? -10.210 11.651 -1.479 1.00 94.38 199 GLY A O 1
ATOM 1422 N N . ALA A 1 200 ? -10.207 10.009 0.049 1.00 96.56 200 ALA A N 1
ATOM 1423 C CA . ALA A 1 200 ? -9.192 10.599 0.910 1.00 96.56 200 ALA A CA 1
ATOM 1424 C C . ALA A 1 200 ? -8.224 9.548 1.449 1.00 96.56 200 ALA A C 1
ATOM 1426 O O . ALA A 1 200 ? -8.539 8.360 1.526 1.00 96.56 200 ALA A O 1
ATOM 1427 N N . LEU A 1 201 ? -7.060 10.029 1.876 1.00 97.69 201 LEU A N 1
ATOM 1428 C CA . LEU A 1 201 ? -6.100 9.241 2.628 1.00 97.69 201 LEU A CA 1
ATOM 1429 C C . LEU A 1 201 ? -6.295 9.513 4.125 1.00 97.69 201 LEU A C 1
ATOM 1431 O O . LEU A 1 201 ? -6.240 10.658 4.575 1.00 97.69 201 LEU A O 1
ATOM 1435 N N . TRP A 1 202 ? -6.515 8.459 4.892 1.00 98.12 202 TRP A N 1
ATOM 1436 C CA . TRP A 1 202 ? -6.609 8.466 6.345 1.00 98.12 202 TRP A CA 1
ATOM 1437 C C . TRP A 1 202 ? -5.268 8.044 6.927 1.00 98.12 202 TRP A C 1
ATOM 1439 O O . TRP A 1 202 ? -4.649 7.094 6.453 1.00 98.12 202 TRP A O 1
ATOM 1449 N N . ILE A 1 203 ? -4.796 8.787 7.922 1.00 97.62 203 ILE A N 1
ATOM 1450 C CA . ILE A 1 203 ? -3.420 8.707 8.405 1.00 97.62 203 ILE A CA 1
ATOM 1451 C C . ILE A 1 203 ? -3.436 8.536 9.916 1.00 97.62 203 ILE A C 1
ATOM 1453 O O . ILE A 1 203 ? -3.943 9.401 10.636 1.00 97.62 203 ILE A O 1
ATOM 1457 N N . ALA A 1 204 ? -2.827 7.452 10.382 1.00 95.88 204 ALA A N 1
ATOM 1458 C CA . ALA A 1 204 ? -2.485 7.244 11.777 1.00 95.88 204 ALA A CA 1
ATOM 1459 C C . ALA A 1 204 ? -1.049 7.715 12.026 1.00 95.88 204 ALA A C 1
ATOM 1461 O O . ALA A 1 204 ? -0.122 7.374 11.283 1.00 95.88 204 ALA A O 1
ATOM 1462 N N . SER A 1 205 ? -0.852 8.503 13.078 1.00 94.44 205 SER A N 1
ATOM 1463 C CA . SER A 1 205 ? 0.476 8.922 13.512 1.00 94.44 205 SER A CA 1
ATOM 1464 C C . SER A 1 205 ? 0.567 9.076 15.022 1.00 94.44 205 SER A C 1
ATOM 1466 O O . SER A 1 205 ? -0.432 9.292 15.718 1.00 94.44 205 SER A O 1
ATOM 1468 N N . ARG A 1 206 ? 1.810 9.138 15.507 1.00 89.81 206 ARG A N 1
ATOM 1469 C CA . ARG A 1 206 ? 2.140 9.546 16.881 1.00 89.81 206 ARG A CA 1
ATOM 1470 C C . ARG A 1 206 ? 1.564 10.895 17.300 1.00 89.81 206 ARG A C 1
ATOM 1472 O O . ARG A 1 206 ? 1.417 11.131 18.492 1.00 89.81 206 ARG A O 1
ATOM 1479 N N . GLU A 1 207 ? 1.229 11.759 16.349 1.00 90.00 207 GLU A N 1
ATOM 1480 C CA . GLU A 1 207 ? 0.744 13.125 16.586 1.00 90.00 207 GLU A CA 1
ATOM 1481 C C . GLU A 1 207 ? -0.774 13.251 16.416 1.00 90.00 207 GLU A C 1
ATOM 1483 O O . GLU A 1 207 ? -1.329 14.334 16.577 1.00 90.00 207 GLU A O 1
ATOM 1488 N N . GLY A 1 208 ? -1.452 12.146 16.094 1.00 92.50 208 GLY A N 1
ATOM 1489 C CA . GLY A 1 208 ? -2.901 12.087 15.962 1.00 92.50 208 GLY A CA 1
ATOM 1490 C C . GLY A 1 208 ? -3.368 11.418 14.675 1.00 92.50 208 GLY A C 1
ATOM 1491 O O . GLY A 1 208 ? -2.594 10.817 13.925 1.00 92.50 208 GLY A O 1
ATOM 1492 N N . ALA A 1 209 ? -4.672 11.532 14.433 1.00 95.00 209 ALA A N 1
ATOM 1493 C CA . ALA A 1 209 ? -5.303 11.091 13.198 1.00 95.00 209 ALA A CA 1
ATOM 1494 C C . ALA A 1 209 ? -5.475 12.270 12.241 1.00 95.00 209 ALA A C 1
ATOM 1496 O O . ALA A 1 209 ? -5.954 13.343 12.632 1.00 95.00 209 ALA A O 1
ATOM 1497 N N . PHE A 1 210 ? -5.145 12.048 10.973 1.00 96.75 210 PHE A N 1
ATOM 1498 C CA . PHE A 1 210 ? -5.268 13.055 9.928 1.00 96.75 210 PHE A CA 1
ATOM 1499 C C . PHE A 1 210 ? -6.032 12.509 8.726 1.00 96.75 210 PHE A C 1
ATOM 1501 O O . PHE A 1 210 ? -5.925 11.337 8.377 1.00 96.75 210 PHE A O 1
ATOM 1508 N N . ARG A 1 211 ? -6.774 13.393 8.062 1.00 97.00 211 ARG A N 1
ATOM 1509 C CA . ARG A 1 211 ? -7.300 13.176 6.712 1.00 97.00 211 ARG A CA 1
ATOM 1510 C C . ARG A 1 211 ? -6.495 14.023 5.739 1.00 97.00 211 ARG A C 1
ATOM 1512 O O . ARG A 1 211 ? -6.390 15.231 5.938 1.00 97.00 211 ARG A O 1
ATOM 1519 N N . PHE A 1 212 ? -5.970 13.412 4.690 1.00 97.56 212 PHE A N 1
ATOM 1520 C CA . PHE A 1 212 ? -5.336 14.090 3.570 1.00 97.56 212 PHE A CA 1
ATOM 1521 C C . PHE A 1 212 ? -6.245 14.032 2.343 1.00 97.56 212 PHE A C 1
ATOM 1523 O O . PHE A 1 212 ? -6.687 12.962 1.923 1.00 97.56 212 PHE A O 1
ATOM 1530 N N . ASP A 1 213 ? -6.539 15.204 1.791 1.00 95.75 213 ASP A N 1
ATOM 1531 C CA . ASP A 1 213 ? -7.262 15.349 0.535 1.00 95.75 213 ASP A CA 1
ATOM 1532 C C . ASP A 1 213 ? -6.254 15.382 -0.625 1.00 95.75 213 ASP A C 1
ATOM 1534 O O . ASP A 1 213 ? -5.528 16.374 -0.755 1.00 95.75 213 ASP A O 1
ATOM 1538 N N . PRO A 1 214 ? -6.177 14.336 -1.466 1.00 93.81 214 PRO A N 1
ATOM 1539 C CA . PRO A 1 214 ? -5.189 14.273 -2.540 1.00 93.81 214 PRO A CA 1
ATOM 1540 C C . PRO A 1 214 ? -5.464 15.266 -3.677 1.00 93.81 214 PRO A C 1
ATOM 1542 O O . PRO A 1 214 ? -4.531 15.639 -4.390 1.00 93.81 214 PRO A O 1
ATOM 1545 N N . ALA A 1 215 ? -6.711 15.721 -3.844 1.00 91.62 215 ALA A N 1
ATOM 1546 C CA . ALA A 1 215 ? -7.072 16.698 -4.866 1.00 91.62 215 ALA A CA 1
ATOM 1547 C C . ALA A 1 215 ? -6.704 18.123 -4.431 1.00 91.62 215 ALA A C 1
ATOM 1549 O O . ALA A 1 215 ? -6.193 18.904 -5.234 1.00 91.62 215 ALA A O 1
ATOM 1550 N N . ALA A 1 216 ? -6.937 18.454 -3.159 1.00 92.81 216 ALA A N 1
ATOM 1551 C CA . ALA A 1 216 ? -6.594 19.759 -2.597 1.00 92.81 216 ALA A CA 1
ATOM 1552 C C . ALA A 1 216 ? -5.144 19.847 -2.089 1.00 92.81 216 ALA A C 1
ATOM 1554 O O . ALA A 1 216 ? -4.621 20.948 -1.930 1.00 92.81 216 ALA A O 1
ATOM 1555 N N . GLY A 1 217 ? -4.497 18.714 -1.804 1.00 93.31 217 GLY A N 1
ATOM 1556 C CA . GLY A 1 217 ? -3.171 18.663 -1.187 1.00 93.31 217 GLY A CA 1
ATOM 1557 C C . GLY A 1 217 ? -3.163 19.170 0.258 1.00 93.31 217 GLY A C 1
ATOM 1558 O O . GLY A 1 217 ? -2.194 19.794 0.680 1.00 93.31 217 GLY A O 1
ATOM 1559 N N . THR A 1 218 ? -4.250 18.958 1.009 1.00 94.62 218 THR A N 1
ATOM 1560 C CA . THR A 1 218 ? -4.420 19.533 2.356 1.00 94.62 218 THR A CA 1
ATOM 1561 C C . THR A 1 218 ? -4.653 18.473 3.421 1.00 94.62 218 THR A C 1
ATOM 1563 O O . THR A 1 218 ? -5.327 17.470 3.186 1.00 94.62 218 THR A O 1
ATOM 1566 N N . PHE A 1 219 ? -4.108 18.720 4.613 1.00 96.12 219 PHE A N 1
ATOM 1567 C CA . PHE A 1 219 ? -4.297 17.883 5.795 1.00 96.12 219 PHE A CA 1
ATOM 1568 C C . PHE A 1 219 ? -5.332 18.492 6.739 1.00 96.12 219 PHE A C 1
ATOM 1570 O O . PHE A 1 219 ? -5.354 19.699 6.971 1.00 96.12 219 PHE A O 1
ATOM 1577 N N . THR A 1 220 ? -6.151 17.635 7.337 1.00 95.31 220 THR A N 1
ATOM 1578 C CA . THR A 1 220 ? -7.101 17.971 8.401 1.00 95.31 220 THR A CA 1
ATOM 1579 C C . THR A 1 220 ? -6.800 17.106 9.618 1.00 95.31 220 THR A C 1
ATOM 1581 O O . THR A 1 220 ? -6.850 15.882 9.516 1.00 95.31 220 THR A O 1
ATOM 1584 N N . ASN A 1 221 ? -6.499 17.719 10.767 1.00 94.94 221 ASN A N 1
ATOM 1585 C CA . ASN A 1 221 ? -6.378 16.997 12.037 1.00 94.94 221 ASN A CA 1
ATOM 1586 C C . ASN A 1 221 ? -7.781 16.688 12.575 1.00 94.94 221 ASN A C 1
ATOM 1588 O O . ASN A 1 221 ? -8.536 17.613 12.895 1.00 94.94 221 ASN A O 1
ATOM 1592 N N . LEU A 1 222 ? -8.109 15.399 12.690 1.00 95.38 222 LEU A N 1
ATOM 1593 C CA . LEU A 1 222 ? -9.454 14.953 13.052 1.00 95.38 222 LEU A CA 1
ATOM 1594 C C . LEU A 1 222 ? -9.844 15.378 14.469 1.00 95.38 222 LEU A C 1
ATOM 1596 O O . LEU A 1 222 ? -10.946 15.878 14.656 1.00 95.38 222 LEU A O 1
ATOM 1600 N N . ALA A 1 223 ? -8.939 15.274 15.445 1.00 91.75 223 ALA A N 1
ATOM 1601 C CA . ALA A 1 223 ? -9.230 15.628 16.836 1.00 91.75 223 ALA A CA 1
ATOM 1602 C C . ALA A 1 223 ? -9.584 17.116 17.014 1.00 91.75 223 ALA A C 1
ATOM 1604 O O . ALA A 1 223 ? -10.347 17.472 17.907 1.00 91.75 223 ALA A O 1
ATOM 1605 N N . SER A 1 224 ? -9.041 17.992 16.161 1.00 93.06 224 SER A N 1
ATOM 1606 C CA . SER A 1 224 ? -9.345 19.432 16.190 1.00 93.06 224 SER A CA 1
ATOM 1607 C C . SER A 1 224 ? -10.519 19.847 15.303 1.00 93.06 224 SER A C 1
ATOM 1609 O O . SER A 1 224 ? -11.163 20.859 15.573 1.00 93.06 224 SER A O 1
ATOM 1611 N N . ALA A 1 225 ? -10.766 19.109 14.221 1.00 95.38 225 ALA A N 1
ATOM 1612 C CA . ALA A 1 225 ? -11.738 19.490 13.204 1.00 95.38 225 ALA A CA 1
ATOM 1613 C C . ALA A 1 225 ? -13.095 18.802 13.386 1.00 95.38 225 ALA A C 1
ATOM 1615 O O . ALA A 1 225 ? -14.094 19.301 12.873 1.00 95.38 225 ALA A O 1
ATOM 1616 N N . TRP A 1 226 ? -13.135 17.642 14.043 1.00 96.75 226 TRP A N 1
ATOM 1617 C CA . TRP A 1 226 ? -14.335 16.820 14.188 1.00 96.75 226 TRP A CA 1
ATOM 1618 C C . TRP A 1 226 ? -14.873 16.870 15.617 1.00 96.75 226 TRP A C 1
ATOM 1620 O O . TRP A 1 226 ? -14.149 17.131 16.576 1.00 96.75 226 TRP A O 1
ATOM 1630 N N . THR A 1 227 ? -16.172 16.612 15.760 1.00 97.31 227 THR A N 1
ATOM 1631 C CA . THR A 1 227 ? -16.854 16.650 17.060 1.00 97.31 227 THR A CA 1
ATOM 1632 C C . THR A 1 227 ? -16.835 15.277 17.725 1.00 97.31 227 THR A C 1
ATOM 1634 O O . THR A 1 227 ? -17.324 14.302 17.157 1.00 97.31 227 THR A O 1
ATOM 1637 N N . PHE A 1 228 ? -16.336 15.196 18.957 1.00 94.81 228 PHE A N 1
ATOM 1638 C CA . PHE A 1 228 ? -16.477 13.996 19.783 1.00 94.81 228 PHE A CA 1
ATOM 1639 C C . PHE A 1 228 ? -17.918 13.869 20.296 1.00 94.81 228 PHE A C 1
ATOM 1641 O O . PHE A 1 228 ? -18.468 14.813 20.861 1.00 94.81 228 PHE A O 1
ATOM 1648 N N . THR A 1 229 ? -18.547 12.707 20.113 1.00 93.44 229 THR A N 1
ATOM 1649 C CA . THR A 1 229 ? -19.950 12.474 20.513 1.00 93.44 229 THR A CA 1
ATOM 1650 C C . THR A 1 229 ? -20.109 12.066 21.982 1.00 93.44 229 THR A C 1
ATOM 1652 O O . THR A 1 229 ? -21.219 11.774 22.423 1.00 93.44 229 THR A O 1
ATOM 1655 N N . GLY A 1 230 ? -19.013 12.008 22.740 1.00 88.50 230 GLY A N 1
ATOM 1656 C CA . GLY A 1 230 ? -18.971 11.570 24.133 1.00 88.50 230 GLY A CA 1
ATOM 1657 C C . GLY A 1 230 ? -17.912 12.320 24.949 1.00 88.50 230 GLY A C 1
ATOM 1658 O O . GLY A 1 230 ? -17.259 13.220 24.426 1.00 88.50 230 GLY A O 1
ATOM 1659 N N . PRO A 1 231 ? -17.758 11.977 26.242 1.00 88.44 231 PRO A N 1
ATOM 1660 C CA . PRO A 1 231 ? -16.786 12.622 27.128 1.00 88.44 231 PRO A CA 1
ATOM 1661 C C . PRO A 1 231 ? -15.341 12.193 26.847 1.00 88.44 231 PRO A C 1
ATOM 1663 O O . PRO A 1 231 ? -14.408 12.895 27.228 1.00 88.44 231 PRO A O 1
ATOM 1666 N N . ASP A 1 232 ? -15.172 11.032 26.217 1.00 88.62 232 ASP A N 1
ATOM 1667 C CA . ASP A 1 232 ? -13.883 10.459 25.867 1.00 88.62 232 ASP A CA 1
ATOM 1668 C C . ASP A 1 232 ? -13.289 11.232 24.676 1.00 88.62 232 ASP A C 1
ATOM 1670 O O . ASP A 1 232 ? -14.000 11.547 23.716 1.00 88.62 232 ASP A O 1
ATOM 1674 N N . THR A 1 233 ? -11.974 11.471 24.683 1.00 89.56 233 THR A N 1
ATOM 1675 C CA . THR A 1 233 ? -11.241 12.080 23.558 1.00 89.56 233 THR A CA 1
ATOM 1676 C C . THR A 1 233 ? -9.879 11.416 23.340 1.00 89.56 233 THR A C 1
ATOM 1678 O O . THR A 1 233 ? -9.374 10.703 24.208 1.00 89.56 233 THR A O 1
ATOM 1681 N N . PHE A 1 234 ? -9.265 11.678 22.186 1.00 88.75 234 PHE A N 1
ATOM 1682 C CA . PHE A 1 234 ? -7.844 11.437 21.941 1.00 88.75 234 PHE A CA 1
ATOM 1683 C C . PHE A 1 234 ? -7.217 12.694 21.347 1.00 88.75 234 PHE A C 1
ATOM 1685 O O . PHE A 1 234 ? -7.869 13.435 20.610 1.00 88.75 234 PHE A O 1
ATOM 1692 N N . ASP A 1 235 ? -5.945 12.931 21.646 1.00 81.50 235 ASP A N 1
ATOM 1693 C CA . ASP A 1 235 ? -5.195 14.061 21.100 1.00 81.50 235 ASP A CA 1
ATOM 1694 C C . ASP A 1 235 ? -4.004 13.625 20.238 1.00 81.50 235 ASP A C 1
ATOM 1696 O O . ASP A 1 235 ? -3.545 14.408 19.411 1.00 81.50 235 ASP A O 1
ATOM 1700 N N . ARG A 1 236 ? -3.508 12.392 20.411 1.00 88.50 236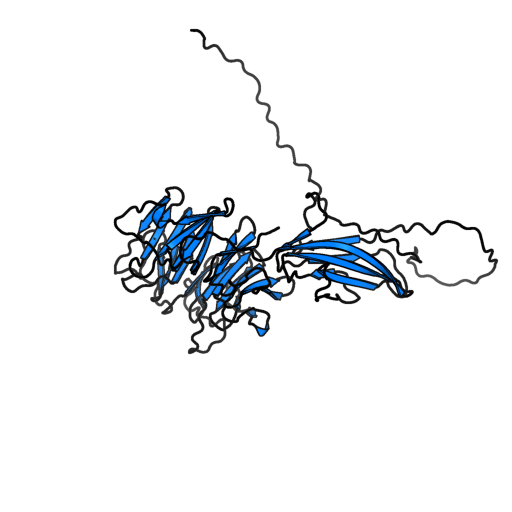 ARG A N 1
ATOM 1701 C CA . ARG A 1 236 ? -2.322 11.866 19.723 1.00 88.50 236 ARG A CA 1
ATOM 1702 C C . ARG A 1 236 ? -2.257 10.334 19.754 1.00 88.50 236 ARG A C 1
ATOM 1704 O O . ARG A 1 236 ? -3.156 9.687 20.279 1.00 88.50 236 ARG A O 1
ATOM 1711 N N . ASP A 1 237 ? -1.156 9.792 19.233 1.00 89.81 237 ASP A N 1
ATOM 1712 C CA . ASP A 1 237 ? -0.775 8.372 19.296 1.00 89.81 237 ASP A CA 1
ATOM 1713 C C . ASP A 1 237 ? -1.818 7.417 18.709 1.00 89.81 237 ASP A C 1
ATOM 1715 O O . ASP A 1 237 ? -2.379 6.551 19.379 1.00 89.81 237 ASP A O 1
ATOM 1719 N N . ILE A 1 238 ? -2.076 7.602 17.416 1.00 92.88 238 ILE A N 1
ATOM 1720 C CA . ILE A 1 238 ? -2.922 6.710 16.631 1.00 92.88 238 ILE A CA 1
ATOM 1721 C C . ILE A 1 238 ? -2.025 5.699 15.942 1.00 92.88 238 ILE A C 1
ATOM 1723 O O . ILE A 1 238 ? -1.099 6.050 15.214 1.00 92.88 238 ILE A O 1
ATOM 1727 N N . GLY A 1 239 ? -2.296 4.434 16.226 1.00 90.25 239 GLY A N 1
ATOM 1728 C CA . GLY A 1 239 ? -1.449 3.322 15.853 1.00 90.25 239 GLY A CA 1
ATOM 1729 C C . GLY A 1 239 ? -1.832 2.607 14.572 1.00 90.25 239 GLY A C 1
ATOM 1730 O O . GLY A 1 239 ? -0.945 2.073 13.916 1.00 90.25 239 GLY A O 1
ATOM 1731 N N . SER A 1 240 ? -3.127 2.577 14.269 1.00 92.06 240 SER A N 1
ATOM 1732 C CA . SER A 1 240 ? -3.692 1.944 13.080 1.00 92.06 240 SER A CA 1
ATOM 1733 C C . SER A 1 240 ? -4.944 2.700 12.642 1.00 92.06 240 SER A C 1
ATOM 1735 O O . SER A 1 240 ? -5.629 3.323 13.470 1.00 92.06 240 SER A O 1
ATOM 1737 N N . VAL A 1 241 ? -5.207 2.687 11.338 1.00 95.12 241 VAL A N 1
ATOM 1738 C CA . VAL A 1 241 ? -6.364 3.324 10.714 1.00 95.12 241 VAL A CA 1
ATOM 1739 C C . VAL A 1 241 ? -6.917 2.451 9.601 1.00 95.12 241 VAL A C 1
ATOM 1741 O O . VAL A 1 241 ? -6.175 1.948 8.770 1.00 95.12 241 VAL A O 1
ATOM 1744 N N . TRP A 1 242 ? -8.239 2.350 9.522 1.00 94.38 242 TRP A N 1
ATOM 1745 C CA . TRP A 1 242 ? -8.902 1.660 8.423 1.00 94.38 242 TRP A CA 1
ATOM 1746 C C . TRP A 1 242 ? -10.164 2.400 7.996 1.00 94.38 242 TRP A C 1
ATOM 1748 O O . TRP A 1 242 ? -10.996 2.757 8.827 1.00 94.38 242 TRP A O 1
ATOM 1758 N N . TYR A 1 243 ? -10.315 2.650 6.700 1.00 94.00 243 TYR A N 1
ATOM 1759 C CA . TYR A 1 243 ? -11.568 3.127 6.135 1.00 94.00 243 TYR A CA 1
ATOM 1760 C C . TYR A 1 243 ? -12.418 1.944 5.683 1.00 94.00 243 TYR A C 1
ATOM 1762 O O . TYR A 1 243 ? -12.009 1.175 4.818 1.00 94.00 243 TYR A O 1
ATOM 1770 N N . ASP A 1 244 ? -13.617 1.852 6.242 1.00 91.00 244 ASP A N 1
ATOM 1771 C CA . ASP A 1 244 ? -14.653 0.910 5.851 1.00 91.00 244 ASP A CA 1
ATOM 1772 C C . ASP A 1 244 ? -15.458 1.502 4.681 1.00 91.00 244 ASP A C 1
ATOM 1774 O O . ASP A 1 244 ? -16.226 2.453 4.890 1.00 91.00 244 ASP A O 1
ATOM 1778 N N . PRO A 1 245 ? -15.301 0.989 3.446 1.00 88.69 245 PRO A N 1
ATOM 1779 C CA . PRO A 1 245 ? -16.029 1.504 2.294 1.00 88.69 245 PRO A CA 1
ATOM 1780 C C . PRO A 1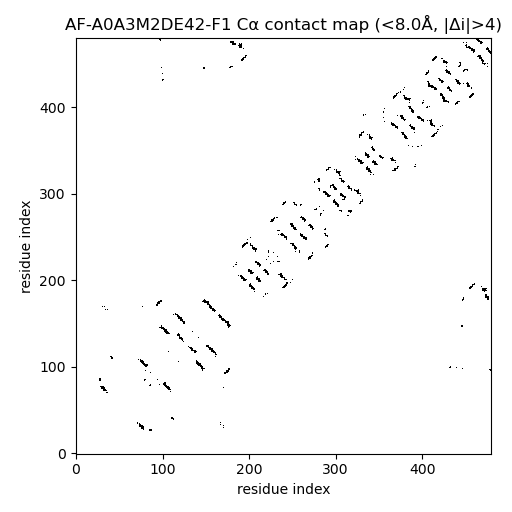 245 ? -17.514 1.133 2.296 1.00 88.69 245 PRO A C 1
ATOM 1782 O O . PRO A 1 245 ? -18.304 1.865 1.699 1.00 88.69 245 PRO A O 1
ATOM 1785 N N . ASP A 1 246 ? -17.907 0.051 2.971 1.00 86.81 246 ASP A N 1
ATOM 1786 C CA . ASP A 1 246 ? -19.288 -0.432 2.982 1.00 86.81 246 ASP A CA 1
ATOM 1787 C C . ASP A 1 246 ? -20.142 0.384 3.953 1.00 86.81 246 ASP A C 1
ATOM 1789 O O . ASP A 1 246 ? -21.260 0.793 3.630 1.00 86.81 246 ASP A O 1
ATOM 1793 N N . ALA A 1 247 ? -19.598 0.671 5.138 1.00 88.75 247 ALA A N 1
ATOM 1794 C CA . ALA A 1 247 ? -20.245 1.533 6.124 1.00 88.75 247 ALA A CA 1
ATOM 1795 C C . ALA A 1 247 ? -19.898 3.023 5.955 1.00 88.75 247 ALA A C 1
ATOM 1797 O O . ALA A 1 247 ? -20.483 3.864 6.641 1.00 88.75 247 ALA A O 1
ATOM 1798 N N . ALA A 1 248 ? -18.966 3.350 5.053 1.00 93.06 248 ALA A N 1
ATOM 1799 C CA . ALA A 1 248 ? -18.441 4.690 4.800 1.00 93.06 248 ALA A CA 1
ATOM 1800 C C . ALA A 1 248 ? -17.898 5.392 6.060 1.00 93.06 248 ALA A C 1
ATOM 1802 O O . ALA A 1 248 ? -18.091 6.596 6.240 1.00 93.06 248 ALA A O 1
ATOM 1803 N N . VAL A 1 249 ? -17.205 4.651 6.929 1.00 93.38 249 VAL A N 1
ATOM 1804 C CA . VAL A 1 249 ? -16.654 5.155 8.199 1.00 93.38 249 VAL A CA 1
ATOM 1805 C C . VAL A 1 249 ? -15.165 4.906 8.326 1.00 93.38 249 VAL A C 1
ATOM 1807 O O . VAL A 1 249 ? -14.609 4.045 7.659 1.00 93.38 249 VAL A O 1
ATOM 1810 N N . VAL A 1 250 ? -14.510 5.664 9.201 1.00 95.50 250 VAL A N 1
ATOM 1811 C CA . VAL A 1 250 ? -13.098 5.462 9.533 1.00 95.50 250 VAL A CA 1
ATOM 1812 C C . VAL A 1 250 ? -12.962 4.890 10.938 1.00 95.50 250 VAL A C 1
ATOM 1814 O O . VAL A 1 250 ? -13.566 5.385 11.887 1.00 95.50 250 VAL A O 1
ATOM 1817 N N . TRP A 1 251 ? -12.153 3.855 11.072 1.00 94.06 251 TRP A N 1
ATOM 1818 C CA . TRP A 1 251 ? -11.775 3.227 12.325 1.00 94.06 251 TRP A CA 1
ATOM 1819 C C . TRP A 1 251 ? -10.366 3.663 12.711 1.00 94.06 251 TRP A C 1
ATOM 1821 O O . TRP A 1 251 ? -9.476 3.698 11.864 1.00 94.06 251 TRP A O 1
ATOM 1831 N N . LEU A 1 252 ? -10.164 4.013 13.982 1.00 93.44 252 LEU A N 1
ATOM 1832 C CA . LEU A 1 252 ? -8.875 4.467 14.505 1.00 93.44 252 LEU A CA 1
ATOM 1833 C C . LEU A 1 252 ? -8.551 3.735 15.804 1.00 93.44 252 LEU A C 1
ATOM 1835 O O . LEU A 1 252 ? -9.359 3.719 16.734 1.00 93.44 252 LEU A O 1
ATOM 1839 N N . ALA A 1 253 ? -7.345 3.189 15.888 1.00 90.31 253 ALA A N 1
ATOM 1840 C CA . ALA A 1 253 ? -6.802 2.612 17.110 1.00 90.31 253 ALA A CA 1
ATOM 1841 C C . ALA A 1 253 ? -5.907 3.629 17.817 1.00 90.31 253 ALA A C 1
ATOM 1843 O O . ALA A 1 253 ? -4.760 3.837 17.416 1.00 90.31 253 ALA A O 1
ATOM 1844 N N . ALA A 1 254 ? -6.410 4.246 18.882 1.00 88.88 254 ALA A N 1
ATOM 1845 C CA . ALA A 1 254 ? -5.596 5.083 19.751 1.00 88.88 254 ALA A CA 1
ATOM 1846 C C . ALA A 1 254 ? -4.799 4.216 20.738 1.00 88.88 254 ALA A C 1
ATOM 1848 O O . ALA A 1 254 ? -5.259 3.157 21.177 1.00 88.88 254 ALA A O 1
ATOM 1849 N N . ARG A 1 255 ? -3.597 4.671 21.094 1.00 84.62 255 ARG A N 1
ATOM 1850 C CA . ARG A 1 255 ? -2.687 4.043 22.059 1.00 84.62 255 ARG A CA 1
ATOM 1851 C C . ARG A 1 255 ? -2.466 4.967 23.268 1.00 84.62 255 ARG A C 1
ATOM 1853 O O . ARG A 1 255 ? -2.953 6.096 23.331 1.00 84.62 255 ARG A O 1
ATOM 1860 N N . GLY A 1 256 ? -1.748 4.464 24.272 1.00 74.12 256 GLY A N 1
ATOM 1861 C CA . GLY A 1 256 ? -1.346 5.249 25.440 1.00 74.12 256 GLY A CA 1
ATOM 1862 C C . GLY A 1 256 ? -2.519 5.699 26.318 1.00 74.12 256 GLY A C 1
ATOM 1863 O O . GLY A 1 256 ? -3.398 4.912 26.656 1.00 74.12 256 GLY A O 1
ATOM 1864 N N . ASN A 1 257 ? -2.524 6.971 26.722 1.00 62.88 257 ASN A N 1
ATOM 1865 C CA . ASN A 1 257 ? -3.493 7.505 27.692 1.00 62.88 257 ASN A CA 1
ATOM 1866 C C . ASN A 1 257 ? -4.921 7.651 27.138 1.00 62.88 257 ASN A C 1
ATOM 1868 O O . ASN A 1 257 ? -5.848 7.849 27.919 1.00 62.88 257 ASN A O 1
ATOM 1872 N N . ALA A 1 258 ? -5.088 7.557 25.818 1.00 65.62 258 ALA A N 1
ATOM 1873 C CA . ALA A 1 258 ? -6.378 7.544 25.133 1.00 65.62 258 ALA A CA 1
ATOM 1874 C C . ALA A 1 258 ? -6.634 6.188 24.449 1.00 65.62 258 ALA A C 1
ATOM 1876 O O . ALA A 1 258 ? -7.354 6.130 23.452 1.00 65.62 258 ALA A O 1
ATOM 1877 N N . ALA A 1 259 ? -6.000 5.115 24.947 1.00 75.50 259 ALA A N 1
ATOM 1878 C CA . ALA A 1 259 ? -6.064 3.795 24.338 1.00 75.50 259 ALA A CA 1
ATOM 1879 C C . ALA A 1 259 ? -7.508 3.330 24.132 1.00 75.50 259 ALA A C 1
ATOM 1881 O O . ALA A 1 259 ? -8.328 3.363 25.050 1.00 75.50 259 ALA A O 1
ATOM 1882 N N . GLY A 1 260 ? -7.792 2.877 22.917 1.00 80.19 260 GLY A N 1
ATOM 1883 C CA . GLY A 1 260 ? -9.086 2.325 22.561 1.00 80.19 260 GLY A CA 1
ATOM 1884 C C . GLY A 1 260 ? -9.419 2.523 21.093 1.00 80.19 260 GLY A C 1
ATOM 1885 O O . GLY A 1 260 ? -8.645 3.088 20.314 1.00 80.19 260 GLY A O 1
ATOM 1886 N N . LEU A 1 261 ? -10.586 2.013 20.722 1.00 86.31 261 LEU A N 1
ATOM 1887 C CA . LEU A 1 261 ? -11.063 2.021 19.353 1.00 86.31 261 LEU A CA 1
ATOM 1888 C C . LEU A 1 261 ? -12.055 3.162 19.145 1.00 86.31 261 LEU A C 1
ATOM 1890 O O . LEU A 1 261 ? -12.971 3.373 19.939 1.00 86.31 261 LEU A O 1
ATOM 1894 N N . TRP A 1 262 ? -11.882 3.876 18.044 1.00 89.75 262 TRP A N 1
ATOM 1895 C CA . TRP A 1 262 ? -12.709 5.010 17.671 1.00 89.75 262 TRP A CA 1
ATOM 1896 C C . TRP A 1 262 ? -13.339 4.771 16.313 1.00 89.75 262 TRP A C 1
ATOM 1898 O O . TRP A 1 262 ? -12.685 4.281 15.393 1.00 89.75 262 TRP A O 1
ATOM 1908 N N . ARG A 1 263 ? -14.600 5.178 16.185 1.00 92.12 263 ARG A N 1
ATOM 1909 C CA . ARG A 1 263 ? -15.350 5.161 14.933 1.00 92.12 263 ARG A CA 1
ATOM 1910 C C . ARG A 1 263 ? -15.693 6.589 14.537 1.00 92.12 263 ARG A C 1
ATOM 1912 O O . ARG A 1 263 ? -16.351 7.311 15.290 1.00 92.12 263 ARG A O 1
ATOM 1919 N N . GLY A 1 264 ? -15.235 6.988 13.360 1.00 94.94 264 GLY A N 1
ATOM 1920 C CA . GLY A 1 264 ? -15.449 8.294 12.765 1.00 94.94 264 GLY A CA 1
ATOM 1921 C C . GLY A 1 264 ? -16.439 8.243 11.609 1.00 94.94 264 GLY A C 1
ATOM 1922 O O . GLY A 1 264 ? -16.325 7.387 10.737 1.00 94.94 264 GLY A O 1
ATOM 1923 N N . ASP A 1 265 ? -17.380 9.182 11.583 1.00 96.06 265 ASP A N 1
ATOM 1924 C CA . ASP A 1 265 ? -18.291 9.413 10.459 1.00 96.06 265 ASP A CA 1
ATOM 1925 C C . ASP A 1 265 ? -17.777 10.619 9.651 1.00 96.06 265 ASP A C 1
ATOM 1927 O O . ASP A 1 265 ? -17.869 11.753 10.131 1.00 96.06 265 ASP A O 1
ATOM 1931 N N . PRO A 1 266 ? -17.227 10.410 8.441 1.00 96.50 266 PRO A N 1
ATOM 1932 C CA . PRO A 1 266 ? -16.730 11.490 7.595 1.00 96.50 266 PRO A CA 1
ATOM 1933 C C . PRO A 1 266 ? -17.802 12.472 7.120 1.00 96.50 266 PRO A C 1
ATOM 1935 O O . PRO A 1 266 ? -17.482 13.639 6.891 1.00 96.50 266 PRO A O 1
ATOM 1938 N N . ALA A 1 267 ? -19.049 12.024 6.951 1.00 95.62 267 ALA A N 1
ATOM 1939 C CA . ALA A 1 267 ? -20.142 12.871 6.489 1.00 95.62 267 ALA A CA 1
ATOM 1940 C C . ALA A 1 267 ? -20.645 13.781 7.615 1.00 95.62 267 ALA A C 1
ATOM 1942 O O . ALA A 1 267 ? -20.891 14.966 7.388 1.00 95.62 267 ALA A O 1
ATOM 1943 N N . ALA A 1 268 ? -20.755 13.240 8.830 1.00 96.69 268 ALA A N 1
ATOM 1944 C CA . ALA A 1 268 ? -21.131 14.002 10.018 1.00 96.69 268 ALA A CA 1
ATOM 1945 C C . ALA A 1 268 ? -19.950 14.751 10.664 1.00 96.69 268 ALA A C 1
ATOM 1947 O O . ALA A 1 268 ? -20.174 15.645 11.476 1.00 96.69 268 ALA A O 1
ATOM 1948 N N . GLN A 1 269 ? -18.708 14.399 10.311 1.00 97.38 269 GLN A N 1
ATOM 1949 C CA . GLN A 1 269 ? -17.478 14.879 10.953 1.00 97.38 269 GLN A CA 1
ATOM 1950 C C . GLN A 1 269 ? -17.504 14.665 12.469 1.00 97.38 269 GLN A C 1
ATOM 1952 O O . GLN A 1 269 ? -17.216 15.565 13.264 1.00 97.38 269 GLN A O 1
ATOM 1957 N N . THR A 1 270 ? -17.880 13.453 12.872 1.00 97.06 270 THR A N 1
ATOM 1958 C CA . THR A 1 270 ? -17.985 13.069 14.281 1.00 97.06 270 THR A CA 1
ATOM 1959 C C . THR A 1 270 ? -17.084 11.896 14.615 1.00 97.06 270 THR A C 1
ATOM 1961 O O . THR A 1 270 ? -16.937 10.988 13.801 1.00 97.06 270 THR A O 1
ATOM 1964 N N . LEU A 1 271 ? -16.540 11.884 15.830 1.00 95.25 271 LEU A N 1
ATOM 1965 C CA . LEU A 1 271 ? -15.771 10.779 16.400 1.00 95.25 271 LEU A CA 1
ATOM 1966 C C . LEU A 1 271 ? -16.508 10.210 17.609 1.00 95.25 271 LEU A C 1
ATOM 1968 O O . LEU A 1 271 ? -16.905 10.942 18.515 1.00 95.25 271 LEU A O 1
ATOM 1972 N N . SER A 1 272 ? -16.661 8.893 17.633 1.00 91.69 272 SER A N 1
ATOM 1973 C CA . SER A 1 272 ? -17.309 8.163 18.719 1.00 91.69 272 SER A CA 1
ATOM 1974 C C . SER A 1 272 ? -16.351 7.125 19.290 1.00 91.69 272 SER A C 1
ATOM 1976 O O . SER A 1 272 ? -15.743 6.358 18.542 1.00 91.69 272 SER A O 1
ATOM 1978 N N . PHE A 1 273 ? -16.191 7.125 20.614 1.00 87.75 273 PHE A N 1
ATOM 1979 C CA . PHE A 1 273 ? -15.450 6.075 21.304 1.00 87.75 273 PHE A CA 1
ATOM 1980 C C . PHE A 1 273 ? -16.266 4.787 21.277 1.00 87.75 273 PHE A C 1
ATOM 1982 O O . PHE A 1 273 ? -17.447 4.793 21.643 1.00 87.75 273 PHE A O 1
ATOM 1989 N N . VAL A 1 274 ? -15.646 3.686 20.864 1.00 82.75 274 VAL A N 1
ATOM 1990 C CA . VAL A 1 274 ? -16.313 2.390 20.808 1.00 82.75 274 VAL A CA 1
ATOM 1991 C C . VAL A 1 274 ? -16.053 1.653 22.110 1.00 82.75 274 VAL A C 1
ATOM 1993 O O . VAL A 1 274 ? -14.942 1.210 22.393 1.00 82.75 274 VAL A O 1
ATOM 1996 N N . ARG A 1 275 ? -17.099 1.576 22.937 1.00 71.44 275 ARG A N 1
ATOM 1997 C CA . ARG A 1 275 ? -17.045 0.914 24.241 1.00 71.44 275 ARG A CA 1
ATOM 1998 C C . ARG A 1 275 ? -17.084 -0.597 24.066 1.00 71.44 275 ARG A C 1
ATOM 2000 O O . ARG A 1 275 ? -17.919 -1.112 23.333 1.00 71.44 275 ARG A O 1
ATOM 2007 N N . TYR A 1 276 ? -16.227 -1.271 24.811 1.00 67.50 276 TYR A N 1
ATOM 2008 C CA . TYR A 1 276 ? -16.178 -2.719 24.957 1.00 67.50 276 TYR A CA 1
ATOM 2009 C C . TYR A 1 276 ? -16.309 -3.061 26.451 1.00 67.50 276 TYR A C 1
ATOM 2011 O O . TYR A 1 276 ? -15.849 -2.301 27.310 1.00 67.50 276 TYR A O 1
ATOM 2019 N N . ASP A 1 277 ? -16.990 -4.155 26.780 1.00 53.38 277 ASP A N 1
ATOM 2020 C CA . ASP A 1 277 ? -17.111 -4.673 28.146 1.00 53.38 277 ASP A CA 1
ATOM 2021 C C . ASP A 1 277 ? -15.786 -5.340 28.574 1.00 53.38 277 ASP A C 1
ATOM 2023 O O . ASP A 1 277 ? -14.993 -5.784 27.749 1.00 53.38 277 ASP A O 1
ATOM 2027 N N . ALA A 1 278 ? -15.526 -5.455 29.876 1.00 47.81 278 ALA A N 1
ATOM 2028 C CA . ALA A 1 278 ? -14.378 -6.187 30.417 1.00 47.81 278 ALA A CA 1
ATOM 2029 C C . ALA A 1 278 ? -14.408 -7.695 30.080 1.00 47.81 278 ALA A C 1
ATOM 2031 O O . ALA A 1 278 ? -13.392 -8.373 30.235 1.00 47.81 278 ALA A O 1
ATOM 2032 N N . ALA A 1 279 ? -15.562 -8.213 29.644 1.00 49.56 279 ALA A N 1
ATOM 2033 C CA . ALA A 1 279 ? -15.714 -9.555 29.084 1.00 49.56 279 ALA A CA 1
ATOM 2034 C C . ALA A 1 279 ? -15.278 -9.659 27.606 1.00 49.56 279 ALA A C 1
ATOM 2036 O O . ALA A 1 279 ? -15.064 -10.770 27.113 1.00 49.56 279 ALA A O 1
ATOM 2037 N N . ASP A 1 280 ? -15.118 -8.529 26.914 1.00 53.41 280 ASP A N 1
ATOM 2038 C CA . ASP A 1 280 ? -14.655 -8.474 25.530 1.00 53.41 280 ASP A CA 1
ATOM 2039 C C . ASP A 1 280 ? -13.121 -8.564 25.486 1.00 53.41 280 ASP A C 1
ATOM 2041 O O . ASP A 1 280 ? -12.414 -8.215 26.434 1.00 53.41 280 ASP A O 1
ATOM 2045 N N . ALA A 1 281 ? -12.567 -9.009 24.355 1.00 54.19 281 ALA A N 1
ATOM 2046 C CA . ALA A 1 281 ? -11.124 -9.228 24.157 1.00 54.19 281 ALA A CA 1
ATOM 2047 C C . ALA A 1 281 ? -10.227 -7.978 24.312 1.00 54.19 281 ALA A C 1
ATOM 2049 O O . ALA A 1 281 ? -9.017 -8.070 24.111 1.00 54.19 281 ALA A O 1
ATOM 2050 N N . LEU A 1 282 ? -10.817 -6.812 24.583 1.00 59.16 282 LEU A N 1
ATOM 2051 C CA . LEU A 1 282 ? -10.203 -5.488 24.520 1.00 59.16 282 LEU A CA 1
ATOM 2052 C C . LEU A 1 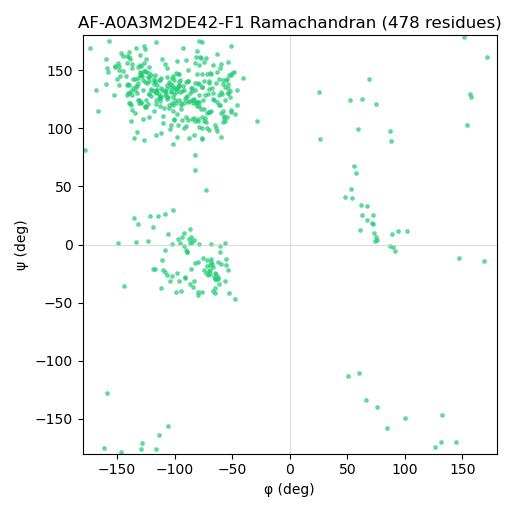282 ? -9.967 -4.865 25.906 1.00 59.16 282 LEU A C 1
ATOM 2054 O O . LEU A 1 282 ? -9.891 -3.653 26.016 1.00 59.16 282 LEU A O 1
ATOM 2058 N N . GLY A 1 283 ? -9.811 -5.647 26.982 1.00 56.50 283 GLY A N 1
ATOM 2059 C CA . GLY A 1 283 ? -9.576 -5.128 28.345 1.00 56.50 283 GLY A CA 1
ATOM 2060 C C . GLY A 1 283 ? -8.431 -4.096 28.483 1.00 56.50 283 GLY A C 1
ATOM 2061 O O . GLY A 1 283 ? -7.627 -3.899 27.579 1.00 56.50 283 GLY A O 1
ATOM 2062 N N . ALA A 1 284 ? -8.300 -3.450 29.647 1.00 52.88 284 ALA A N 1
ATOM 2063 C CA . ALA A 1 284 ? -7.477 -2.241 29.869 1.00 52.88 284 ALA A CA 1
ATOM 2064 C C . ALA A 1 284 ? -5.970 -2.295 29.493 1.00 52.88 284 ALA A C 1
ATOM 2066 O O . ALA A 1 284 ? -5.323 -1.253 29.465 1.00 52.88 284 ALA A O 1
ATOM 2067 N N . SER A 1 285 ? -5.396 -3.473 29.218 1.00 55.34 285 SER A N 1
ATOM 2068 C CA . SER A 1 285 ? -3.999 -3.649 28.772 1.00 55.34 285 SER A CA 1
ATOM 2069 C C . SER A 1 285 ? -3.872 -4.003 27.278 1.00 55.34 285 SER A C 1
ATOM 2071 O O . SER A 1 285 ? -2.790 -4.391 26.823 1.00 55.34 285 SER A O 1
ATOM 2073 N N . THR A 1 286 ? -4.968 -3.928 26.524 1.00 62.31 286 THR A N 1
ATOM 2074 C CA . THR A 1 286 ? -5.019 -4.382 25.133 1.00 62.31 286 THR A CA 1
ATOM 2075 C C . THR A 1 286 ? -4.537 -3.286 24.193 1.00 62.31 286 THR A C 1
ATOM 2077 O O . THR A 1 286 ? -5.065 -2.176 24.197 1.00 62.31 286 THR A O 1
ATOM 2080 N N . THR A 1 287 ? -3.539 -3.595 23.371 1.00 71.38 287 THR A N 1
ATOM 2081 C CA . THR A 1 287 ? -3.096 -2.737 22.271 1.00 71.38 287 THR A CA 1
ATOM 2082 C C . THR A 1 287 ? -3.679 -3.262 20.973 1.00 71.38 287 THR A C 1
ATOM 2084 O O . THR A 1 287 ? -3.535 -4.446 20.672 1.00 71.38 287 THR A O 1
ATOM 2087 N N . VAL A 1 288 ? -4.315 -2.385 20.198 1.00 75.69 288 VAL A N 1
ATOM 2088 C CA . VAL A 1 288 ? -4.746 -2.709 18.837 1.00 75.69 288 VAL A CA 1
ATOM 2089 C C . VAL A 1 288 ? -3.551 -2.556 17.900 1.00 75.69 288 VAL A C 1
ATOM 2091 O O . VAL A 1 288 ? -2.924 -1.490 17.842 1.00 75.69 288 VAL A O 1
ATOM 2094 N N . ASN A 1 289 ? -3.225 -3.646 17.216 1.00 79.12 289 ASN A N 1
ATOM 2095 C CA . ASN A 1 289 ? -2.103 -3.723 16.288 1.00 79.12 289 ASN A CA 1
ATOM 2096 C C . ASN A 1 289 ? -2.554 -3.437 14.856 1.00 79.12 289 ASN A C 1
ATOM 2098 O O . ASN A 1 289 ? -1.859 -2.705 14.163 1.00 79.12 289 ASN A O 1
ATOM 2102 N N . ASP A 1 290 ? -3.723 -3.952 14.469 1.00 76.69 290 ASP A N 1
ATOM 2103 C CA . ASP A 1 290 ? -4.277 -3.821 13.121 1.00 76.69 290 ASP A CA 1
ATOM 2104 C C . ASP A 1 290 ? -5.818 -3.858 13.145 1.00 76.69 290 ASP A C 1
ATOM 2106 O O . ASP A 1 290 ? -6.433 -4.429 14.060 1.00 76.69 290 ASP A O 1
ATOM 2110 N N . ILE A 1 291 ? -6.435 -3.221 12.150 1.00 77.25 291 ILE A N 1
ATOM 2111 C CA . ILE A 1 291 ? -7.880 -3.115 11.945 1.00 77.25 291 ILE A CA 1
ATOM 2112 C C . ILE A 1 291 ? -8.180 -3.494 10.497 1.00 77.25 291 ILE A C 1
ATOM 2114 O O . ILE A 1 291 ? -7.699 -2.857 9.567 1.00 77.25 291 ILE A O 1
ATOM 2118 N N . ALA A 1 292 ? -9.057 -4.475 10.309 1.00 80.00 292 ALA A N 1
ATOM 2119 C CA . ALA A 1 292 ? -9.366 -5.004 8.988 1.00 80.00 292 ALA A CA 1
ATOM 2120 C C . ALA A 1 292 ? -10.860 -5.300 8.813 1.00 80.00 292 ALA A C 1
ATOM 2122 O O . ALA A 1 292 ? -11.587 -5.468 9.803 1.00 80.00 292 ALA A O 1
ATOM 2123 N N . PRO A 1 293 ? -11.336 -5.417 7.559 1.00 74.19 293 PRO A N 1
ATOM 2124 C CA . PRO A 1 293 ? -12.714 -5.796 7.287 1.00 74.19 293 PRO A CA 1
ATOM 2125 C C . PRO A 1 293 ? -13.073 -7.154 7.902 1.00 74.19 293 PRO A C 1
ATOM 2127 O O . PRO A 1 293 ? -12.308 -8.121 7.861 1.00 74.19 293 PRO A O 1
ATOM 2130 N N . ALA A 1 294 ? -14.298 -7.241 8.414 1.00 69.75 294 ALA A N 1
ATOM 2131 C CA . ALA A 1 294 ? -15.006 -8.493 8.634 1.00 69.75 294 ALA A CA 1
ATOM 2132 C C . ALA A 1 294 ? -16.253 -8.483 7.750 1.00 69.75 294 ALA A C 1
ATOM 2134 O O . ALA A 1 294 ? -16.866 -7.442 7.559 1.00 69.75 294 ALA A O 1
ATOM 2135 N N . PHE A 1 295 ? -16.673 -9.628 7.223 1.00 57.41 295 PHE A N 1
ATOM 2136 C CA . PHE A 1 295 ? -17.919 -9.688 6.460 1.00 57.41 295 PHE A CA 1
ATOM 2137 C C . PHE A 1 295 ? -18.979 -10.475 7.241 1.00 57.41 295 PHE A C 1
ATOM 2139 O O . PHE A 1 295 ? -18.892 -11.706 7.278 1.00 57.41 295 PHE A O 1
ATOM 2146 N N . PRO A 1 296 ? -19.981 -9.804 7.854 1.00 65.31 296 PRO A N 1
ATOM 2147 C CA . PRO A 1 296 ? -20.107 -8.347 8.060 1.00 65.31 296 PRO A CA 1
ATOM 2148 C C . PRO A 1 296 ? -19.238 -7.816 9.223 1.00 65.31 296 PRO A C 1
ATOM 2150 O O . PRO A 1 296 ? -18.842 -8.591 10.098 1.00 65.31 296 PRO A O 1
ATOM 2153 N N . GLY A 1 297 ? -18.980 -6.500 9.248 1.00 74.81 297 GLY A N 1
ATOM 2154 C CA . GLY A 1 297 ? -18.397 -5.777 10.385 1.00 74.81 297 GLY A CA 1
ATOM 2155 C C . GLY A 1 297 ? -16.894 -5.466 10.318 1.00 74.81 297 GLY A C 1
ATOM 2156 O O . GLY A 1 297 ? -16.315 -5.256 9.257 1.00 74.81 297 GLY A O 1
ATOM 2157 N N . VAL A 1 298 ? -16.250 -5.422 11.488 1.00 78.25 298 VAL A N 1
ATOM 2158 C CA . VAL A 1 298 ? -14.812 -5.121 11.635 1.00 78.25 298 VAL A CA 1
ATOM 2159 C C . VAL A 1 298 ? -14.108 -6.185 12.477 1.00 78.25 298 VAL A C 1
ATOM 2161 O O . VAL A 1 298 ? -14.695 -6.741 13.411 1.00 78.25 298 VAL A O 1
ATOM 2164 N N . ARG A 1 299 ? -12.851 -6.490 12.145 1.00 84.25 299 ARG A N 1
ATOM 2165 C CA . ARG A 1 299 ? -11.948 -7.352 12.920 1.00 84.25 299 ARG A CA 1
ATOM 2166 C C . ARG A 1 299 ? -10.790 -6.529 13.465 1.00 84.25 299 ARG A C 1
ATOM 2168 O O . ARG A 1 299 ? -10.269 -5.649 12.789 1.00 84.25 299 ARG A O 1
ATOM 2175 N N . ILE A 1 300 ? -10.398 -6.846 14.694 1.00 82.88 300 ILE A N 1
ATOM 2176 C CA . ILE A 1 300 ? -9.376 -6.122 15.445 1.00 82.88 300 ILE A CA 1
ATOM 2177 C C . ILE A 1 300 ? -8.318 -7.117 15.902 1.00 82.88 300 ILE A C 1
ATOM 2179 O O . ILE A 1 300 ? -8.622 -8.044 16.660 1.00 82.88 300 ILE A O 1
ATOM 2183 N N . ALA A 1 301 ? -7.086 -6.911 15.446 1.00 80.44 301 ALA A N 1
ATOM 2184 C CA . ALA A 1 301 ? -5.918 -7.633 15.921 1.00 80.44 301 ALA A CA 1
ATOM 2185 C C . ALA A 1 301 ? -5.359 -6.943 17.159 1.00 80.44 301 ALA A C 1
ATOM 2187 O O . ALA A 1 301 ? -5.191 -5.721 17.191 1.00 80.44 301 ALA A O 1
ATOM 2188 N N . THR A 1 302 ? -5.041 -7.731 18.178 1.00 75.94 302 THR A N 1
ATOM 2189 C CA . THR A 1 302 ? -4.505 -7.230 19.436 1.00 75.94 302 THR A CA 1
ATOM 2190 C C . THR A 1 302 ? -3.302 -8.038 19.905 1.00 75.94 302 THR A C 1
ATOM 2192 O O . THR A 1 302 ? -3.009 -9.135 19.422 1.00 75.94 302 THR A O 1
ATOM 2195 N N . ASN A 1 303 ? -2.616 -7.516 20.920 1.00 72.12 303 ASN A N 1
ATOM 2196 C CA . ASN A 1 303 ? -1.590 -8.246 21.667 1.00 72.12 303 ASN A CA 1
ATOM 2197 C C . ASN A 1 303 ? -2.132 -9.404 22.532 1.00 72.12 303 ASN A C 1
ATOM 2199 O O . ASN A 1 303 ? -1.342 -10.030 23.233 1.00 72.12 303 ASN A O 1
ATOM 2203 N N . LEU A 1 304 ? -3.446 -9.651 22.529 1.00 70.31 304 LEU A N 1
ATOM 2204 C CA . LEU A 1 304 ? -4.112 -10.724 23.274 1.00 70.31 304 LEU A CA 1
ATOM 2205 C C . LEU A 1 304 ? -4.937 -11.656 22.364 1.00 70.31 304 LEU A C 1
ATOM 2207 O O . LEU A 1 304 ? -5.609 -12.557 22.866 1.00 70.31 304 LEU A O 1
ATOM 2211 N N . GLY A 1 305 ? -4.904 -11.446 21.043 1.00 74.12 305 GLY A N 1
ATOM 2212 C CA . GLY A 1 305 ? -5.621 -12.257 20.061 1.00 74.12 305 GLY A CA 1
ATOM 2213 C C . GLY A 1 305 ? -6.396 -11.420 19.046 1.00 74.12 305 GLY A C 1
ATOM 2214 O O . GLY A 1 305 ? -5.973 -10.337 18.656 1.00 74.12 305 GLY A O 1
ATOM 2215 N N . VAL A 1 306 ? -7.539 -11.938 18.598 1.00 77.44 306 VAL A N 1
ATOM 2216 C CA . VAL A 1 306 ? -8.417 -11.274 17.626 1.00 77.44 306 VAL A CA 1
ATOM 2217 C C . VAL A 1 306 ? -9.845 -11.202 18.159 1.00 77.44 306 VAL A C 1
ATOM 2219 O O . VAL A 1 306 ? -10.339 -12.146 18.784 1.00 77.44 306 VAL A O 1
ATOM 2222 N N . THR A 1 307 ? -10.520 -10.086 17.896 1.00 78.06 307 THR A N 1
ATOM 2223 C CA . THR A 1 307 ? -11.959 -9.913 18.137 1.00 78.06 307 THR A CA 1
ATOM 2224 C C . THR A 1 307 ? -12.651 -9.358 16.896 1.00 78.06 307 THR A C 1
ATOM 2226 O O . THR A 1 307 ? -12.009 -8.864 15.968 1.00 78.06 307 THR A O 1
ATOM 2229 N N . THR A 1 308 ? -13.972 -9.478 16.859 1.00 78.88 308 THR A N 1
ATOM 2230 C CA . THR A 1 308 ? -14.827 -9.034 15.760 1.00 78.88 308 THR A CA 1
ATOM 2231 C C . THR A 1 308 ? -16.028 -8.296 16.327 1.00 78.88 308 THR A C 1
ATOM 2233 O O . THR A 1 308 ? -16.576 -8.699 17.353 1.00 78.88 308 THR A O 1
ATOM 2236 N N . ALA A 1 309 ? -16.441 -7.242 15.626 1.00 78.12 309 ALA A N 1
ATOM 2237 C CA . ALA A 1 309 ? -17.735 -6.602 15.803 1.00 78.12 309 ALA A CA 1
ATOM 2238 C C . ALA A 1 309 ? -18.554 -6.745 14.515 1.00 78.12 309 ALA A C 1
ATOM 2240 O O . ALA A 1 309 ? -18.378 -5.935 13.600 1.00 78.12 309 ALA A O 1
ATOM 2241 N N . PRO A 1 310 ? -19.420 -7.774 14.403 1.00 72.44 310 PRO A N 1
ATOM 2242 C CA . PRO A 1 310 ? -20.183 -8.053 13.183 1.00 72.44 310 PRO A CA 1
ATOM 2243 C C . PRO A 1 310 ? -21.154 -6.939 12.774 1.00 72.44 310 PRO A C 1
ATOM 2245 O O . PRO A 1 310 ? -21.472 -6.786 11.599 1.00 72.44 310 PRO A O 1
ATOM 2248 N N . ASP A 1 311 ? -21.637 -6.166 13.744 1.00 69.88 311 ASP A N 1
ATOM 2249 C CA . ASP A 1 311 ? -22.523 -5.012 13.558 1.00 69.88 311 ASP A CA 1
ATOM 2250 C C . ASP A 1 311 ? -21.760 -3.673 13.508 1.00 69.88 311 ASP A C 1
ATOM 2252 O O . ASP A 1 311 ? -22.374 -2.611 13.405 1.00 69.88 311 ASP A O 1
ATOM 2256 N N . GLY A 1 312 ? -20.425 -3.712 13.607 1.00 69.50 312 GLY A N 1
ATOM 2257 C CA . GLY A 1 312 ? -19.580 -2.525 13.694 1.00 69.50 312 GLY A CA 1
ATOM 2258 C C . GLY A 1 312 ? -19.760 -1.720 14.987 1.00 69.50 312 GLY A C 1
ATOM 2259 O O . GLY A 1 312 ? -19.441 -0.531 14.995 1.00 69.50 312 GLY A O 1
ATOM 2260 N N . ALA A 1 313 ? -20.290 -2.319 16.057 1.00 67.56 313 ALA A N 1
ATOM 2261 C CA . ALA A 1 313 ? -20.529 -1.635 17.328 1.00 67.56 313 ALA A CA 1
ATOM 2262 C C . ALA A 1 313 ? -20.300 -2.510 18.572 1.00 67.56 313 ALA A C 1
ATOM 2264 O O . ALA A 1 313 ? -19.820 -1.994 19.580 1.00 67.56 313 ALA A O 1
ATOM 2265 N N . THR A 1 314 ? -20.627 -3.802 18.525 1.00 71.38 314 THR A N 1
ATOM 2266 C CA . THR A 1 314 ? -20.511 -4.736 19.650 1.00 71.38 314 THR A CA 1
ATOM 2267 C C . THR A 1 314 ? -19.444 -5.787 19.380 1.00 71.38 314 THR A C 1
ATOM 2269 O O . THR A 1 314 ? -19.534 -6.552 18.422 1.00 71.38 314 THR A O 1
ATOM 2272 N N . PHE A 1 315 ? -18.414 -5.827 20.226 1.00 71.56 315 PHE A N 1
ATOM 2273 C CA . PHE A 1 315 ? -17.328 -6.793 20.098 1.00 71.56 315 PHE A CA 1
ATOM 2274 C C . PHE A 1 315 ? -17.690 -8.110 20.772 1.00 71.56 315 PHE A C 1
ATOM 2276 O O . PHE A 1 315 ? -18.195 -8.135 21.887 1.00 71.56 315 PHE A O 1
ATOM 2283 N N . ALA A 1 316 ? -17.422 -9.219 20.091 1.00 66.62 316 ALA A N 1
ATOM 2284 C CA . ALA A 1 316 ? -17.481 -10.533 20.709 1.00 66.62 316 ALA A CA 1
ATOM 2285 C C . ALA A 1 316 ? -16.231 -10.784 21.579 1.00 66.62 316 ALA A C 1
ATOM 2287 O O . ALA A 1 316 ? -15.173 -10.169 21.395 1.00 66.62 316 ALA A O 1
ATOM 2288 N N . GLY A 1 317 ? -16.323 -11.748 22.500 1.00 62.34 317 GLY A N 1
ATOM 2289 C CA . GLY A 1 317 ? -15.157 -12.259 23.226 1.00 62.34 317 GLY A CA 1
ATOM 2290 C C . GLY A 1 317 ? -14.042 -12.724 22.277 1.00 62.34 317 GLY A C 1
ATOM 2291 O O . GLY A 1 317 ? -14.294 -13.030 21.109 1.00 62.34 317 GLY A O 1
ATOM 2292 N N . ALA A 1 318 ? -12.800 -12.761 22.772 1.00 62.16 318 ALA A N 1
ATOM 2293 C CA . ALA A 1 318 ? -11.633 -13.150 21.973 1.00 62.16 318 ALA A CA 1
ATOM 2294 C C . ALA A 1 318 ? -11.879 -14.498 21.283 1.00 62.16 318 ALA A C 1
ATOM 2296 O O . ALA A 1 318 ? -12.310 -15.453 21.937 1.00 62.16 318 ALA A O 1
ATOM 2297 N N . ILE A 1 319 ? -11.601 -14.595 19.980 1.00 63.81 319 ILE A N 1
ATOM 2298 C CA . ILE A 1 319 ? -11.788 -15.866 19.275 1.00 63.81 319 ILE A CA 1
ATOM 2299 C C . ILE A 1 319 ? -10.717 -16.837 19.766 1.00 63.81 319 ILE A C 1
ATOM 2301 O O . ILE A 1 319 ? -9.536 -16.593 19.551 1.00 63.81 319 ILE A O 1
ATOM 2305 N N . ALA A 1 320 ? -11.130 -17.911 20.449 1.00 55.66 320 ALA A N 1
ATOM 2306 C CA . ALA A 1 320 ? -10.233 -18.841 21.127 1.00 55.66 320 ALA A CA 1
ATOM 2307 C C . ALA A 1 320 ? -10.064 -20.209 20.440 1.00 55.66 320 ALA A C 1
ATOM 2309 O O . ALA A 1 320 ? -11.055 -20.766 19.965 1.00 55.66 320 ALA A O 1
ATOM 2310 N N . PRO A 1 321 ? -8.847 -20.802 20.480 1.00 52.44 321 PRO A N 1
ATOM 2311 C CA . PRO A 1 321 ? -7.589 -20.159 20.872 1.00 52.44 321 PRO A CA 1
ATOM 2312 C C . PRO A 1 321 ? -7.060 -19.311 19.702 1.00 52.44 321 PRO A C 1
ATOM 2314 O O . PRO A 1 321 ? -6.843 -19.871 18.625 1.00 52.44 321 PRO A O 1
ATOM 2317 N N . PRO A 1 322 ? -6.826 -17.996 19.866 1.00 58.78 322 PRO A N 1
ATOM 2318 C CA . PRO A 1 322 ? -6.063 -17.286 18.862 1.00 58.78 322 PRO A CA 1
ATOM 2319 C C . PRO A 1 322 ? -4.566 -17.536 19.115 1.00 58.78 322 PRO A C 1
ATOM 2321 O O . PRO A 1 322 ? -4.165 -17.890 20.233 1.00 58.78 322 PRO A O 1
ATOM 2324 N N . PRO A 1 323 ? -3.699 -17.312 18.121 1.00 63.06 323 PRO A N 1
ATOM 2325 C CA . PRO A 1 323 ? -2.302 -17.005 18.410 1.00 63.06 323 PRO A CA 1
ATOM 2326 C C . PRO A 1 323 ? -2.201 -15.867 19.438 1.00 63.06 323 PRO A C 1
ATOM 2328 O O . PRO A 1 323 ? -3.031 -14.958 19.459 1.00 63.06 323 PRO A O 1
ATOM 2331 N N . THR A 1 324 ? -1.186 -15.911 20.304 1.00 65.81 324 THR A N 1
ATOM 2332 C CA . THR A 1 324 ? -1.049 -14.963 21.426 1.00 65.81 324 THR A CA 1
ATOM 2333 C C . THR A 1 324 ? -0.850 -13.516 20.982 1.00 65.81 324 THR A C 1
ATOM 2335 O O . THR A 1 324 ? -1.197 -12.611 21.731 1.00 65.81 324 THR A O 1
ATOM 2338 N N . VAL A 1 325 ? -0.315 -13.285 19.779 1.00 73.12 325 VAL A N 1
ATOM 2339 C CA . VAL A 1 325 ? -0.137 -11.953 19.190 1.00 73.12 325 VAL A CA 1
ATOM 2340 C C . VAL A 1 325 ? -0.508 -12.012 17.713 1.00 73.12 325 VAL A C 1
ATOM 2342 O O . VAL A 1 325 ? 0.101 -12.772 16.957 1.00 73.12 325 VAL A O 1
ATOM 2345 N N . VAL A 1 326 ? -1.480 -11.191 17.314 1.00 81.25 326 VAL A N 1
ATOM 2346 C CA . VAL A 1 326 ? -1.824 -10.941 15.909 1.00 81.25 326 VAL A CA 1
ATOM 2347 C C . VAL A 1 326 ? -1.327 -9.545 15.552 1.00 81.25 326 VAL A C 1
ATOM 2349 O O . VAL A 1 326 ? -1.604 -8.579 16.262 1.00 81.25 326 VAL A O 1
ATOM 2352 N N . GLU A 1 327 ? -0.556 -9.453 14.479 1.00 84.12 327 GLU A N 1
ATOM 2353 C CA . GLU A 1 327 ? 0.025 -8.210 13.963 1.00 84.12 327 GLU A CA 1
ATOM 2354 C C . GLU A 1 327 ? -0.685 -7.742 12.688 1.00 84.12 327 GLU A C 1
ATOM 2356 O O . GLU A 1 327 ? -0.681 -6.547 12.433 1.00 84.12 327 GLU A O 1
ATOM 2361 N N . ALA A 1 328 ? -1.288 -8.657 11.919 1.00 86.12 328 ALA A N 1
ATOM 2362 C CA . ALA A 1 328 ? -1.922 -8.353 10.637 1.00 86.12 328 ALA A CA 1
ATOM 2363 C C . ALA A 1 328 ? -3.176 -9.197 10.388 1.00 86.12 328 ALA A C 1
ATOM 2365 O O . ALA A 1 328 ? -3.240 -10.360 10.804 1.00 86.12 328 ALA A O 1
ATOM 2366 N N . ILE A 1 329 ? -4.145 -8.648 9.660 1.00 86.69 329 ILE A N 1
ATOM 2367 C CA . ILE A 1 329 ? -5.351 -9.354 9.224 1.00 86.69 329 ILE A CA 1
ATOM 2368 C C . ILE A 1 329 ? -5.548 -9.175 7.715 1.00 86.69 329 ILE A C 1
ATOM 2370 O O . ILE A 1 329 ? -5.730 -8.069 7.222 1.00 86.69 329 ILE A O 1
ATOM 2374 N N . GLY A 1 330 ? -5.616 -10.289 6.985 1.00 86.12 330 GLY A N 1
ATOM 2375 C CA . GLY A 1 330 ? -5.983 -10.309 5.567 1.00 86.12 330 GLY A CA 1
ATOM 2376 C C . GLY A 1 330 ? -7.330 -10.991 5.350 1.00 86.12 330 GLY A C 1
ATOM 2377 O O . GLY A 1 330 ? -7.518 -12.137 5.758 1.00 86.12 330 GLY A O 1
ATOM 2378 N N . ALA A 1 331 ? -8.275 -10.332 4.681 1.00 82.62 331 ALA A N 1
ATOM 2379 C CA . ALA A 1 331 ? -9.561 -10.936 4.329 1.00 82.62 331 ALA A CA 1
ATOM 2380 C C . ALA A 1 331 ? -9.570 -11.443 2.875 1.00 82.62 331 ALA A C 1
ATOM 2382 O O . ALA A 1 331 ? -9.383 -10.668 1.943 1.00 82.62 331 ALA A O 1
ATOM 2383 N N . ALA A 1 332 ? -9.832 -12.739 2.687 1.00 77.50 332 ALA A N 1
ATOM 2384 C CA . ALA A 1 332 ? -10.166 -13.361 1.405 1.00 77.50 332 ALA A CA 1
ATOM 2385 C C . ALA A 1 332 ? -11.637 -13.822 1.413 1.00 77.50 332 ALA A C 1
ATOM 2387 O O . ALA A 1 332 ? -12.210 -14.052 2.487 1.00 77.50 332 ALA A O 1
ATOM 2388 N N . PRO A 1 333 ? -12.265 -14.036 0.241 1.00 74.12 333 PRO A N 1
ATOM 2389 C CA . PRO A 1 333 ? -13.585 -14.653 0.171 1.00 74.12 333 PRO A CA 1
ATOM 2390 C C . PRO A 1 333 ? -13.642 -15.972 0.960 1.00 74.12 333 PRO A C 1
ATOM 2392 O O . PRO A 1 333 ? -12.981 -16.954 0.629 1.00 74.12 333 PRO A O 1
ATOM 2395 N N . GLY A 1 334 ? -14.439 -15.988 2.031 1.00 75.50 334 GLY A N 1
ATOM 2396 C CA . GLY A 1 334 ? -14.648 -17.165 2.877 1.00 75.50 334 GLY A CA 1
ATOM 2397 C C . GLY A 1 334 ? -13.477 -17.545 3.789 1.00 75.50 334 GLY A C 1
ATOM 2398 O O . GLY A 1 334 ? -13.499 -18.635 4.360 1.00 75.50 334 GLY A O 1
ATOM 2399 N N . THR A 1 335 ? -12.434 -16.721 3.926 1.00 82.44 335 THR A N 1
ATOM 2400 C CA . THR A 1 335 ? -1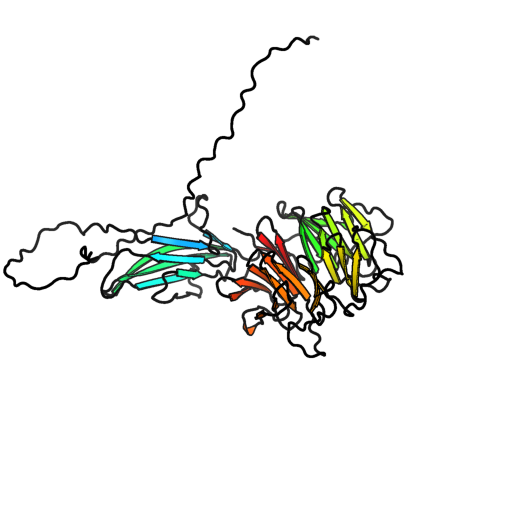1.333 -16.979 4.869 1.00 82.44 335 THR A CA 1
ATOM 2401 C C . THR A 1 335 ? -10.677 -15.688 5.318 1.00 82.44 335 THR A C 1
ATOM 2403 O O . THR A 1 335 ? -10.221 -14.896 4.501 1.00 82.44 335 THR A O 1
ATOM 2406 N N . THR A 1 336 ? -10.547 -15.511 6.624 1.00 86.56 336 THR A N 1
ATOM 2407 C CA . THR A 1 336 ? -9.670 -14.491 7.184 1.00 86.56 336 THR A CA 1
ATOM 2408 C C . THR A 1 336 ? -8.370 -15.096 7.674 1.00 86.56 336 THR A C 1
ATOM 2410 O O . THR A 1 336 ? -8.353 -16.016 8.495 1.00 86.56 336 THR A O 1
ATOM 2413 N N . TRP A 1 337 ? -7.289 -14.512 7.189 1.00 88.94 337 TRP A N 1
ATOM 2414 C CA . TRP A 1 337 ? -5.925 -14.808 7.559 1.00 88.94 337 TRP A CA 1
ATOM 2415 C C . TRP A 1 337 ? -5.470 -13.887 8.684 1.00 88.94 337 TRP A C 1
ATOM 2417 O O . TRP A 1 337 ? -5.729 -12.686 8.657 1.00 88.94 337 TRP A O 1
ATOM 2427 N N . LEU A 1 338 ? -4.790 -14.462 9.669 1.00 88.75 338 LEU A N 1
ATOM 2428 C CA . LEU A 1 338 ? -4.176 -13.754 10.783 1.00 88.75 338 LEU A CA 1
ATOM 2429 C C . LEU A 1 338 ? -2.668 -13.951 10.695 1.00 88.75 338 LEU A C 1
ATOM 2431 O O . LEU A 1 338 ? -2.189 -15.086 10.653 1.00 88.75 338 LEU A O 1
ATOM 2435 N N . GLY A 1 339 ? -1.935 -12.847 10.669 1.00 88.25 339 GLY A N 1
ATOM 2436 C CA . GLY A 1 339 ? -0.483 -12.819 10.690 1.00 88.25 339 GLY A CA 1
ATOM 2437 C C . GLY A 1 339 ? 0.041 -12.564 12.096 1.00 88.25 339 GLY A C 1
ATOM 2438 O O . GLY A 1 339 ? -0.435 -11.678 12.801 1.00 88.25 339 GLY A O 1
ATOM 2439 N N . GLY A 1 340 ? 1.037 -13.339 12.501 1.00 84.06 340 GLY A N 1
ATOM 2440 C CA . GLY A 1 340 ? 1.825 -13.148 13.717 1.00 84.06 340 GLY A CA 1
ATOM 2441 C C . GLY A 1 340 ? 3.144 -13.886 13.526 1.00 84.06 340 GLY A C 1
ATOM 2442 O O . GLY A 1 340 ? 3.789 -13.698 12.506 1.00 84.06 340 GLY A O 1
ATOM 2443 N N . ILE A 1 341 ? 3.555 -14.760 14.446 1.00 81.00 341 ILE A N 1
ATOM 2444 C CA . ILE A 1 341 ? 4.740 -15.614 14.202 1.00 81.00 341 ILE A CA 1
ATOM 2445 C C . ILE A 1 341 ? 4.484 -16.596 13.044 1.00 81.00 341 ILE A C 1
ATOM 2447 O O . ILE A 1 341 ? 5.366 -16.837 12.227 1.00 81.00 341 ILE A O 1
ATOM 2451 N N . HIS A 1 342 ? 3.265 -17.123 12.951 1.00 86.62 342 HIS A N 1
ATOM 2452 C CA . HIS A 1 342 ? 2.799 -17.964 11.854 1.00 86.62 342 HIS A CA 1
ATOM 2453 C C . HIS A 1 342 ? 1.650 -17.267 11.104 1.00 86.62 342 HIS A C 1
ATOM 2455 O O . HIS A 1 342 ? 1.293 -16.117 11.384 1.00 86.62 342 HIS A O 1
ATOM 2461 N N . LEU A 1 343 ? 1.090 -17.974 10.128 1.00 88.88 343 LEU A N 1
ATOM 2462 C CA . LEU A 1 343 ? -0.103 -17.614 9.382 1.00 88.88 343 LEU A CA 1
ATOM 2463 C C . LEU A 1 343 ? -1.245 -18.556 9.784 1.00 88.88 343 LEU A C 1
ATOM 2465 O O . LEU A 1 343 ? -1.179 -19.760 9.535 1.00 88.88 343 LEU A O 1
ATOM 2469 N N . TRP A 1 344 ? -2.310 -18.003 10.359 1.00 87.44 344 TRP A N 1
ATOM 2470 C CA . TRP A 1 344 ? -3.486 -18.764 10.790 1.00 87.44 344 TRP A CA 1
ATOM 2471 C C . TRP A 1 344 ? -4.705 -18.427 9.939 1.00 87.44 344 TRP A C 1
ATOM 2473 O O . TRP A 1 344 ? -4.911 -17.265 9.595 1.00 87.44 344 TRP A O 1
ATOM 2483 N N . ALA A 1 345 ? -5.555 -19.414 9.650 1.00 87.62 345 ALA A N 1
ATOM 2484 C CA . ALA A 1 345 ? -6.869 -19.161 9.057 1.00 87.62 345 ALA A CA 1
ATOM 2485 C C . ALA A 1 345 ? -7.950 -19.236 10.138 1.00 87.62 345 ALA A C 1
ATOM 2487 O O . ALA A 1 345 ? -8.210 -20.300 10.700 1.00 87.62 345 ALA A O 1
ATOM 2488 N N . LEU A 1 346 ? -8.606 -18.112 10.419 1.00 80.50 346 LEU A N 1
ATOM 2489 C CA . LEU A 1 346 ? -9.548 -18.018 11.533 1.00 80.50 346 LEU A CA 1
ATOM 2490 C C . LEU A 1 346 ? -10.789 -18.891 11.328 1.00 80.50 346 LEU A C 1
ATOM 2492 O O . LEU A 1 346 ? -11.256 -19.552 12.250 1.00 80.50 346 LEU A O 1
ATOM 2496 N N . ASP A 1 347 ? -11.298 -18.925 10.099 1.00 79.25 347 ASP A N 1
ATOM 2497 C CA . ASP A 1 347 ? -12.526 -19.645 9.757 1.00 79.25 347 ASP A CA 1
ATOM 2498 C C . ASP A 1 347 ? -12.259 -21.124 9.396 1.00 79.25 347 ASP A C 1
ATOM 2500 O O . ASP A 1 347 ? -13.174 -21.850 9.002 1.00 79.25 347 ASP A O 1
ATOM 2504 N N . ARG A 1 348 ? -11.005 -21.598 9.524 1.00 79.44 348 ARG A N 1
ATOM 2505 C CA . ARG A 1 348 ? -10.593 -22.975 9.200 1.00 79.44 348 ARG A CA 1
ATOM 2506 C C . ARG A 1 348 ? -9.754 -23.584 10.317 1.00 79.44 348 ARG A C 1
ATOM 2508 O O . ARG A 1 348 ? -8.539 -23.412 10.383 1.00 79.44 348 ARG A O 1
ATOM 2515 N N . ALA A 1 349 ? -10.418 -24.354 11.173 1.00 73.06 349 ALA A N 1
ATOM 2516 C CA . ALA A 1 349 ? -9.779 -24.997 12.312 1.00 73.06 349 ALA A CA 1
ATOM 2517 C C . ALA A 1 349 ? -8.546 -25.830 11.904 1.00 73.06 349 ALA A C 1
ATOM 2519 O O . ALA A 1 349 ? -8.620 -26.673 11.010 1.00 73.06 349 ALA A O 1
ATOM 2520 N N . GLY A 1 350 ? -7.429 -25.614 12.604 1.00 74.88 350 GLY A N 1
ATOM 2521 C CA . GLY A 1 350 ? -6.192 -26.386 12.449 1.00 74.88 350 GLY A CA 1
ATOM 2522 C C . GLY A 1 350 ? -5.233 -25.894 11.361 1.00 74.88 350 GLY A C 1
ATOM 2523 O O . GLY A 1 350 ? -4.167 -26.484 11.211 1.00 74.88 350 GLY A O 1
ATOM 2524 N N . VAL A 1 351 ? -5.572 -24.832 10.622 1.00 82.25 351 VAL A N 1
ATOM 2525 C CA . VAL A 1 351 ? -4.636 -24.200 9.682 1.00 82.25 351 VAL A CA 1
ATOM 2526 C C . VAL A 1 351 ? -3.717 -23.249 10.448 1.00 82.25 351 VAL A C 1
ATOM 2528 O O . VAL A 1 351 ? -4.129 -22.167 10.869 1.00 82.25 351 VAL A O 1
ATOM 2531 N N . ASP A 1 352 ? -2.474 -23.689 10.609 1.00 85.94 352 ASP A N 1
ATOM 2532 C CA . ASP A 1 352 ? -1.357 -22.972 11.218 1.00 85.94 352 ASP A CA 1
ATOM 2533 C C . ASP A 1 352 ? -0.119 -23.238 10.350 1.00 85.94 352 ASP A C 1
ATOM 2535 O O . ASP A 1 352 ? 0.376 -24.368 10.285 1.00 85.94 352 ASP A O 1
ATOM 2539 N N . LEU A 1 353 ? 0.300 -22.230 9.587 1.00 87.81 353 LEU A N 1
ATOM 2540 C CA . LEU A 1 353 ? 1.327 -22.347 8.556 1.00 87.81 353 LEU A CA 1
ATOM 2541 C C . LEU A 1 353 ? 2.527 -21.474 8.905 1.00 87.81 353 LEU A C 1
ATOM 2543 O O . LEU A 1 353 ? 2.370 -20.326 9.296 1.00 87.81 353 LEU A O 1
ATOM 2547 N N . ASP A 1 354 ? 3.731 -21.979 8.662 1.00 88.31 354 ASP A N 1
ATOM 2548 C CA . ASP A 1 354 ? 4.973 -21.213 8.770 1.00 88.31 354 ASP A CA 1
ATOM 2549 C C . ASP A 1 354 ? 5.437 -20.787 7.364 1.00 88.31 354 ASP A C 1
ATOM 2551 O O . ASP A 1 354 ? 6.208 -21.499 6.703 1.00 88.31 354 ASP A O 1
ATOM 2555 N N . PRO A 1 355 ? 4.946 -19.643 6.844 1.00 87.69 355 PRO A N 1
ATOM 2556 C CA . PRO A 1 355 ? 5.207 -19.252 5.469 1.00 87.69 355 PRO A CA 1
ATOM 2557 C C . PRO A 1 355 ? 6.673 -18.910 5.211 1.00 87.69 355 PRO A C 1
ATOM 2559 O O . PRO A 1 355 ? 7.088 -18.926 4.052 1.00 87.69 355 PRO A O 1
ATOM 2562 N N . PHE A 1 356 ? 7.483 -18.666 6.243 1.00 88.00 356 PHE A N 1
ATOM 2563 C CA . PHE A 1 356 ? 8.897 -18.322 6.094 1.00 88.00 356 PHE A CA 1
ATOM 2564 C C . PHE A 1 356 ? 9.859 -19.442 6.518 1.00 88.00 356 PHE A C 1
ATOM 2566 O O . PHE A 1 356 ? 11.056 -19.340 6.254 1.00 88.00 356 PHE A O 1
ATOM 2573 N N . GLY A 1 357 ? 9.355 -20.555 7.055 1.00 80.00 357 GLY A N 1
ATOM 2574 C CA . GLY A 1 357 ? 10.172 -21.705 7.446 1.00 80.00 357 GLY A CA 1
ATOM 2575 C C . GLY A 1 357 ? 11.005 -21.460 8.707 1.00 80.00 357 GLY A C 1
ATOM 2576 O O . GLY A 1 357 ? 12.071 -22.065 8.856 1.00 80.00 357 GLY A O 1
ATOM 2577 N N . VAL A 1 358 ? 10.567 -20.553 9.585 1.00 69.12 358 VAL A N 1
ATOM 2578 C CA . VAL A 1 358 ? 11.156 -20.385 10.913 1.00 69.12 358 VAL A CA 1
ATOM 2579 C C . VAL A 1 358 ? 10.646 -21.462 11.864 1.00 69.12 358 VAL A C 1
ATOM 2581 O O . VAL A 1 358 ? 9.586 -21.351 12.470 1.00 69.12 358 VAL A O 1
ATOM 2584 N N . SER A 1 359 ? 11.472 -22.485 12.101 1.00 53.91 359 SER A N 1
ATOM 2585 C CA . SER A 1 359 ? 11.256 -23.399 13.225 1.00 53.91 359 SER A CA 1
ATOM 2586 C C . SER A 1 359 ? 11.078 -22.597 14.521 1.00 53.91 359 SER A C 1
ATOM 2588 O O . SER A 1 359 ? 11.937 -21.768 14.833 1.00 53.91 359 SER A O 1
ATOM 2590 N N . ALA A 1 360 ? 9.983 -22.852 15.245 1.00 47.09 360 ALA A N 1
ATOM 2591 C CA . ALA A 1 360 ? 9.569 -22.192 16.486 1.00 47.09 360 ALA A CA 1
ATOM 2592 C C . ALA A 1 360 ? 10.752 -21.656 17.324 1.00 47.09 360 ALA A C 1
ATOM 2594 O O . ALA A 1 360 ? 11.489 -22.428 17.938 1.00 47.09 360 ALA A O 1
ATOM 2595 N N . GLY A 1 361 ? 10.942 -20.330 17.330 1.00 49.97 361 GLY A N 1
ATOM 2596 C CA . GLY A 1 361 ? 12.001 -19.667 18.104 1.00 49.97 361 GLY A CA 1
ATOM 2597 C C . GLY A 1 361 ? 12.609 -18.402 17.485 1.00 49.97 361 GLY A C 1
ATOM 2598 O O . GLY A 1 361 ? 13.320 -17.685 18.186 1.00 49.97 361 GLY A O 1
ATOM 2599 N N . GLY A 1 362 ? 12.343 -18.103 16.209 1.00 57.41 362 GLY A N 1
ATOM 2600 C CA . GLY A 1 362 ? 12.708 -16.820 15.595 1.00 57.41 362 GLY A CA 1
ATOM 2601 C C . GLY A 1 362 ? 11.657 -15.736 15.857 1.00 57.41 362 GLY A C 1
ATOM 2602 O O . GLY A 1 362 ? 10.473 -15.972 15.639 1.00 57.41 362 GLY A O 1
ATOM 2603 N N . ASP A 1 363 ? 12.075 -14.543 16.288 1.00 62.41 363 ASP A N 1
ATOM 2604 C CA . ASP A 1 363 ? 11.205 -13.358 16.409 1.00 62.41 363 ASP A CA 1
ATOM 2605 C C . ASP A 1 363 ? 11.055 -12.667 15.044 1.00 62.41 363 ASP A C 1
ATOM 2607 O O . ASP A 1 363 ? 11.550 -11.564 14.819 1.00 62.41 363 ASP A O 1
ATOM 2611 N N . SER A 1 364 ? 10.448 -13.368 14.085 1.00 76.12 364 SER A N 1
ATOM 2612 C CA . SER A 1 364 ? 10.078 -12.782 12.797 1.00 76.12 364 SER A CA 1
ATOM 2613 C C . SER A 1 364 ? 8.588 -12.944 12.590 1.00 76.12 364 SER A C 1
ATOM 2615 O O . SER A 1 364 ? 8.098 -14.050 12.375 1.00 76.12 364 SER A O 1
ATOM 2617 N N . LYS A 1 365 ? 7.878 -11.823 12.659 1.00 86.69 365 LYS A N 1
ATOM 2618 C CA . LYS A 1 365 ? 6.426 -11.781 12.548 1.00 86.69 365 LYS A CA 1
ATOM 2619 C C . LYS A 1 365 ? 6.004 -11.395 11.139 1.00 86.69 365 LYS A C 1
ATOM 2621 O O . LYS A 1 365 ? 6.681 -10.602 10.484 1.00 86.69 365 LYS A O 1
ATOM 2626 N N . ILE A 1 366 ? 4.870 -11.930 10.707 1.00 91.69 366 ILE A N 1
ATOM 2627 C CA . ILE A 1 366 ? 4.101 -11.447 9.567 1.00 91.69 366 ILE A CA 1
ATOM 2628 C C . ILE A 1 366 ? 3.534 -10.086 9.960 1.00 91.69 366 ILE A C 1
ATOM 2630 O O . ILE A 1 366 ? 2.753 -9.995 10.904 1.00 91.69 366 ILE A O 1
ATOM 2634 N N . ARG A 1 367 ? 3.980 -9.037 9.272 1.00 91.81 367 ARG A N 1
ATOM 2635 C CA . ARG A 1 367 ? 3.655 -7.640 9.577 1.00 91.81 367 ARG A CA 1
ATOM 2636 C C . ARG A 1 367 ? 2.433 -7.120 8.856 1.00 91.81 367 ARG A C 1
ATOM 2638 O O . ARG A 1 367 ? 1.788 -6.224 9.375 1.00 91.81 367 ARG A O 1
ATOM 2645 N N . ASP A 1 368 ? 2.159 -7.666 7.681 1.00 94.62 368 ASP A N 1
ATOM 2646 C CA . ASP A 1 368 ? 1.045 -7.237 6.853 1.00 94.62 368 ASP A CA 1
ATOM 2647 C C . ASP A 1 368 ? 0.659 -8.348 5.870 1.00 94.62 368 ASP A C 1
ATOM 2649 O O . ASP A 1 368 ? 1.503 -9.174 5.486 1.00 94.62 368 ASP A O 1
ATOM 2653 N N . ILE A 1 369 ? -0.616 -8.372 5.488 1.00 94.38 369 ILE A N 1
ATOM 2654 C CA . ILE A 1 369 ? -1.214 -9.340 4.572 1.00 94.38 369 ILE A CA 1
ATOM 2655 C C . ILE A 1 369 ? -2.085 -8.583 3.568 1.00 94.38 369 ILE A C 1
ATOM 2657 O O . ILE A 1 369 ? -3.160 -8.101 3.912 1.00 94.38 369 ILE A O 1
ATOM 2661 N N . ALA A 1 370 ? -1.683 -8.577 2.298 1.00 93.25 370 ALA A N 1
ATOM 2662 C CA . ALA A 1 370 ? -2.507 -8.042 1.216 1.00 93.25 370 ALA A CA 1
ATOM 2663 C C . ALA A 1 370 ? -2.938 -9.154 0.267 1.00 93.25 370 ALA A C 1
ATOM 2665 O O . ALA A 1 370 ? -2.118 -9.930 -0.223 1.00 93.25 370 ALA A O 1
ATOM 2666 N N . ILE A 1 371 ? -4.231 -9.218 -0.025 1.00 90.25 371 ILE A N 1
ATOM 2667 C CA . ILE A 1 371 ? -4.816 -10.237 -0.896 1.00 90.25 371 ILE A CA 1
ATOM 2668 C C . ILE A 1 371 ? -5.315 -9.539 -2.155 1.00 90.25 371 ILE A C 1
ATOM 2670 O O . ILE A 1 371 ? -6.090 -8.591 -2.072 1.00 90.25 371 ILE A O 1
ATOM 2674 N N . ALA A 1 372 ? -4.841 -9.981 -3.318 1.00 85.88 372 ALA A N 1
ATOM 2675 C CA . ALA A 1 372 ? -5.353 -9.502 -4.598 1.00 85.88 372 ALA A CA 1
ATOM 2676 C C . ALA A 1 372 ? -6.675 -10.214 -4.939 1.00 85.88 372 ALA A C 1
ATOM 2678 O O . ALA A 1 372 ? -6.763 -11.426 -4.762 1.00 85.88 372 ALA A O 1
ATOM 2679 N N . ASP A 1 373 ? -7.662 -9.483 -5.472 1.00 78.69 373 ASP A N 1
ATOM 2680 C CA . ASP A 1 373 ? -9.041 -9.966 -5.699 1.00 78.69 373 ASP A CA 1
ATOM 2681 C C . ASP A 1 373 ? -9.133 -11.344 -6.389 1.00 78.69 373 ASP A C 1
ATOM 2683 O O . ASP A 1 373 ? -9.847 -12.225 -5.919 1.00 78.69 373 ASP A O 1
ATOM 2687 N N . ASP A 1 374 ? -8.365 -11.540 -7.467 1.00 75.38 374 ASP A N 1
ATOM 2688 C CA . ASP A 1 374 ? -8.248 -12.799 -8.229 1.00 75.38 374 ASP A CA 1
ATOM 2689 C C . ASP A 1 374 ? -6.791 -13.310 -8.260 1.00 75.38 374 ASP A C 1
ATOM 2691 O O . ASP A 1 374 ? -6.350 -13.964 -9.212 1.00 75.38 374 ASP A O 1
ATOM 2695 N N . GLY A 1 375 ? -5.986 -12.921 -7.271 1.00 78.94 375 GLY A N 1
ATOM 2696 C CA . GLY A 1 375 ? -4.538 -13.101 -7.287 1.00 78.94 375 GLY A CA 1
ATOM 2697 C C . GLY A 1 375 ? -3.986 -13.773 -6.034 1.00 78.94 375 GLY A C 1
ATOM 2698 O O . GLY A 1 375 ? -4.730 -14.297 -5.205 1.00 78.94 375 GLY A O 1
ATOM 2699 N N . PRO A 1 376 ? -2.653 -13.798 -5.896 1.00 88.25 376 PRO A N 1
ATOM 2700 C CA . PRO A 1 376 ? -2.042 -14.364 -4.714 1.00 88.25 376 PRO A CA 1
ATOM 2701 C C . PRO A 1 376 ? -2.222 -13.450 -3.498 1.00 88.25 376 PRO A C 1
ATOM 2703 O O . PRO A 1 376 ? -2.429 -12.237 -3.604 1.00 88.25 376 PRO A O 1
ATOM 2706 N N . MET A 1 377 ? -2.062 -14.056 -2.331 1.00 92.44 377 MET A N 1
ATOM 2707 C CA . MET A 1 377 ? -1.839 -13.373 -1.071 1.00 92.44 377 MET A CA 1
ATOM 2708 C C . MET A 1 377 ? -0.359 -13.013 -0.944 1.00 92.44 377 MET A C 1
ATOM 2710 O O . MET A 1 377 ? 0.519 -13.848 -1.161 1.00 92.44 377 MET A O 1
ATOM 2714 N N . TRP A 1 378 ? -0.083 -11.776 -0.558 1.00 94.62 378 TRP A N 1
ATOM 2715 C CA . TRP A 1 378 ? 1.249 -11.282 -0.251 1.00 94.62 378 TRP A CA 1
ATOM 2716 C C . TRP A 1 378 ? 1.411 -11.116 1.250 1.00 94.62 378 TRP A C 1
ATOM 2718 O O . TRP A 1 378 ? 0.527 -10.590 1.923 1.00 94.62 378 TRP A O 1
ATOM 2728 N N . LEU A 1 379 ? 2.563 -11.542 1.755 1.00 95.50 379 LEU A N 1
ATOM 2729 C CA . LEU A 1 379 ? 2.915 -11.501 3.168 1.00 95.50 379 LEU A CA 1
ATOM 2730 C C . LEU A 1 379 ? 4.172 -10.653 3.344 1.00 95.50 379 LEU A C 1
ATOM 2732 O O . LEU A 1 379 ? 5.188 -10.917 2.697 1.00 95.50 379 LEU A O 1
ATOM 2736 N N . ALA A 1 380 ? 4.117 -9.670 4.236 1.00 95.81 380 ALA A N 1
ATOM 2737 C CA . ALA A 1 380 ? 5.270 -8.895 4.686 1.00 95.81 380 ALA A CA 1
ATOM 2738 C C . ALA A 1 380 ? 5.812 -9.469 6.001 1.00 95.81 380 ALA A C 1
ATOM 2740 O O . ALA A 1 380 ? 5.032 -9.950 6.822 1.00 95.81 380 ALA A O 1
ATOM 2741 N N . SER A 1 381 ? 7.126 -9.410 6.236 1.00 94.12 381 SER A N 1
ATOM 2742 C CA . SER A 1 381 ? 7.725 -9.895 7.484 1.00 94.12 381 SER A CA 1
ATOM 2743 C C . SER A 1 381 ? 8.798 -8.977 8.062 1.00 94.12 381 SER A C 1
ATOM 2745 O O . SER A 1 381 ? 9.483 -8.244 7.348 1.00 94.12 381 SER A O 1
ATOM 2747 N N . ASP A 1 382 ? 8.995 -9.076 9.377 1.00 89.75 382 ASP A N 1
ATOM 2748 C CA . ASP A 1 382 ? 9.968 -8.266 10.116 1.00 89.75 382 ASP A CA 1
ATOM 2749 C C . ASP A 1 382 ? 11.428 -8.455 9.684 1.00 89.75 382 ASP A C 1
ATOM 2751 O O . ASP A 1 382 ? 12.225 -7.516 9.779 1.00 89.75 382 ASP A O 1
ATOM 2755 N N . ALA A 1 383 ? 11.815 -9.662 9.276 1.00 90.06 383 ALA A N 1
ATOM 2756 C CA . ALA A 1 383 ? 13.219 -9.975 9.013 1.00 90.06 383 ALA A CA 1
ATOM 2757 C C . ALA A 1 383 ? 13.450 -11.027 7.920 1.00 90.06 383 ALA A C 1
ATOM 2759 O O . ALA A 1 383 ? 14.600 -11.389 7.677 1.00 90.06 383 ALA A O 1
ATOM 2760 N N . LEU A 1 384 ? 12.395 -11.539 7.284 1.00 93.06 384 LEU A N 1
ATOM 2761 C CA . LEU A 1 384 ? 12.471 -12.660 6.338 1.00 93.06 384 LEU A CA 1
ATOM 2762 C C . LEU A 1 384 ? 11.996 -12.269 4.934 1.00 93.06 384 LEU A C 1
ATOM 2764 O O . LEU A 1 384 ? 11.745 -13.134 4.095 1.00 93.06 384 LEU A O 1
ATOM 2768 N N . GLY A 1 385 ? 11.889 -10.965 4.676 1.00 94.44 385 GLY A N 1
ATOM 2769 C CA . GLY A 1 385 ? 11.461 -10.426 3.399 1.00 94.44 385 GLY A CA 1
ATOM 2770 C C . GLY A 1 385 ? 9.954 -10.542 3.188 1.00 94.44 385 GLY A C 1
ATOM 2771 O O . GLY A 1 385 ? 9.161 -10.293 4.101 1.00 94.44 385 GLY A O 1
ATOM 2772 N N . ALA A 1 386 ? 9.562 -10.888 1.965 1.00 95.56 386 ALA A N 1
ATOM 2773 C CA . ALA A 1 386 ? 8.171 -11.044 1.559 1.00 95.56 386 ALA A CA 1
ATOM 2774 C C . ALA A 1 386 ? 7.904 -12.454 1.022 1.00 95.56 386 ALA A C 1
ATOM 2776 O O . ALA A 1 386 ? 8.794 -13.098 0.468 1.00 95.56 386 ALA A O 1
ATOM 2777 N N . ALA A 1 387 ? 6.667 -12.924 1.143 1.00 94.69 387 ALA A N 1
ATOM 2778 C CA . ALA A 1 387 ? 6.236 -14.192 0.566 1.00 94.69 387 ALA A CA 1
ATOM 2779 C C . ALA A 1 387 ? 4.960 -14.026 -0.261 1.00 94.69 387 ALA A C 1
ATOM 2781 O O . ALA A 1 387 ? 4.156 -13.127 -0.024 1.00 94.69 387 ALA A O 1
ATOM 2782 N N . VAL A 1 388 ? 4.799 -14.920 -1.230 1.00 93.69 388 VAL A N 1
ATOM 2783 C CA . VAL A 1 388 ? 3.599 -15.070 -2.052 1.00 93.69 388 VAL A CA 1
ATOM 2784 C C . VAL A 1 388 ? 2.980 -16.402 -1.702 1.00 93.69 388 VAL A C 1
ATOM 2786 O O . VAL A 1 388 ? 3.661 -17.429 -1.744 1.00 93.69 388 VAL A O 1
ATOM 2789 N N . ALA A 1 389 ? 1.698 -16.393 -1.382 1.00 92.69 389 ALA A N 1
ATOM 2790 C CA . ALA A 1 389 ? 0.938 -17.576 -1.044 1.00 92.69 389 ALA A CA 1
ATOM 2791 C C . ALA A 1 389 ? -0.367 -17.634 -1.836 1.00 92.69 389 ALA A C 1
ATOM 2793 O O . ALA A 1 389 ? -0.905 -16.615 -2.269 1.00 92.69 389 ALA A O 1
ATOM 2794 N N . ASP A 1 390 ? -0.888 -18.837 -2.026 1.00 91.06 390 ASP A N 1
ATOM 2795 C CA . ASP A 1 390 ? -2.249 -19.017 -2.511 1.00 91.06 390 ASP A CA 1
ATOM 2796 C C . ASP A 1 390 ? -3.238 -18.515 -1.445 1.00 91.06 390 ASP A C 1
ATOM 2798 O O . ASP A 1 390 ? -3.180 -18.924 -0.286 1.00 91.06 390 ASP A O 1
ATOM 2802 N N . ALA A 1 391 ? -4.139 -17.602 -1.812 1.00 89.19 391 ALA A N 1
ATOM 2803 C CA . ALA A 1 391 ? -5.072 -17.000 -0.856 1.00 89.19 391 ALA A CA 1
ATOM 2804 C C . ALA A 1 391 ? -6.125 -17.997 -0.340 1.00 89.19 391 ALA A C 1
ATOM 2806 O O . ALA A 1 391 ? -6.711 -17.785 0.726 1.00 89.19 391 ALA A O 1
ATOM 2807 N N . ALA A 1 392 ? -6.373 -19.083 -1.081 1.00 87.38 392 ALA A N 1
ATOM 2808 C CA . ALA A 1 392 ? -7.320 -20.111 -0.700 1.00 87.38 392 ALA A CA 1
ATOM 2809 C C . ALA A 1 392 ? -6.686 -21.169 0.202 1.00 87.38 392 ALA A C 1
ATOM 2811 O O . ALA A 1 392 ? -7.396 -21.674 1.060 1.00 87.38 392 ALA A O 1
ATOM 2812 N N . THR A 1 393 ? -5.412 -21.530 0.060 1.00 89.00 393 THR A N 1
ATOM 2813 C CA . THR A 1 393 ? -4.777 -22.606 0.847 1.00 89.00 393 THR A CA 1
ATOM 2814 C C . THR A 1 393 ? -3.745 -22.106 1.853 1.00 89.00 393 THR A C 1
ATOM 2816 O O . THR A 1 393 ? -3.472 -22.806 2.825 1.00 89.00 393 THR A O 1
ATOM 2819 N N . GLY A 1 394 ? -3.190 -20.911 1.646 1.00 89.44 394 GLY A N 1
ATOM 2820 C CA . GLY A 1 394 ? -2.037 -20.385 2.377 1.00 89.44 394 GLY A CA 1
ATOM 2821 C C . GLY A 1 394 ? -0.702 -20.996 1.938 1.00 89.44 394 GLY A C 1
ATOM 2822 O O . GLY A 1 394 ? 0.333 -20.694 2.532 1.00 89.44 394 GLY A O 1
ATOM 2823 N N . GLU A 1 395 ? -0.696 -21.853 0.912 1.00 91.06 395 GLU A N 1
ATOM 2824 C CA . GLU A 1 395 ? 0.518 -22.491 0.405 1.00 91.06 395 GLU A CA 1
ATOM 2825 C C . GLU A 1 395 ? 1.458 -21.455 -0.213 1.00 91.06 395 GLU A C 1
ATOM 2827 O O . GLU A 1 395 ? 1.085 -20.725 -1.131 1.00 91.06 395 GLU A O 1
ATOM 2832 N N . VAL A 1 396 ? 2.695 -21.405 0.281 1.00 93.25 396 VAL A N 1
ATOM 2833 C CA . VAL A 1 396 ? 3.713 -20.473 -0.206 1.00 93.25 396 VAL A CA 1
ATOM 2834 C C . VAL A 1 396 ? 4.263 -20.936 -1.548 1.00 93.25 396 VAL A C 1
ATOM 2836 O O . VAL A 1 396 ? 4.810 -22.028 -1.669 1.00 93.25 396 VAL A O 1
ATOM 2839 N N . THR A 1 397 ? 4.175 -20.058 -2.540 1.00 92.56 397 THR A N 1
ATOM 2840 C CA . THR A 1 397 ? 4.650 -20.288 -3.910 1.00 92.56 397 THR A CA 1
ATOM 2841 C C . THR A 1 397 ? 5.981 -19.597 -4.194 1.00 92.56 397 THR A C 1
ATOM 2843 O O . THR A 1 397 ? 6.754 -20.075 -5.023 1.00 92.56 397 THR A O 1
ATOM 2846 N N . ALA A 1 398 ? 6.282 -18.496 -3.499 1.00 91.94 398 ALA A N 1
ATOM 2847 C CA . ALA A 1 398 ? 7.551 -17.788 -3.624 1.00 91.94 398 ALA A CA 1
ATOM 2848 C C . ALA A 1 398 ? 7.922 -17.047 -2.334 1.00 91.94 398 ALA A C 1
ATOM 2850 O O . ALA A 1 398 ? 7.056 -16.640 -1.559 1.00 91.94 398 ALA A O 1
ATOM 2851 N N . ARG A 1 399 ? 9.225 -16.838 -2.136 1.00 93.62 399 ARG A N 1
ATOM 2852 C CA . ARG A 1 399 ? 9.801 -15.982 -1.092 1.00 93.62 399 ARG A CA 1
ATOM 2853 C C . ARG A 1 399 ? 10.809 -15.045 -1.733 1.00 93.62 399 ARG A C 1
ATOM 2855 O O . ARG A 1 399 ? 11.484 -15.437 -2.682 1.00 93.62 399 ARG A O 1
ATOM 2862 N N . TYR A 1 400 ? 10.899 -13.838 -1.202 1.00 94.12 400 TYR A N 1
ATOM 2863 C CA . TYR A 1 400 ? 11.748 -12.783 -1.722 1.00 94.12 400 TYR A CA 1
ATOM 2864 C C . TYR A 1 400 ? 12.467 -12.071 -0.592 1.00 94.12 400 TYR A C 1
ATOM 2866 O O . TYR A 1 400 ? 11.853 -11.687 0.399 1.00 94.12 400 TYR A O 1
ATOM 2874 N N . THR A 1 401 ? 13.757 -11.855 -0.788 1.00 95.06 401 THR A N 1
ATOM 2875 C CA . THR A 1 401 ? 14.677 -11.207 0.147 1.00 95.06 401 THR A CA 1
ATOM 2876 C C . THR A 1 401 ? 15.451 -10.091 -0.559 1.00 95.06 401 THR A C 1
ATOM 2878 O O . THR A 1 401 ? 15.256 -9.817 -1.749 1.00 95.06 401 THR A O 1
ATOM 2881 N N . MET A 1 402 ? 16.390 -9.455 0.136 1.00 94.62 402 MET A N 1
ATOM 2882 C CA . MET A 1 402 ? 17.368 -8.551 -0.466 1.00 94.62 402 MET A CA 1
ATOM 2883 C C . MET A 1 402 ? 18.171 -9.231 -1.579 1.00 94.62 402 MET A C 1
ATOM 2885 O O . MET A 1 402 ? 18.532 -8.570 -2.553 1.00 94.62 402 MET A O 1
ATOM 2889 N N . ALA A 1 403 ? 18.410 -10.546 -1.486 1.00 93.50 403 ALA A N 1
ATOM 2890 C CA . ALA A 1 403 ? 19.080 -11.301 -2.545 1.00 93.50 403 ALA A CA 1
ATOM 2891 C C . ALA A 1 403 ? 18.259 -11.340 -3.849 1.00 93.50 403 ALA A C 1
ATOM 2893 O O . ALA A 1 403 ? 18.834 -11.445 -4.931 1.00 93.50 403 ALA A O 1
ATOM 2894 N N . ASP A 1 404 ? 16.937 -11.176 -3.750 1.00 92.31 404 ASP A N 1
ATOM 2895 C CA . ASP A 1 404 ? 15.989 -11.172 -4.871 1.00 92.31 404 ASP A CA 1
ATOM 2896 C C . ASP A 1 404 ? 15.639 -9.752 -5.354 1.00 92.31 404 ASP A C 1
ATOM 2898 O O . ASP A 1 404 ? 14.802 -9.569 -6.243 1.00 92.31 404 ASP A O 1
ATOM 2902 N N . GLY A 1 405 ? 16.289 -8.729 -4.786 1.00 90.81 405 GLY A N 1
ATOM 2903 C CA . GLY A 1 405 ? 16.151 -7.333 -5.198 1.00 90.81 405 GLY A CA 1
ATOM 2904 C C . GLY A 1 405 ? 15.252 -6.474 -4.311 1.00 90.81 405 GLY A C 1
ATOM 2905 O O . GLY A 1 405 ? 14.936 -5.351 -4.709 1.00 90.81 405 GLY A O 1
ATOM 2906 N N . LEU A 1 406 ? 14.846 -6.946 -3.126 1.00 95.25 406 LEU A N 1
ATOM 2907 C CA . LEU A 1 406 ? 14.204 -6.079 -2.133 1.00 95.25 406 LEU A CA 1
ATOM 2908 C C . LEU A 1 406 ? 15.202 -5.053 -1.557 1.00 95.25 406 LEU A C 1
ATOM 2910 O O . LEU A 1 406 ? 16.374 -5.377 -1.368 1.00 95.25 406 LEU A O 1
ATOM 2914 N N . PRO A 1 407 ? 14.767 -3.825 -1.208 1.00 95.31 407 PRO A N 1
ATOM 2915 C CA . PRO A 1 407 ? 15.621 -2.864 -0.509 1.00 95.31 407 PRO A CA 1
ATOM 2916 C C . PRO A 1 407 ? 16.012 -3.306 0.910 1.00 95.31 407 PRO A C 1
ATOM 2918 O O . PRO A 1 407 ? 17.044 -2.878 1.422 1.00 95.31 407 PRO A O 1
ATOM 2921 N N . SER A 1 408 ? 15.171 -4.109 1.570 1.00 96.69 408 SER A N 1
ATOM 2922 C CA . SER A 1 408 ? 15.400 -4.647 2.913 1.00 96.69 408 SER A CA 1
ATOM 2923 C C . SER A 1 408 ? 14.566 -5.909 3.136 1.00 96.69 408 SER A C 1
ATOM 2925 O O . SER A 1 408 ? 13.448 -5.992 2.632 1.00 96.69 408 SER A O 1
ATOM 2927 N N . ASP A 1 409 ? 15.077 -6.838 3.949 1.00 95.69 409 ASP A N 1
ATOM 2928 C CA . ASP A 1 409 ? 14.319 -7.999 4.445 1.00 95.69 409 ASP A CA 1
ATOM 2929 C C . ASP A 1 409 ? 13.318 -7.626 5.548 1.00 95.69 409 ASP A C 1
ATOM 2931 O O . ASP A 1 409 ? 12.468 -8.433 5.910 1.00 95.69 409 ASP A O 1
ATOM 2935 N N . ASN A 1 410 ? 13.404 -6.403 6.083 1.00 96.00 410 ASN A N 1
ATOM 2936 C CA . ASN A 1 410 ? 12.395 -5.852 6.980 1.00 96.00 410 ASN A CA 1
ATOM 2937 C C . ASN A 1 410 ? 11.308 -5.174 6.139 1.00 96.00 410 ASN A C 1
ATOM 2939 O O . ASN A 1 410 ? 11.434 -4.001 5.761 1.00 96.00 410 ASN A O 1
ATOM 2943 N N . VAL A 1 411 ? 10.278 -5.950 5.810 1.00 97.38 411 VAL A N 1
ATOM 2944 C CA . VAL A 1 411 ? 9.117 -5.544 5.017 1.00 97.38 411 VAL A CA 1
ATOM 2945 C C . VAL A 1 411 ? 7.961 -5.292 5.979 1.00 97.38 411 VAL A C 1
ATOM 2947 O O . VAL A 1 411 ? 7.560 -6.180 6.724 1.00 97.38 411 VAL A O 1
ATOM 2950 N N . ARG A 1 412 ? 7.439 -4.064 5.996 1.00 95.75 412 ARG A N 1
ATOM 2951 C CA . ARG A 1 412 ? 6.471 -3.626 7.013 1.00 95.75 412 ARG A CA 1
ATOM 2952 C C . ARG A 1 412 ? 5.040 -3.562 6.530 1.00 95.75 412 ARG A C 1
ATOM 2954 O O . ARG A 1 412 ? 4.152 -3.785 7.335 1.00 95.75 412 ARG A O 1
ATOM 2961 N N . ALA A 1 413 ? 4.844 -3.259 5.254 1.00 97.00 413 ALA A N 1
ATOM 2962 C CA . ALA A 1 413 ? 3.519 -3.216 4.665 1.00 97.00 413 ALA A CA 1
ATOM 2963 C C . ALA A 1 413 ? 3.563 -3.625 3.196 1.00 97.00 413 ALA A C 1
ATOM 2965 O O . ALA A 1 413 ? 4.588 -3.458 2.518 1.00 97.00 413 ALA A O 1
ATOM 2966 N N . VAL A 1 414 ? 2.441 -4.142 2.715 1.00 96.81 414 VAL A N 1
ATOM 2967 C CA . VAL A 1 414 ? 2.220 -4.541 1.336 1.00 96.81 414 VAL A CA 1
ATOM 2968 C C . VAL A 1 414 ? 0.883 -3.999 0.841 1.00 96.81 414 VAL A C 1
ATOM 2970 O O . VAL A 1 414 ? -0.133 -4.088 1.510 1.00 96.81 414 VAL A O 1
ATOM 2973 N N . ALA A 1 415 ? 0.871 -3.461 -0.374 1.00 95.00 415 ALA A N 1
ATOM 2974 C CA . ALA A 1 415 ? -0.353 -3.065 -1.056 1.00 95.00 415 ALA A CA 1
ATOM 2975 C C . ALA A 1 415 ? -0.388 -3.653 -2.465 1.00 95.00 415 ALA A C 1
ATOM 2977 O O . ALA A 1 415 ? 0.645 -3.776 -3.126 1.00 95.00 415 ALA A O 1
ATOM 2978 N N . VAL A 1 416 ? -1.580 -4.003 -2.940 1.00 91.00 416 VAL A N 1
ATOM 2979 C CA . VAL A 1 416 ? -1.782 -4.624 -4.253 1.00 91.00 416 VAL A CA 1
ATOM 2980 C C . VAL A 1 416 ? -2.587 -3.705 -5.175 1.00 91.00 416 VAL A C 1
ATOM 2982 O O . VAL A 1 416 ? -3.563 -3.093 -4.757 1.00 91.00 416 VAL A O 1
ATOM 2985 N N . ASP A 1 417 ? -2.162 -3.608 -6.437 1.00 83.25 417 ASP A N 1
ATOM 2986 C CA . ASP A 1 417 ? -2.888 -2.963 -7.544 1.00 83.25 417 ASP A CA 1
ATOM 2987 C C . ASP A 1 417 ? -3.001 -3.972 -8.695 1.00 83.25 417 ASP A C 1
ATOM 2989 O O . ASP A 1 417 ? -2.095 -4.116 -9.532 1.00 83.25 417 ASP A O 1
ATOM 2993 N N . GLY A 1 418 ? -4.084 -4.753 -8.688 1.00 77.06 418 GLY A N 1
ATOM 2994 C CA . GLY A 1 418 ? -4.284 -5.862 -9.617 1.00 77.06 418 GLY A CA 1
ATOM 2995 C C . GLY A 1 418 ? -3.182 -6.918 -9.494 1.00 77.06 418 GLY A C 1
ATOM 2996 O O . GLY A 1 418 ? -3.103 -7.637 -8.505 1.00 77.06 418 GLY A O 1
ATOM 2997 N N . ARG A 1 419 ? -2.318 -7.029 -10.515 1.00 68.50 419 ARG A N 1
ATOM 2998 C CA . ARG A 1 419 ? -1.186 -7.983 -10.523 1.00 68.50 419 ARG A CA 1
ATOM 2999 C C . ARG A 1 419 ? 0.110 -7.412 -9.940 1.00 68.50 419 ARG A C 1
ATOM 3001 O O . ARG A 1 419 ? 1.102 -8.132 -9.868 1.00 68.50 419 ARG A O 1
ATOM 3008 N N . HIS A 1 420 ? 0.140 -6.131 -9.583 1.00 80.06 420 HIS A N 1
ATOM 3009 C CA . HIS A 1 420 ? 1.323 -5.495 -9.015 1.00 80.06 420 HIS A CA 1
ATOM 3010 C C . HIS A 1 420 ? 1.240 -5.492 -7.494 1.00 80.06 420 HIS A C 1
ATOM 3012 O O . HIS A 1 420 ? 0.190 -5.194 -6.934 1.00 80.06 420 HIS A O 1
ATOM 3018 N N . ALA A 1 421 ? 2.368 -5.755 -6.841 1.00 91.31 421 ALA A N 1
ATOM 3019 C CA . ALA A 1 421 ? 2.525 -5.565 -5.407 1.00 91.31 421 ALA A CA 1
ATOM 3020 C C . ALA A 1 421 ? 3.513 -4.431 -5.141 1.00 91.31 421 ALA A C 1
ATOM 3022 O O . ALA A 1 421 ? 4.524 -4.292 -5.836 1.00 91.31 421 ALA A O 1
ATOM 3023 N N . TRP A 1 422 ? 3.221 -3.637 -4.125 1.00 95.25 422 TRP A N 1
ATOM 3024 C CA . TRP A 1 422 ? 4.061 -2.576 -3.603 1.00 95.25 422 TRP A CA 1
ATOM 3025 C C . TRP A 1 422 ? 4.418 -2.910 -2.166 1.00 95.25 422 TRP A C 1
ATOM 3027 O O . TRP A 1 422 ? 3.542 -3.248 -1.381 1.00 95.25 422 TRP A O 1
ATOM 3037 N N . LEU A 1 423 ? 5.694 -2.803 -1.819 1.00 97.56 423 LEU A N 1
ATOM 3038 C CA . LEU A 1 423 ? 6.194 -3.054 -0.475 1.00 97.56 423 LEU A CA 1
ATOM 3039 C C . LEU A 1 423 ? 6.752 -1.775 0.128 1.00 97.56 423 LEU A C 1
ATOM 3041 O O . LEU A 1 423 ? 7.569 -1.102 -0.503 1.00 97.56 423 LEU A O 1
ATOM 3045 N N . ALA A 1 424 ? 6.376 -1.497 1.372 1.00 98.00 424 ALA A N 1
ATOM 3046 C CA . ALA A 1 424 ? 7.109 -0.608 2.258 1.00 98.00 424 ALA A CA 1
ATOM 3047 C C . ALA A 1 424 ? 8.132 -1.426 3.047 1.00 98.00 424 ALA A C 1
ATOM 3049 O O . ALA A 1 424 ? 7.792 -2.407 3.709 1.00 98.00 424 ALA A O 1
ATOM 3050 N N . THR A 1 425 ? 9.392 -1.009 3.000 1.00 97.88 425 THR A N 1
ATOM 3051 C CA . THR A 1 425 ? 10.482 -1.661 3.731 1.00 97.88 425 THR A CA 1
ATOM 3052 C C . THR A 1 425 ? 11.231 -0.651 4.594 1.00 97.88 425 THR A C 1
ATOM 3054 O O . THR A 1 425 ? 11.120 0.563 4.407 1.00 97.88 425 THR A O 1
ATOM 3057 N N . LYS A 1 426 ? 12.085 -1.145 5.491 1.00 96.69 426 LYS A N 1
ATOM 3058 C CA . LYS A 1 426 ? 12.989 -0.310 6.298 1.00 96.69 426 LYS A CA 1
ATOM 3059 C C . LYS A 1 426 ? 13.977 0.538 5.489 1.00 96.69 426 LYS A C 1
ATOM 3061 O O . LYS A 1 426 ? 14.599 1.447 6.038 1.00 96.69 426 LYS A O 1
ATOM 3066 N N . SER A 1 427 ? 14.200 0.240 4.211 1.00 96.50 427 SER A N 1
ATOM 3067 C CA . SER A 1 427 ? 15.221 0.930 3.403 1.00 96.50 427 SER A CA 1
ATOM 3068 C C . SER A 1 427 ? 14.742 1.332 2.011 1.00 96.50 427 SER A C 1
ATOM 3070 O O . SER A 1 427 ? 15.552 1.573 1.117 1.00 96.50 427 SER A O 1
ATOM 3072 N N . GLY A 1 428 ? 13.432 1.471 1.836 1.00 96.12 428 GLY A N 1
ATOM 3073 C CA . GLY A 1 428 ? 12.816 2.000 0.630 1.00 96.12 428 GLY A CA 1
ATOM 3074 C C . GLY A 1 428 ? 11.503 1.309 0.303 1.00 96.12 428 GLY A C 1
ATOM 3075 O O . GLY A 1 428 ? 10.984 0.512 1.087 1.00 96.12 428 GLY A O 1
ATOM 3076 N N . ALA A 1 429 ? 10.989 1.596 -0.885 1.00 96.25 429 ALA A N 1
ATOM 3077 C CA . ALA A 1 429 ? 9.862 0.876 -1.455 1.00 96.25 429 ALA A CA 1
ATOM 3078 C C . ALA A 1 429 ? 10.349 -0.188 -2.445 1.00 96.25 429 ALA A C 1
ATOM 3080 O O . ALA A 1 429 ? 11.430 -0.067 -3.022 1.00 96.25 429 ALA A O 1
ATOM 3081 N N . ALA A 1 430 ? 9.533 -1.202 -2.700 1.00 94.19 430 ALA A N 1
ATOM 3082 C CA . ALA A 1 430 ? 9.746 -2.124 -3.809 1.00 94.19 430 ALA A CA 1
ATOM 3083 C C . ALA A 1 430 ? 8.449 -2.298 -4.588 1.00 94.19 430 ALA A C 1
ATOM 3085 O O . ALA A 1 430 ? 7.379 -2.341 -3.991 1.00 94.19 430 ALA A O 1
ATOM 3086 N N . ARG A 1 431 ? 8.536 -2.427 -5.911 1.00 91.56 431 ARG A N 1
ATOM 3087 C CA . ARG A 1 431 ? 7.399 -2.841 -6.736 1.00 91.56 431 ARG A CA 1
ATOM 3088 C C . ARG A 1 431 ? 7.703 -4.175 -7.394 1.00 91.56 431 ARG A C 1
ATOM 3090 O O . ARG A 1 431 ? 8.779 -4.337 -7.973 1.00 91.56 431 ARG A O 1
ATOM 3097 N N . PHE A 1 432 ? 6.756 -5.100 -7.330 1.00 88.12 432 PHE A N 1
ATOM 3098 C CA . PHE A 1 432 ? 6.832 -6.363 -8.039 1.00 88.12 432 PHE A CA 1
ATOM 3099 C C . PHE A 1 432 ? 6.422 -6.179 -9.49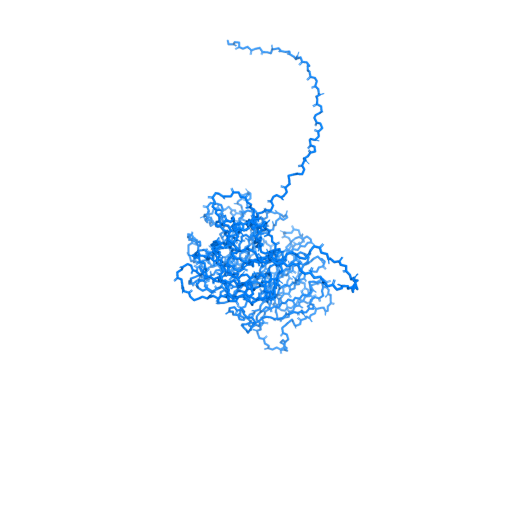7 1.00 88.12 432 PHE A C 1
ATOM 3101 O O . PHE A 1 432 ? 5.313 -5.732 -9.806 1.00 88.12 432 PHE A O 1
ATOM 3108 N N . ASN A 1 433 ? 7.325 -6.544 -10.397 1.00 77.12 433 ASN A N 1
ATOM 3109 C CA . ASN A 1 433 ? 7.062 -6.628 -11.819 1.00 77.12 433 ASN A CA 1
ATOM 3110 C C . ASN A 1 433 ? 6.567 -8.039 -12.151 1.00 77.12 433 ASN A C 1
ATOM 3112 O O . ASN A 1 433 ? 7.368 -8.971 -12.252 1.00 77.12 433 ASN A O 1
ATOM 3116 N N . ALA A 1 434 ? 5.255 -8.184 -12.339 1.00 74.19 434 ALA A N 1
ATOM 3117 C CA . ALA A 1 434 ? 4.631 -9.474 -12.622 1.00 74.19 434 ALA A CA 1
ATOM 3118 C C . ALA A 1 434 ? 5.062 -10.080 -13.968 1.00 74.19 434 ALA A C 1
ATOM 3120 O O . ALA A 1 434 ? 5.126 -11.300 -14.087 1.00 74.19 434 ALA A O 1
ATOM 3121 N N . ASP A 1 435 ? 5.400 -9.255 -14.964 1.00 71.06 435 ASP A N 1
ATOM 3122 C CA . ASP A 1 435 ? 5.815 -9.741 -16.284 1.00 71.06 435 ASP A CA 1
ATOM 3123 C C . ASP A 1 435 ? 7.211 -10.388 -16.246 1.00 71.06 435 ASP A C 1
ATOM 3125 O O . ASP A 1 435 ? 7.516 -11.255 -17.067 1.00 71.06 435 ASP A O 1
ATOM 3129 N N . ARG A 1 436 ? 8.061 -9.987 -15.289 1.00 70.50 436 ARG A N 1
ATOM 3130 C CA . ARG A 1 436 ? 9.436 -10.500 -15.130 1.00 70.50 436 ARG A CA 1
ATOM 3131 C C . ARG A 1 436 ? 9.662 -11.352 -13.890 1.00 70.50 436 ARG A C 1
ATOM 3133 O O . ARG A 1 436 ? 10.716 -11.972 -13.781 1.00 70.50 436 ARG A O 1
ATOM 3140 N N . GLY A 1 437 ? 8.726 -11.345 -12.946 1.00 76.94 437 GLY A N 1
ATOM 3141 C CA . GLY A 1 437 ? 8.916 -11.954 -11.633 1.00 76.94 437 GLY A CA 1
ATOM 3142 C C . GLY A 1 437 ? 10.062 -11.317 -10.840 1.00 76.94 437 GLY A C 1
ATOM 3143 O O . GLY A 1 437 ? 10.780 -12.023 -10.140 1.00 76.94 437 GLY A O 1
ATOM 3144 N N . GLN A 1 438 ? 10.285 -10.006 -10.992 1.00 82.19 438 GLN A N 1
ATOM 3145 C CA . GLN A 1 438 ? 11.419 -9.290 -10.392 1.00 82.19 438 GLN A CA 1
ATOM 3146 C C . GLN A 1 438 ? 10.974 -8.088 -9.565 1.00 82.19 438 GLN A C 1
ATOM 3148 O O . GLN A 1 438 ? 10.000 -7.411 -9.898 1.00 82.19 438 GLN A O 1
ATOM 3153 N N . TRP A 1 439 ? 11.751 -7.773 -8.531 1.00 88.00 439 TRP A N 1
ATOM 3154 C CA . TRP A 1 439 ? 11.563 -6.574 -7.725 1.00 88.00 439 TRP A CA 1
ATOM 3155 C C . TRP A 1 439 ? 12.310 -5.375 -8.283 1.00 88.00 439 TRP A C 1
ATOM 3157 O O . TRP A 1 439 ? 13.456 -5.454 -8.733 1.00 88.00 439 TRP A O 1
ATOM 3167 N N . ILE A 1 440 ? 11.650 -4.228 -8.204 1.00 86.81 440 ILE A N 1
ATOM 3168 C CA . ILE A 1 440 ? 12.228 -2.938 -8.545 1.00 86.81 440 ILE A CA 1
ATOM 3169 C C . ILE A 1 440 ? 12.352 -2.156 -7.244 1.00 86.81 440 ILE A C 1
ATOM 3171 O O . ILE A 1 440 ? 11.383 -1.566 -6.765 1.00 86.81 440 ILE A O 1
ATOM 3175 N N . ALA A 1 441 ? 13.548 -2.205 -6.654 1.00 90.00 441 ALA A N 1
ATOM 3176 C CA . ALA A 1 441 ? 13.892 -1.447 -5.459 1.00 90.00 441 ALA A CA 1
ATOM 3177 C C . ALA A 1 441 ? 13.930 0.057 -5.747 1.00 90.00 441 ALA A C 1
ATOM 3179 O O . ALA A 1 441 ? 14.532 0.509 -6.724 1.00 90.00 441 ALA A O 1
ATOM 3180 N N . MET A 1 442 ? 13.325 0.829 -4.852 1.00 90.44 442 MET A N 1
ATOM 3181 C CA . MET A 1 442 ? 13.239 2.281 -4.906 1.00 90.44 442 MET A CA 1
ATOM 3182 C C . MET A 1 442 ? 13.738 2.849 -3.582 1.00 90.44 442 MET A C 1
ATOM 3184 O O . MET A 1 442 ? 13.084 2.713 -2.550 1.00 90.44 442 MET A O 1
ATOM 3188 N N . GLY A 1 443 ? 14.924 3.454 -3.612 1.00 90.31 443 GLY A N 1
ATOM 3189 C CA . GLY A 1 443 ? 15.581 4.043 -2.443 1.00 90.31 443 GLY A CA 1
ATOM 3190 C C . GLY A 1 443 ? 15.532 5.571 -2.455 1.00 90.31 443 GLY A C 1
ATOM 3191 O O . GLY A 1 443 ? 14.708 6.181 -3.132 1.00 90.31 443 GLY A O 1
ATOM 3192 N N . ALA A 1 444 ? 16.466 6.212 -1.751 1.00 90.44 444 ALA A N 1
ATOM 3193 C CA . ALA A 1 444 ? 16.547 7.674 -1.652 1.00 90.44 444 ALA A CA 1
ATOM 3194 C C . ALA A 1 444 ? 16.557 8.379 -3.025 1.00 90.44 444 ALA A C 1
ATOM 3196 O O . ALA A 1 444 ? 15.853 9.364 -3.235 1.00 90.44 444 ALA A O 1
ATOM 3197 N N . GLN A 1 445 ? 17.303 7.827 -3.989 1.00 86.38 445 GLN A N 1
ATOM 3198 C CA . GLN A 1 445 ? 17.440 8.373 -5.348 1.00 86.38 445 GLN A CA 1
ATOM 3199 C C . GLN A 1 445 ? 16.155 8.275 -6.185 1.00 86.38 445 GLN A C 1
ATOM 3201 O O . GLN A 1 445 ? 16.051 8.899 -7.235 1.00 86.38 445 GLN A O 1
ATOM 3206 N N . SER A 1 446 ? 15.169 7.510 -5.721 1.00 88.19 446 SER A N 1
ATOM 3207 C CA . SER A 1 446 ? 13.872 7.324 -6.369 1.00 88.19 446 SER A CA 1
ATOM 3208 C C . SER A 1 446 ? 12.842 8.390 -5.978 1.00 88.19 446 SER A C 1
ATOM 3210 O O . SER A 1 446 ? 11.654 8.202 -6.234 1.00 88.19 446 SER A O 1
ATOM 3212 N N . GLY A 1 447 ? 13.283 9.484 -5.350 1.00 89.00 447 GLY A N 1
ATOM 3213 C CA . GLY A 1 447 ? 12.428 10.561 -4.843 1.00 89.00 447 GLY A CA 1
ATOM 3214 C C . GLY A 1 447 ? 11.944 10.354 -3.403 1.00 89.00 447 GLY A C 1
ATOM 3215 O O . GLY A 1 447 ? 11.294 11.226 -2.838 1.00 89.00 447 GLY A O 1
ATOM 3216 N N . LEU A 1 448 ? 12.295 9.224 -2.771 1.00 92.31 448 LEU A N 1
ATOM 3217 C CA . LEU A 1 448 ? 12.059 9.027 -1.335 1.00 92.31 448 LEU A CA 1
ATOM 3218 C C . LEU A 1 448 ? 12.957 9.927 -0.482 1.00 92.31 448 LEU A C 1
ATOM 3220 O O . LEU A 1 448 ? 12.609 10.227 0.657 1.00 92.31 448 LEU A O 1
ATOM 3224 N N . GLU A 1 449 ? 14.112 10.337 -1.015 1.00 89.88 449 GLU A N 1
ATOM 3225 C CA . GLU A 1 449 ? 15.096 11.166 -0.322 1.00 89.88 449 GLU A CA 1
ATOM 3226 C C . GLU A 1 449 ? 15.441 10.585 1.058 1.00 89.88 449 GLU A C 1
ATOM 3228 O O . GLU A 1 449 ? 16.010 9.499 1.162 1.00 89.88 449 GLU A O 1
ATOM 3233 N N . ASP A 1 450 ? 15.081 11.283 2.132 1.00 92.12 450 ASP A N 1
ATOM 3234 C CA . ASP A 1 450 ? 15.381 10.907 3.504 1.00 92.12 450 ASP A CA 1
ATOM 3235 C C . ASP A 1 450 ? 14.265 10.088 4.191 1.00 92.12 450 ASP A C 1
ATOM 3237 O O . ASP A 1 450 ? 14.387 9.796 5.386 1.00 92.12 450 ASP A O 1
ATOM 3241 N N . ARG A 1 451 ? 13.217 9.699 3.443 1.00 94.06 451 ARG A N 1
ATOM 3242 C CA . ARG A 1 451 ? 12.011 8.949 3.870 1.00 94.06 451 ARG A CA 1
ATOM 3243 C C . ARG A 1 451 ? 12.058 7.462 3.518 1.00 94.06 451 ARG A C 1
ATOM 3245 O O . ARG A 1 451 ? 11.030 6.842 3.286 1.00 94.06 451 ARG A O 1
ATOM 3252 N N . THR A 1 452 ? 13.243 6.868 3.457 1.00 95.62 452 THR A N 1
ATOM 3253 C CA . THR A 1 452 ? 13.403 5.457 3.066 1.00 95.62 452 THR A CA 1
ATOM 3254 C C . THR A 1 452 ? 12.932 4.457 4.124 1.00 95.62 452 THR A C 1
ATOM 3256 O O . THR A 1 452 ? 12.682 3.307 3.789 1.00 95.62 452 THR A O 1
ATOM 3259 N N . ASP A 1 453 ? 12.784 4.867 5.385 1.00 96.69 453 ASP A N 1
ATOM 3260 C CA . ASP A 1 453 ? 12.238 4.023 6.455 1.00 96.69 453 ASP A CA 1
ATOM 3261 C C . ASP A 1 453 ? 10.700 4.040 6.409 1.00 96.69 453 ASP A C 1
ATOM 3263 O O . ASP A 1 453 ? 10.045 4.773 7.160 1.00 96.69 453 ASP A O 1
ATOM 3267 N N . LEU A 1 454 ? 10.139 3.285 5.459 1.00 97.62 454 LEU A N 1
ATOM 3268 C CA . LEU A 1 454 ? 8.701 3.214 5.207 1.00 97.62 454 LEU A CA 1
ATOM 3269 C C . LEU A 1 454 ? 8.025 2.242 6.179 1.00 97.62 454 LEU A C 1
ATOM 3271 O O . LEU A 1 454 ? 8.548 1.163 6.472 1.00 97.62 454 LEU A O 1
ATOM 3275 N N . LYS A 1 455 ? 6.854 2.632 6.680 1.00 96.06 455 LYS A N 1
ATOM 3276 C CA . LYS A 1 455 ? 6.053 1.844 7.625 1.00 96.06 455 LYS A CA 1
ATOM 3277 C C . LYS A 1 455 ? 4.759 1.324 7.027 1.00 96.06 455 LYS A C 1
ATOM 3279 O O . LYS A 1 455 ? 4.399 0.196 7.317 1.00 96.06 455 LYS A O 1
ATOM 3284 N N . SER A 1 456 ? 4.120 2.120 6.181 1.00 96.94 456 SER A N 1
ATOM 3285 C CA . SER A 1 456 ? 2.831 1.805 5.574 1.00 96.94 456 SER A CA 1
ATOM 3286 C C . SER A 1 456 ? 2.833 2.168 4.097 1.00 96.94 456 SER A C 1
ATOM 3288 O O . SER A 1 456 ? 3.574 3.059 3.663 1.00 96.94 456 SER A O 1
ATOM 3290 N N . ILE A 1 457 ? 2.023 1.465 3.313 1.00 97.88 457 ILE A N 1
ATOM 3291 C CA . ILE A 1 457 ? 1.840 1.718 1.886 1.00 97.88 457 ILE A CA 1
ATOM 3292 C C . ILE A 1 457 ? 0.412 1.360 1.495 1.00 97.88 457 ILE A C 1
ATOM 3294 O O . ILE A 1 457 ? -0.103 0.342 1.935 1.00 97.88 457 ILE A O 1
ATOM 3298 N N . VAL A 1 458 ? -0.228 2.195 0.683 1.00 97.00 458 VAL A N 1
ATOM 3299 C CA . VAL A 1 458 ? -1.591 1.969 0.186 1.00 97.00 458 VAL A CA 1
ATOM 3300 C C . VAL A 1 458 ? -1.720 2.418 -1.260 1.00 97.00 458 VAL A C 1
ATOM 3302 O O . VAL A 1 458 ? -0.966 3.275 -1.728 1.00 97.00 458 VAL A O 1
ATOM 3305 N N . VAL A 1 459 ? -2.699 1.850 -1.959 1.00 94.44 459 VAL A N 1
ATOM 3306 C CA . VAL A 1 459 ? -3.063 2.217 -3.329 1.00 94.44 459 VAL A CA 1
ATOM 3307 C C . VAL A 1 459 ? -4.442 2.867 -3.310 1.00 94.44 459 VAL A C 1
ATOM 3309 O O . VAL A 1 459 ? -5.356 2.355 -2.670 1.00 94.44 459 VAL A O 1
ATOM 3312 N N . ASP A 1 460 ? -4.606 3.976 -4.026 1.00 93.81 460 ASP A N 1
ATOM 3313 C CA . ASP A 1 460 ? -5.926 4.482 -4.392 1.00 93.81 460 ASP A CA 1
ATOM 3314 C C . ASP A 1 460 ? -6.528 3.560 -5.468 1.00 93.81 460 ASP A C 1
ATOM 3316 O O . ASP A 1 460 ? -6.029 3.545 -6.595 1.00 93.81 460 ASP A O 1
ATOM 3320 N N . PRO A 1 461 ? -7.605 2.810 -5.181 1.00 88.94 461 PRO A N 1
ATOM 3321 C CA . PRO A 1 461 ? -8.172 1.862 -6.136 1.00 88.94 461 PRO A CA 1
ATOM 3322 C C . PRO A 1 461 ? -8.794 2.536 -7.371 1.00 88.94 461 PRO A C 1
ATOM 3324 O O . PRO A 1 461 ? -8.987 1.879 -8.393 1.00 88.94 461 PRO A O 1
ATOM 3327 N N . ALA A 1 462 ? -9.123 3.832 -7.309 1.00 89.00 462 ALA A N 1
ATOM 3328 C CA . ALA A 1 462 ? -9.727 4.556 -8.425 1.00 89.00 462 ALA A CA 1
ATOM 3329 C C . ALA A 1 462 ? -8.684 5.068 -9.429 1.00 89.00 462 ALA A C 1
ATOM 3331 O O . ALA A 1 462 ? -8.945 5.081 -10.635 1.00 89.00 462 ALA A O 1
ATOM 3332 N N . THR A 1 463 ? -7.519 5.504 -8.946 1.00 89.06 463 THR A N 1
ATOM 3333 C CA . THR A 1 463 ? -6.463 6.107 -9.781 1.00 89.06 463 THR A CA 1
ATOM 3334 C C . THR A 1 463 ? -5.247 5.198 -9.959 1.00 89.06 463 THR A C 1
ATOM 3336 O O . THR A 1 463 ? -4.523 5.309 -10.947 1.00 89.06 463 THR A O 1
ATOM 3339 N N . GLY A 1 464 ? -5.023 4.269 -9.032 1.00 89.56 464 GLY A N 1
ATOM 3340 C CA . GLY A 1 464 ? -3.802 3.483 -8.887 1.00 89.56 464 GLY A CA 1
ATOM 3341 C C . GLY A 1 464 ? -2.635 4.269 -8.285 1.00 89.56 464 GLY A C 1
ATOM 3342 O O . GLY A 1 464 ? -1.512 3.755 -8.285 1.00 89.56 464 GLY A O 1
ATOM 3343 N N . ASP A 1 465 ? -2.839 5.511 -7.828 1.00 92.25 465 ASP A N 1
ATOM 3344 C CA . ASP A 1 465 ? -1.830 6.292 -7.104 1.00 92.25 465 ASP A CA 1
ATOM 3345 C C . ASP A 1 465 ? -1.393 5.539 -5.847 1.00 92.25 465 ASP A C 1
ATOM 3347 O O . ASP A 1 465 ? -2.212 4.951 -5.144 1.00 92.25 465 ASP A O 1
ATOM 3351 N N . VAL A 1 466 ? -0.092 5.534 -5.566 1.00 95.25 466 VAL A N 1
ATOM 3352 C CA . VAL A 1 466 ? 0.453 4.829 -4.399 1.00 95.25 466 VAL A CA 1
ATOM 3353 C C . VAL A 1 466 ? 0.943 5.858 -3.398 1.00 95.25 466 VAL A C 1
ATOM 3355 O O . VAL A 1 466 ? 1.676 6.779 -3.760 1.00 95.25 466 VAL A O 1
ATOM 3358 N N . TYR A 1 467 ? 0.580 5.671 -2.137 1.00 97.38 467 TYR A N 1
ATOM 3359 C CA . TYR A 1 467 ? 0.987 6.502 -1.011 1.00 97.38 467 TYR A CA 1
ATOM 3360 C C . TYR A 1 467 ? 1.787 5.657 -0.031 1.00 97.38 467 TYR A C 1
ATOM 3362 O O . TYR A 1 467 ? 1.401 4.526 0.247 1.00 97.38 467 TYR A O 1
ATOM 3370 N N . ALA A 1 468 ? 2.876 6.195 0.515 1.00 97.81 468 ALA A N 1
ATOM 3371 C CA . ALA A 1 468 ? 3.647 5.518 1.549 1.00 97.81 468 ALA A CA 1
ATOM 3372 C C . ALA A 1 468 ? 3.984 6.449 2.715 1.00 97.81 468 ALA A C 1
ATOM 3374 O O . ALA A 1 468 ? 4.371 7.608 2.536 1.00 97.81 468 ALA A O 1
ATOM 3375 N N . GLY A 1 469 ? 3.827 5.918 3.924 1.00 97.25 469 GLY A N 1
ATOM 3376 C CA . GLY A 1 469 ? 4.114 6.596 5.176 1.00 97.25 469 GLY A CA 1
ATOM 3377 C C . GLY A 1 469 ? 5.507 6.249 5.680 1.00 97.25 469 GLY A C 1
ATOM 3378 O O . GLY A 1 469 ? 5.917 5.090 5.662 1.00 97.25 469 GLY A O 1
ATOM 3379 N N . SER A 1 470 ? 6.239 7.251 6.160 1.00 95.88 470 SER A N 1
ATOM 3380 C CA . SER A 1 470 ? 7.554 7.077 6.783 1.00 95.88 470 SER A CA 1
ATOM 3381 C C . SER A 1 470 ? 7.601 7.721 8.164 1.00 95.88 470 SER A C 1
ATOM 3383 O O . SER A 1 470 ? 6.754 8.543 8.519 1.00 95.88 470 SER A O 1
ATOM 3385 N N . GLY A 1 471 ? 8.677 7.468 8.912 1.00 92.44 471 GLY A N 1
ATOM 3386 C CA . GLY A 1 471 ? 8.983 8.230 10.129 1.00 92.44 471 GLY A CA 1
ATOM 3387 C C . GLY A 1 471 ? 9.203 9.741 9.914 1.00 92.44 471 GLY A C 1
ATOM 3388 O O . GLY A 1 471 ? 9.349 10.471 10.892 1.00 92.44 471 GLY A O 1
ATOM 3389 N N . LYS A 1 472 ? 9.242 10.220 8.663 1.00 92.88 472 LYS A N 1
ATOM 3390 C CA . LYS A 1 472 ? 9.535 11.615 8.298 1.00 92.88 472 LYS A CA 1
ATOM 3391 C C . LYS A 1 472 ? 8.540 12.226 7.303 1.00 92.88 472 LYS A C 1
ATOM 3393 O O . LYS A 1 472 ? 8.848 13.241 6.667 1.00 92.88 472 LYS A O 1
ATOM 3398 N N . GLY A 1 473 ? 7.367 11.629 7.149 1.00 94.12 473 GLY A N 1
ATOM 3399 C CA . GLY A 1 473 ? 6.258 12.195 6.387 1.00 94.12 473 GLY A CA 1
ATOM 3400 C C . GLY A 1 473 ? 5.721 11.259 5.321 1.00 94.12 473 GLY A C 1
ATOM 3401 O O . GLY A 1 473 ? 6.143 10.104 5.201 1.00 94.12 473 GLY A O 1
ATOM 3402 N N . LEU A 1 474 ? 4.795 11.811 4.545 1.00 96.31 474 LEU A N 1
ATOM 3403 C CA . LEU A 1 474 ? 4.107 11.150 3.449 1.00 96.31 474 LEU A CA 1
ATOM 3404 C C . LEU A 1 474 ? 4.874 11.344 2.138 1.00 96.31 474 LEU A C 1
ATOM 3406 O O . LEU A 1 474 ? 5.368 12.434 1.835 1.00 96.31 474 LEU A O 1
ATOM 3410 N N . VAL A 1 475 ? 4.927 10.284 1.345 1.00 96.19 475 VAL A N 1
ATOM 3411 C CA . VAL A 1 475 ? 5.332 10.320 -0.060 1.00 96.19 475 VAL A CA 1
ATOM 3412 C C . VAL A 1 475 ? 4.256 9.666 -0.912 1.00 96.19 475 VAL A C 1
ATOM 3414 O O . VAL A 1 475 ? 3.489 8.834 -0.429 1.00 96.19 475 VAL A O 1
ATOM 3417 N N . TYR A 1 476 ? 4.203 10.023 -2.186 1.00 95.56 476 TYR A N 1
ATOM 3418 C CA . TYR A 1 476 ? 3.291 9.406 -3.137 1.00 95.56 476 TYR A CA 1
ATOM 3419 C C . TYR A 1 476 ? 3.911 9.300 -4.521 1.00 95.56 476 TYR A C 1
ATOM 3421 O O . TYR A 1 476 ? 4.882 9.984 -4.833 1.00 95.56 476 TYR A O 1
ATOM 3429 N N . ILE A 1 477 ? 3.342 8.451 -5.361 1.00 91.69 477 ILE A N 1
ATOM 3430 C CA . ILE A 1 477 ? 3.720 8.330 -6.760 1.00 91.69 477 ILE A CA 1
ATOM 3431 C C . ILE A 1 477 ? 2.455 8.159 -7.604 1.00 91.69 477 ILE A C 1
ATOM 3433 O O . ILE A 1 477 ? 1.657 7.246 -7.378 1.00 91.69 477 ILE A O 1
ATOM 3437 N N . ARG A 1 478 ? 2.250 9.074 -8.560 1.00 87.75 478 ARG A N 1
ATOM 3438 C CA . ARG A 1 478 ? 1.029 9.102 -9.376 1.00 87.75 478 ARG A CA 1
ATOM 3439 C C . ARG A 1 478 ? 1.036 8.077 -10.487 1.00 87.75 478 ARG A C 1
ATOM 3441 O O . ARG A 1 478 ? 2.094 7.649 -10.959 1.00 87.75 478 ARG A O 1
ATOM 3448 N N . ARG A 1 479 ? -0.157 7.668 -10.914 1.00 80.25 479 ARG A N 1
ATOM 3449 C CA . ARG A 1 479 ? -0.351 6.931 -12.160 1.00 80.25 479 ARG A CA 1
ATOM 3450 C C . ARG A 1 479 ? -0.427 7.974 -13.279 1.00 80.25 479 ARG A C 1
ATOM 3452 O O . ARG A 1 479 ? -1.194 8.924 -13.131 1.00 80.25 479 ARG A O 1
ATOM 3459 N N . PRO A 1 480 ? 0.426 7.871 -14.307 1.00 64.50 480 PRO A N 1
ATOM 3460 C CA . PRO A 1 480 ? 0.451 8.838 -15.400 1.00 64.50 480 PRO A CA 1
ATOM 3461 C C . PRO A 1 480 ? -0.825 8.830 -16.247 1.00 64.50 480 PRO A C 1
ATOM 3463 O O . PRO A 1 480 ? -1.516 7.783 -16.292 1.00 64.50 480 PRO A O 1
#